Protein AF-0000000068500117 (afdb_homodimer)

Nearest PDB structures (foldseek):
  6wxx-assembly2_C  TM=4.406E-01  e=8.254E-01  Treponema succinifaciens DSM 2489
  6xl1-assembly1_B  TM=4.413E-01  e=1.680E+00  Treponema succinifaciens DSM 2489
  6xl1-assembly1_B  TM=4.535E-01  e=1.304E+00  Treponema succinifaciens DSM 2489
  6wxx-assembly2_C  TM=4.406E-01  e=1.169E+00  Treponema succinifaciens DSM 2489

Structure (mmCIF, N/CA/C/O backbone):
data_AF-0000000068500117-model_v1
#
loop_
_entity.id
_entity.type
_entity.pdbx_description
1 polymer 'PD-(D/E)XK nuclease family transposase'
#
loop_
_atom_site.group_PDB
_atom_site.id
_atom_site.type_symbol
_atom_site.label_atom_id
_atom_site.label_alt_id
_atom_site.label_comp_id
_atom_site.label_asym_id
_atom_site.label_entity_id
_atom_site.label_seq_id
_atom_site.pdbx_PDB_ins_code
_atom_site.Cartn_x
_atom_site.Cartn_y
_atom_site.Cartn_z
_atom_site.occupancy
_atom_site.B_iso_or_equiv
_atom_site.auth_seq_id
_atom_site.auth_comp_id
_atom_site.auth_asym_id
_atom_site.auth_atom_id
_atom_site.pdbx_PDB_model_num
ATOM 1 N N . MET A 1 1 ? -10.422 73.438 25.891 1 44.88 1 MET A N 1
ATOM 2 C CA . MET A 1 1 ? -9.453 72.5 25.344 1 44.88 1 MET A CA 1
ATOM 3 C C . MET A 1 1 ? -9.805 71.062 25.734 1 44.88 1 MET A C 1
ATOM 5 O O . MET A 1 1 ? -9.477 70.125 25.016 1 44.88 1 MET A O 1
ATOM 9 N N . ILE A 1 2 ? -10.406 70.875 26.891 1 58.62 2 ILE A N 1
ATOM 10 C CA . ILE A 1 2 ? -10.75 69.562 27.422 1 58.62 2 ILE A CA 1
ATOM 11 C C . ILE A 1 2 ? -11.977 69 26.703 1 58.62 2 ILE A C 1
ATOM 13 O O . ILE A 1 2 ? -12.039 67.812 26.375 1 58.62 2 ILE A O 1
ATOM 17 N N . GLU A 1 3 ? -12.93 69.812 26.391 1 54.84 3 GLU A N 1
ATOM 18 C CA . GLU A 1 3 ? -14.148 69.312 25.75 1 54.84 3 GLU A CA 1
ATOM 19 C C . GLU A 1 3 ? -13.859 68.812 24.344 1 54.84 3 GLU A C 1
ATOM 21 O O . GLU A 1 3 ? -14.477 67.875 23.875 1 54.84 3 GLU A O 1
ATOM 26 N N . LYS A 1 4 ? -12.992 69.5 23.672 1 59.22 4 LYS A N 1
ATOM 27 C CA . LYS A 1 4 ? -12.648 69.062 22.328 1 59.22 4 LYS A CA 1
ATOM 28 C C . LYS A 1 4 ? -11.883 67.75 22.359 1 59.22 4 LYS A C 1
ATOM 30 O O . LYS A 1 4 ? -11.992 66.938 21.422 1 59.22 4 LYS A O 1
ATOM 35 N N . VAL A 1 5 ? -11.133 67.5 23.453 1 56.62 5 VAL A N 1
ATOM 36 C CA . VAL A 1 5 ? -10.375 66.25 23.562 1 56.62 5 VAL A CA 1
ATOM 37 C C . VAL A 1 5 ? -11.328 65.062 23.875 1 56.62 5 VAL A C 1
ATOM 39 O O . VAL A 1 5 ? -11.18 63.969 23.312 1 56.62 5 VAL A O 1
ATOM 42 N N . GLU A 1 6 ? -12.375 65.375 24.656 1 54.78 6 GLU A N 1
ATOM 43 C CA . GLU A 1 6 ? -13.312 64.312 24.984 1 54.78 6 GLU A CA 1
ATOM 44 C C . GLU A 1 6 ? -14.156 63.969 23.766 1 54.78 6 GLU A C 1
ATOM 46 O O . GLU A 1 6 ? -14.508 62.781 23.578 1 54.78 6 GLU A O 1
ATOM 51 N N . GLU A 1 7 ? -14.43 64.938 22.969 1 52.66 7 GLU A N 1
ATOM 52 C CA . GLU A 1 7 ? -15.234 64.625 21.781 1 52.66 7 GLU A CA 1
ATOM 53 C C . GLU A 1 7 ? -14.43 63.875 20.734 1 52.66 7 GLU A C 1
ATOM 55 O O . GLU A 1 7 ? -14.953 62.969 20.094 1 52.66 7 GLU A O 1
ATOM 60 N N . LYS A 1 8 ? -13.164 64.25 20.578 1 54.62 8 LYS A N 1
ATOM 61 C CA . LYS A 1 8 ? -12.297 63.5 19.641 1 54.62 8 LYS A CA 1
ATOM 62 C C . LYS A 1 8 ? -12.055 62.062 20.109 1 54.62 8 LYS A C 1
ATOM 64 O O . LYS A 1 8 ? -11.984 61.156 19.297 1 54.62 8 LYS A O 1
ATOM 69 N N . SER A 1 9 ? -11.977 61.938 21.391 1 52.66 9 SER A N 1
ATOM 70 C CA . SER A 1 9 ? -11.805 60.594 21.906 1 52.66 9 SER A CA 1
ATOM 71 C C . SER A 1 9 ? -13.055 59.75 21.688 1 52.66 9 SER A C 1
ATOM 73 O O . SER A 1 9 ? -12.969 58.531 21.406 1 52.66 9 SER A O 1
ATOM 75 N N . LYS A 1 10 ? -14.172 60.344 21.781 1 52.66 10 LYS A N 1
ATOM 76 C CA . LYS A 1 10 ? -15.43 59.656 21.516 1 52.66 10 LYS A CA 1
ATOM 77 C C . LYS A 1 10 ? -15.602 59.375 20.031 1 52.66 10 LYS A C 1
ATOM 79 O O . LYS A 1 10 ? -16.094 58.312 19.656 1 52.66 10 LYS A O 1
ATOM 84 N N . ILE A 1 11 ? -15.117 60.219 19.25 1 53.28 11 ILE A N 1
ATOM 85 C CA . ILE A 1 11 ? -15.211 60.062 17.797 1 53.28 11 ILE A CA 1
ATOM 86 C C . ILE A 1 11 ? -14.219 58.969 17.344 1 53.28 11 ILE A C 1
ATOM 88 O O . ILE A 1 11 ? -14.555 58.125 16.5 1 53.28 11 ILE A O 1
ATOM 92 N N . ILE A 1 12 ? -13.055 58.969 17.953 1 52.34 12 ILE A N 1
ATOM 93 C CA . ILE A 1 12 ? -12.047 58 17.594 1 52.34 12 ILE A CA 1
ATOM 94 C C . ILE A 1 12 ? -12.477 56.594 18.078 1 52.34 12 ILE A C 1
ATOM 96 O O . ILE A 1 12 ? -12.32 55.625 17.359 1 52.34 12 ILE A O 1
ATOM 100 N N . LYS A 1 13 ? -12.859 56.594 19.312 1 55.91 13 LYS A N 1
ATOM 101 C CA . LYS A 1 13 ? -13.398 55.344 19.797 1 55.91 13 LYS A CA 1
ATOM 102 C C . LYS A 1 13 ? -14.57 54.875 18.953 1 55.91 13 LYS A C 1
ATOM 104 O O . LYS A 1 13 ? -14.688 53.688 18.625 1 55.91 13 LYS A O 1
ATOM 109 N N . THR A 1 14 ? -15.281 55.906 18.5 1 61.56 14 THR A N 1
ATOM 110 C CA . THR A 1 14 ? -16.453 55.625 17.672 1 61.56 14 THR A CA 1
ATOM 111 C C . THR A 1 14 ? -16.047 55.125 16.297 1 61.56 14 THR A C 1
ATOM 113 O O . THR A 1 14 ? -16.688 54.219 15.75 1 61.56 14 THR A O 1
ATOM 116 N N . SER A 1 15 ? -14.945 55.625 15.836 1 63.34 15 SER A N 1
ATOM 117 C CA . SER A 1 15 ? -14.492 55.219 14.516 1 63.34 15 SER A CA 1
ATOM 118 C C . SER A 1 15 ? -13.93 53.781 14.555 1 63.34 15 SER A C 1
ATOM 120 O O . SER A 1 15 ? -14.203 53 13.656 1 63.34 15 SER A O 1
ATOM 122 N N . LYS A 1 16 ? -13.148 53.594 15.625 1 68.25 16 LYS A N 1
ATOM 123 C CA . LYS A 1 16 ? -12.617 52.219 15.789 1 68.25 16 LYS A CA 1
ATOM 124 C C . LYS A 1 16 ? -13.742 51.219 15.992 1 68.25 16 LYS A C 1
ATOM 126 O O . LYS A 1 16 ? -13.695 50.125 15.445 1 68.25 16 LYS A O 1
ATOM 131 N N . GLU A 1 17 ? -14.641 51.656 16.781 1 70 17 GLU A N 1
ATOM 132 C CA . GLU A 1 17 ? -15.797 50.812 17.016 1 70 17 GLU A CA 1
ATOM 133 C C . GLU A 1 17 ? -16.594 50.594 15.727 1 70 17 GLU A C 1
ATOM 135 O O . GLU A 1 17 ? -17.062 49.5 15.453 1 70 17 GLU A O 1
ATOM 140 N N . TYR A 1 18 ? -16.656 51.625 15.062 1 70.31 18 TYR A N 1
ATOM 141 C CA . TYR A 1 18 ? -17.359 51.562 13.781 1 70.31 18 TYR A CA 1
ATOM 142 C C . TYR A 1 18 ? -16.625 50.625 12.812 1 70.31 18 TYR A C 1
ATOM 144 O O . TYR A 1 18 ? -17.25 49.812 12.133 1 70.31 18 TYR A O 1
ATOM 152 N N . LYS A 1 19 ? -15.391 50.812 12.734 1 75.75 19 LYS A N 1
ATOM 153 C CA . LYS A 1 19 ? -14.578 49.969 11.883 1 75.75 19 LYS A CA 1
ATOM 154 C C . LYS A 1 19 ? -14.695 48.5 12.305 1 75.75 19 LYS A C 1
ATOM 156 O O . LYS A 1 19 ? -14.773 47.594 11.461 1 75.75 19 LYS A O 1
ATOM 161 N N . ARG A 1 20 ? -14.688 48.281 13.523 1 80.94 20 ARG A N 1
ATOM 162 C CA . ARG A 1 20 ? -14.828 46.938 14.039 1 80.94 20 ARG A CA 1
ATOM 163 C C . ARG A 1 20 ? -16.172 46.344 13.625 1 80.94 20 ARG A C 1
ATOM 165 O O . ARG A 1 20 ? -16.234 45.156 13.273 1 80.94 20 ARG A O 1
ATOM 172 N N . THR A 1 21 ? -17.125 47.156 13.695 1 80.19 21 THR A N 1
ATOM 173 C CA . THR A 1 21 ? -18.453 46.688 13.328 1 80.19 21 THR A CA 1
ATOM 174 C C . THR A 1 21 ? -18.5 46.312 11.844 1 80.19 21 THR A C 1
ATOM 176 O O . THR A 1 21 ? -19.109 45.312 11.477 1 80.19 21 THR A O 1
ATOM 179 N N . ILE A 1 22 ? -17.812 47.094 11.055 1 83.94 22 ILE A N 1
ATOM 180 C CA . ILE A 1 22 ? -17.781 46.812 9.617 1 83.94 22 ILE A CA 1
ATOM 181 C C . ILE A 1 22 ? -17.047 45.531 9.344 1 83.94 22 ILE A C 1
ATOM 183 O O . ILE A 1 22 ? -17.484 44.719 8.523 1 83.94 22 ILE A O 1
ATOM 187 N N . ILE A 1 23 ? -15.961 45.375 10.016 1 86.69 23 ILE A N 1
ATOM 188 C CA . ILE A 1 23 ? -15.156 44.188 9.859 1 86.69 23 ILE A CA 1
ATOM 189 C C . ILE A 1 23 ? -15.977 42.938 10.258 1 86.69 23 ILE A C 1
ATOM 191 O O . ILE A 1 23 ? -15.953 41.938 9.57 1 86.69 23 ILE A O 1
ATOM 195 N N . GLU A 1 24 ? -16.688 43.094 11.281 1 88.94 24 GLU A N 1
ATOM 196 C CA . GLU A 1 24 ? -17.5 42 11.773 1 88.94 24 GLU A CA 1
ATOM 197 C C . GLU A 1 24 ? -18.625 41.656 10.797 1 88.94 24 GLU A C 1
ATOM 199 O O . GLU A 1 24 ? -18.922 40.469 10.57 1 88.94 24 GLU A O 1
ATOM 204 N N . GLU A 1 25 ? -19.188 42.656 10.32 1 89.06 25 GLU A N 1
ATOM 205 C CA . GLU A 1 25 ? -20.266 42.438 9.352 1 89.06 25 GLU A CA 1
ATOM 206 C C . GLU A 1 25 ? -19.734 41.75 8.094 1 89.06 25 GLU A C 1
ATOM 208 O O . GLU A 1 25 ? -20.359 40.844 7.57 1 89.06 25 GLU A O 1
ATOM 213 N N . LYS A 1 26 ? -18.656 42.219 7.602 1 91.31 26 LYS A N 1
ATOM 214 C CA . LYS A 1 26 ? -18.047 41.625 6.414 1 91.31 26 LYS A CA 1
ATOM 215 C C . LYS A 1 26 ? -17.609 40.188 6.684 1 91.31 26 LYS A C 1
ATOM 217 O O . LYS A 1 26 ? -17.75 39.312 5.816 1 91.31 26 LYS A O 1
ATOM 222 N N . ASP A 1 27 ? -17.016 40.031 7.836 1 92.94 27 ASP A N 1
ATOM 223 C CA . ASP A 1 27 ? -16.625 38.688 8.234 1 92.94 27 ASP A CA 1
ATOM 224 C C . ASP A 1 27 ? -17.812 37.75 8.227 1 92.94 27 ASP A C 1
ATOM 226 O O . ASP A 1 27 ? -17.688 36.594 7.785 1 92.94 27 ASP A O 1
ATOM 230 N N . LYS A 1 28 ? -18.938 38.219 8.75 1 91.5 28 LYS A N 1
ATOM 231 C CA . LYS A 1 28 ? -20.156 37.406 8.758 1 91.5 28 LYS A CA 1
ATOM 232 C C . LYS A 1 28 ? -20.609 37.062 7.34 1 91.5 28 LYS A C 1
ATOM 234 O O . LYS A 1 28 ? -21.047 35.969 7.062 1 91.5 28 LYS A O 1
ATOM 239 N N . GLU A 1 29 ? -20.547 38.062 6.555 1 91.69 29 GLU A N 1
ATOM 240 C CA . GLU A 1 29 ? -20.922 37.875 5.16 1 91.69 29 GLU A CA 1
ATOM 241 C C . GLU A 1 29 ? -20.078 36.812 4.48 1 91.69 29 GLU A C 1
ATOM 243 O O . GLU A 1 29 ? -20.594 35.938 3.795 1 91.69 29 GLU A O 1
ATOM 248 N N . TRP A 1 30 ? -18.859 36.906 4.656 1 92.56 30 TRP A N 1
ATOM 249 C CA . TRP A 1 30 ? -17.938 35.969 3.998 1 92.56 30 TRP A CA 1
ATOM 250 C C . TRP A 1 30 ? -18.016 34.594 4.629 1 92.56 30 TRP A C 1
ATOM 252 O O . TRP A 1 30 ? -17.875 33.562 3.943 1 92.56 30 TRP A O 1
ATOM 262 N N . THR A 1 31 ? -18.25 34.562 5.914 1 91.06 31 THR A N 1
ATOM 263 C CA . THR A 1 31 ? -18.484 33.312 6.574 1 91.06 31 THR A CA 1
ATOM 264 C C . THR A 1 31 ? -19.688 32.594 5.953 1 91.06 31 THR A C 1
ATOM 266 O O . THR A 1 31 ? -19.641 31.375 5.711 1 91.06 31 THR A O 1
ATOM 269 N N . LYS A 1 32 ? -20.656 33.312 5.727 1 90.12 32 LYS A N 1
ATOM 270 C CA . LYS A 1 32 ? -21.859 32.75 5.102 1 90.12 32 LYS A CA 1
ATOM 271 C C . LYS A 1 32 ? -21.547 32.25 3.701 1 90.12 32 LYS A C 1
ATOM 273 O O . LYS A 1 32 ? -22.016 31.172 3.316 1 90.12 32 LYS A O 1
ATOM 278 N N . LYS A 1 33 ? -20.828 33.031 2.973 1 89 33 LYS A N 1
ATOM 279 C CA . LYS A 1 33 ? -20.453 32.625 1.619 1 89 33 LYS A CA 1
ATOM 280 C C . LYS A 1 33 ? -19.672 31.328 1.629 1 89 33 LYS A C 1
ATOM 282 O O . LYS A 1 33 ? -19.922 30.438 0.811 1 89 33 LYS A O 1
ATOM 287 N N . LEU A 1 34 ? -18.734 31.266 2.516 1 88.19 34 LEU A N 1
ATOM 288 C CA . LEU A 1 34 ? -17.906 30.062 2.619 1 88.19 34 LEU A CA 1
ATOM 289 C C . LEU A 1 34 ? -18.734 28.875 3.086 1 88.19 34 LEU A C 1
ATOM 291 O O . LEU A 1 34 ? -18.594 27.766 2.553 1 88.19 34 LEU A O 1
ATOM 295 N N . ASN A 1 35 ? -19.578 29.109 3.984 1 86.38 35 ASN A N 1
ATOM 296 C CA . ASN A 1 35 ? -20.438 28.047 4.496 1 86.38 35 ASN A CA 1
ATOM 297 C C . ASN A 1 35 ? -21.328 27.469 3.402 1 86.38 35 ASN A C 1
ATOM 299 O O . ASN A 1 35 ? -21.625 26.266 3.4 1 86.38 35 ASN A O 1
ATOM 303 N N . ASP A 1 36 ? -21.719 28.281 2.574 1 85.75 36 ASP A N 1
ATOM 304 C CA . ASP A 1 36 ? -22.547 27.828 1.458 1 85.75 36 ASP A CA 1
ATOM 305 C C . ASP A 1 36 ? -21.797 26.828 0.583 1 85.75 36 ASP A C 1
ATOM 307 O O . ASP A 1 36 ? -22.375 25.875 0.07 1 85.75 36 ASP A O 1
ATOM 311 N N . ILE A 1 37 ? -20.594 27.078 0.446 1 82.62 37 ILE A N 1
ATOM 312 C CA . ILE A 1 37 ? -19.781 26.188 -0.361 1 82.62 37 ILE A CA 1
ATOM 313 C C . ILE A 1 37 ? -19.484 24.906 0.419 1 82.62 37 ILE A C 1
ATOM 315 O O . ILE A 1 37 ? -19.625 23.797 -0.115 1 82.62 37 ILE A O 1
ATOM 319 N N . LEU A 1 38 ? -19.156 25.078 1.678 1 80.81 38 LEU A N 1
ATOM 320 C CA . LEU A 1 38 ? -18.719 23.969 2.523 1 80.81 38 LEU A CA 1
ATOM 321 C C . LEU A 1 38 ? -19.875 23.031 2.826 1 80.81 38 LEU A C 1
ATOM 323 O O . LEU A 1 38 ? -19.656 21.859 3.17 1 80.81 38 LEU A O 1
ATOM 327 N N . SER A 1 39 ? -21.078 23.516 2.74 1 79.19 39 SER A N 1
ATOM 328 C CA . SER A 1 39 ? -22.266 22.734 3.053 1 79.19 39 SER A CA 1
ATOM 329 C C . SER A 1 39 ? -22.609 21.781 1.92 1 79.19 39 SER A C 1
ATOM 331 O O . SER A 1 39 ? -23.391 20.828 2.109 1 79.19 39 SER A O 1
ATOM 333 N N . ARG A 1 40 ? -21.984 22.031 0.858 1 75.12 40 ARG A N 1
ATOM 334 C CA . ARG A 1 40 ? -22.234 21.141 -0.279 1 75.12 40 ARG A CA 1
ATOM 335 C C . ARG A 1 40 ? -21.594 19.781 -0.067 1 75.12 40 ARG A C 1
ATOM 337 O O . ARG A 1 40 ? -20.594 19.656 0.645 1 75.12 40 ARG A O 1
ATOM 344 N N . SER A 1 41 ? -22.234 18.719 -0.449 1 61.91 41 SER A N 1
ATOM 345 C CA . SER A 1 41 ? -21.75 17.359 -0.281 1 61.91 41 SER A CA 1
ATOM 346 C C . SER A 1 41 ? -20.328 17.219 -0.832 1 61.91 41 SER A C 1
ATOM 348 O O . SER A 1 41 ? -19.531 16.438 -0.309 1 61.91 41 SER A O 1
ATOM 350 N N . SER A 1 42 ? -20.125 17.938 -1.961 1 63.75 42 SER A N 1
ATOM 351 C CA . SER A 1 42 ? -18.781 17.938 -2.529 1 63.75 42 SER A CA 1
ATOM 352 C C . SER A 1 42 ? -18.422 19.297 -3.105 1 63.75 42 SER A C 1
ATOM 354 O O . SER A 1 42 ? -19.281 20.016 -3.604 1 63.75 42 SER A O 1
ATOM 356 N N . PHE A 1 43 ? -17.219 19.812 -2.76 1 69.5 43 PHE A N 1
ATOM 357 C CA . PHE A 1 43 ? -16.703 21.031 -3.395 1 69.5 43 PHE A CA 1
ATOM 358 C C . PHE A 1 43 ? -15.266 20.812 -3.869 1 69.5 43 PHE A C 1
ATOM 360 O O . PHE A 1 43 ? -14.586 19.891 -3.436 1 69.5 43 PHE A O 1
ATOM 367 N N . SER A 1 44 ? -14.977 21.562 -4.965 1 68.81 44 SER A N 1
ATOM 368 C CA . SER A 1 44 ? -13.625 21.484 -5.504 1 68.81 44 SER A CA 1
ATOM 369 C C . SER A 1 44 ? -12.727 22.578 -4.926 1 68.81 44 SER A C 1
ATOM 371 O O . SER A 1 44 ? -13.211 23.656 -4.57 1 68.81 44 SER A O 1
ATOM 373 N N . ASN A 1 45 ? -11.453 22.312 -4.832 1 70.94 45 ASN A N 1
ATOM 374 C CA . ASN A 1 45 ? -10.461 23.312 -4.422 1 70.94 45 ASN A CA 1
ATOM 375 C C . ASN A 1 45 ? -10.461 24.516 -5.359 1 70.94 45 ASN A C 1
ATOM 377 O O . ASN A 1 45 ? -10.203 25.641 -4.926 1 70.94 45 ASN A O 1
ATOM 381 N N . ASP A 1 46 ? -10.875 24.172 -6.52 1 73.06 46 ASP A N 1
ATOM 382 C CA . ASP A 1 46 ? -10.875 25.25 -7.492 1 73.06 46 ASP A CA 1
ATOM 383 C C . ASP A 1 46 ? -11.898 26.328 -7.113 1 73.06 46 ASP A C 1
ATOM 385 O O . ASP A 1 46 ? -11.648 27.516 -7.293 1 73.06 46 ASP A O 1
ATOM 389 N N . GLU A 1 47 ? -12.953 25.859 -6.656 1 76.12 47 GLU A N 1
ATOM 390 C CA . GLU A 1 47 ? -14.008 26.781 -6.254 1 76.12 47 GLU A CA 1
ATOM 391 C C . GLU A 1 47 ? -13.547 27.656 -5.09 1 76.12 47 GLU A C 1
ATOM 393 O O . GLU A 1 47 ? -13.805 28.859 -5.078 1 76.12 47 GLU A O 1
ATOM 398 N N . LEU A 1 48 ? -12.867 27.094 -4.188 1 79.31 48 LEU A N 1
ATOM 399 C CA . LEU A 1 48 ? -12.398 27.828 -3.021 1 79.31 48 LEU A CA 1
ATOM 400 C C . LEU A 1 48 ? -11.227 28.734 -3.381 1 79.31 48 LEU A C 1
ATOM 402 O O . LEU A 1 48 ? -11.078 29.828 -2.82 1 79.31 48 LEU A O 1
ATOM 406 N N . ASP A 1 49 ? -10.484 28.312 -4.355 1 80.06 49 ASP A N 1
ATOM 407 C CA . ASP A 1 49 ? -9.359 29.125 -4.793 1 80.06 49 ASP A CA 1
ATOM 408 C C . ASP A 1 49 ? -9.836 30.391 -5.488 1 80.06 49 ASP A C 1
ATOM 410 O O . ASP A 1 49 ? -9.219 31.453 -5.352 1 80.06 49 ASP A O 1
ATOM 414 N N . LYS A 1 50 ? -10.828 30.203 -6.199 1 82.38 50 LYS A N 1
ATOM 415 C CA . LYS A 1 50 ? -11.383 31.359 -6.891 1 82.38 50 LYS A CA 1
ATOM 416 C C . LYS A 1 50 ? -11.898 32.406 -5.898 1 82.38 50 LYS A C 1
ATOM 418 O O . LYS A 1 50 ? -11.734 33.594 -6.109 1 82.38 50 LYS A O 1
ATOM 423 N N . ILE A 1 51 ? -12.469 31.953 -4.863 1 86.75 51 ILE A N 1
ATOM 424 C CA . ILE A 1 51 ? -13.039 32.875 -3.877 1 86.75 51 ILE A CA 1
ATOM 425 C C . ILE A 1 51 ? -11.93 33.406 -2.98 1 86.75 51 ILE A C 1
ATOM 427 O O . ILE A 1 51 ? -12.039 34.531 -2.455 1 86.75 51 ILE A O 1
ATOM 431 N N . LYS A 1 52 ? -10.875 32.688 -2.854 1 88.5 52 LYS A N 1
ATOM 432 C CA . LYS A 1 52 ? -9.758 33.062 -2 1 88.5 52 LYS A CA 1
ATOM 433 C C . LYS A 1 52 ? -9.203 34.438 -2.402 1 88.5 52 LYS A C 1
ATOM 435 O O . LYS A 1 52 ? -8.961 35.281 -1.548 1 88.5 52 LYS A O 1
ATOM 440 N N . ALA A 1 53 ? -9.102 34.594 -3.684 1 86.38 53 ALA A N 1
ATOM 441 C CA . ALA A 1 53 ? -8.508 35.844 -4.211 1 86.38 53 ALA A CA 1
ATOM 442 C C . ALA A 1 53 ? -9.406 37.031 -3.938 1 86.38 53 ALA A C 1
ATOM 444 O O . ALA A 1 53 ? -8.93 38.188 -3.91 1 86.38 53 ALA A O 1
ATOM 445 N N . LEU A 1 54 ? -10.625 36.75 -3.66 1 90.5 54 LEU A N 1
ATOM 446 C CA . LEU A 1 54 ? -11.602 37.812 -3.543 1 90.5 54 LEU A CA 1
ATOM 447 C C . LEU A 1 54 ? -11.812 38.188 -2.082 1 90.5 54 LEU A C 1
ATOM 449 O O . LEU A 1 54 ? -12.477 39.188 -1.789 1 90.5 54 LEU A O 1
ATOM 453 N N . ILE A 1 55 ? -11.219 37.562 -1.21 1 93.69 55 ILE A N 1
ATOM 454 C CA . ILE A 1 55 ? -11.414 37.844 0.207 1 93.69 55 ILE A CA 1
ATOM 455 C C . ILE A 1 55 ? -10.789 39.188 0.562 1 93.69 55 ILE A C 1
ATOM 457 O O . ILE A 1 55 ? -9.602 39.406 0.324 1 93.69 55 ILE A O 1
ATOM 461 N N . PRO A 1 56 ? -11.531 39.969 1.191 1 92.94 56 PRO A N 1
ATOM 462 C CA . PRO A 1 56 ? -11.031 41.312 1.473 1 92.94 56 PRO A CA 1
ATOM 463 C C . PRO A 1 56 ? -9.945 41.312 2.549 1 92.94 56 PRO A C 1
ATOM 465 O O . PRO A 1 56 ? -10.031 40.594 3.529 1 92.94 56 PRO A O 1
ATOM 468 N N . LYS A 1 57 ? -9.047 42.25 2.379 1 91.94 57 LYS A N 1
ATOM 469 C CA . LYS A 1 57 ? -7.914 42.344 3.293 1 91.94 57 LYS A CA 1
ATOM 470 C C . LYS A 1 57 ? -8.375 42.781 4.684 1 91.94 57 LYS A C 1
ATOM 472 O O . LYS A 1 57 ? -7.762 42.438 5.688 1 91.94 57 LYS A O 1
ATOM 477 N N . GLU A 1 58 ? -9.477 43.438 4.738 1 91.88 58 GLU A N 1
ATOM 478 C CA . GLU A 1 58 ? -9.953 44.062 5.98 1 91.88 58 GLU A CA 1
ATOM 479 C C . GLU A 1 58 ? -10.359 42.969 6.992 1 91.88 58 GLU A C 1
ATOM 481 O O . GLU A 1 58 ? -10.281 43.188 8.203 1 91.88 58 GLU A O 1
ATOM 486 N N . ILE A 1 59 ? -10.688 41.875 6.488 1 93.5 59 ILE A N 1
ATOM 487 C CA . ILE A 1 59 ? -11.203 40.875 7.422 1 93.5 59 ILE A CA 1
ATOM 488 C C . ILE A 1 59 ? -10.086 39.906 7.801 1 93.5 59 ILE A C 1
ATOM 490 O O . ILE A 1 59 ? -10.289 39 8.617 1 93.5 59 ILE A O 1
ATOM 494 N N . LEU A 1 60 ? -8.961 40.062 7.238 1 93.88 60 LEU A N 1
ATOM 495 C CA . LEU A 1 60 ? -7.82 39.188 7.523 1 93.88 60 LEU A CA 1
ATOM 496 C C . LEU A 1 60 ? -7.066 39.688 8.758 1 93.88 60 LEU A C 1
ATOM 498 O O . LEU A 1 60 ? -5.848 39.875 8.711 1 93.88 60 LEU A O 1
ATOM 502 N N . THR A 1 61 ? -7.773 39.781 9.836 1 90.75 61 THR A N 1
ATOM 503 C CA . THR A 1 61 ? -7.219 40.219 11.109 1 90.75 61 THR A CA 1
ATOM 504 C C . THR A 1 61 ? -6.625 39.031 11.875 1 90.75 61 THR A C 1
ATOM 506 O O . THR A 1 61 ? -6.855 37.875 11.508 1 90.75 61 THR A O 1
ATOM 509 N N . ASN A 1 62 ? -5.844 39.344 12.867 1 87.25 62 ASN A N 1
ATOM 510 C CA . ASN A 1 62 ? -5.273 38.281 13.703 1 87.25 62 ASN A CA 1
ATOM 511 C C . ASN A 1 62 ? -6.359 37.469 14.383 1 87.25 62 ASN A C 1
ATOM 513 O O . ASN A 1 62 ? -6.184 36.281 14.625 1 87.25 62 ASN A O 1
ATOM 517 N N . GLU A 1 63 ? -7.426 38.062 14.68 1 85.56 63 GLU A N 1
ATOM 518 C CA . GLU A 1 63 ? -8.539 37.375 15.312 1 85.56 63 GLU A CA 1
ATOM 519 C C . GLU A 1 63 ? -9.164 36.344 14.367 1 85.56 63 GLU A C 1
ATOM 521 O O . GLU A 1 63 ? -9.516 35.25 14.781 1 85.56 63 GLU A O 1
ATOM 526 N N . ASN A 1 64 ? -9.258 36.75 13.117 1 87.5 64 ASN A N 1
ATOM 527 C CA . ASN A 1 64 ? -9.922 35.875 12.148 1 87.5 64 ASN A CA 1
ATOM 528 C C . ASN A 1 64 ? -8.969 34.844 11.57 1 87.5 64 ASN A C 1
ATOM 530 O O . ASN A 1 64 ? -9.391 33.75 11.156 1 87.5 64 ASN A O 1
ATOM 534 N N . VAL A 1 65 ? -7.746 35.125 11.5 1 89.44 65 VAL A N 1
ATOM 535 C CA . VAL A 1 65 ? -6.805 34.281 10.773 1 89.44 65 VAL A CA 1
ATOM 536 C C . VAL A 1 65 ? -5.727 33.75 11.727 1 89.44 65 VAL A C 1
ATOM 538 O O . VAL A 1 65 ? -5.258 32.625 11.594 1 89.44 65 VAL A O 1
ATOM 541 N N . GLY A 1 66 ? -5.367 34.531 12.711 1 86.62 66 GLY A N 1
ATOM 542 C CA . GLY A 1 66 ? -4.207 34.25 13.539 1 86.62 66 GLY A CA 1
ATOM 543 C C . GLY A 1 66 ? -2.924 34.844 12.984 1 86.62 66 GLY A C 1
ATOM 544 O O . GLY A 1 66 ? -2.939 35.5 11.961 1 86.62 66 GLY A O 1
ATOM 545 N N . GLU A 1 67 ? -1.832 34.594 13.68 1 89.56 67 GLU A N 1
ATOM 546 C CA . GLU A 1 67 ? -0.534 35.094 13.258 1 89.56 67 GLU A CA 1
ATOM 547 C C . GLU A 1 67 ? 0.141 34.156 12.273 1 89.56 67 GLU A C 1
ATOM 549 O O . GLU A 1 67 ? 0.346 32.969 12.578 1 89.56 67 GLU A O 1
ATOM 554 N N . VAL A 1 68 ? 0.515 34.719 11.094 1 93.38 68 VAL A N 1
ATOM 555 C CA . VAL A 1 68 ? 1.148 33.875 10.078 1 93.38 68 VAL A CA 1
ATOM 556 C C . VAL A 1 68 ? 2.65 34.125 10.055 1 93.38 68 VAL A C 1
ATOM 558 O O . VAL A 1 68 ? 3.398 33.438 9.352 1 93.38 68 VAL A O 1
ATOM 561 N N . VAL A 1 69 ? 3.045 35.125 10.742 1 95.19 69 VAL A N 1
ATOM 562 C CA . VAL A 1 69 ? 4.445 35.531 10.867 1 95.19 69 VAL A CA 1
ATOM 563 C C . VAL A 1 69 ? 4.789 35.75 12.336 1 95.19 69 VAL A C 1
ATOM 565 O O . VAL A 1 69 ? 3.967 36.25 13.102 1 95.19 69 VAL A O 1
ATOM 568 N N . THR A 1 70 ? 5.953 35.312 12.711 1 95.06 70 THR A N 1
ATOM 569 C CA . THR A 1 70 ? 6.395 35.562 14.086 1 95.06 70 THR A CA 1
ATOM 570 C C . THR A 1 70 ? 6.754 37.031 14.281 1 95.06 70 THR A C 1
ATOM 572 O O . THR A 1 70 ? 6.855 37.781 13.312 1 95.06 70 THR A O 1
ATOM 575 N N . GLU A 1 71 ? 6.906 37.375 15.523 1 92.31 71 GLU A N 1
ATOM 576 C CA . GLU A 1 71 ? 7.246 38.75 15.859 1 92.31 71 GLU A CA 1
ATOM 577 C C . GLU A 1 71 ? 8.57 39.156 15.219 1 92.31 71 GLU A C 1
ATOM 579 O O . GLU A 1 71 ? 8.742 40.312 14.828 1 92.31 71 GLU A O 1
ATOM 584 N N . ASP A 1 72 ? 9.406 38.188 15.07 1 94.19 72 ASP A N 1
ATOM 585 C CA . ASP A 1 72 ? 10.719 38.5 14.508 1 94.19 72 ASP A CA 1
ATOM 586 C C . ASP A 1 72 ? 10.742 38.25 13 1 94.19 72 ASP A C 1
ATOM 588 O O . ASP A 1 72 ? 11.805 38.25 12.383 1 94.19 72 ASP A O 1
ATOM 592 N N . GLY A 1 73 ? 9.656 37.938 12.391 1 95.31 73 GLY A N 1
ATOM 593 C CA . GLY A 1 73 ? 9.5 38.062 10.953 1 95.31 73 GLY A CA 1
ATOM 594 C C . GLY A 1 73 ? 9.586 36.75 10.219 1 95.31 73 GLY A C 1
ATOM 595 O O . GLY A 1 73 ? 9.727 36.719 8.992 1 95.31 73 GLY A O 1
ATOM 596 N N . TYR A 1 74 ? 9.547 35.656 10.883 1 97.19 74 TYR A N 1
ATOM 597 C CA . TYR A 1 74 ? 9.547 34.344 10.219 1 97.19 74 TYR A CA 1
ATOM 598 C C . TYR A 1 74 ? 8.133 33.938 9.844 1 97.19 74 TYR A C 1
ATOM 600 O O . TYR A 1 74 ? 7.227 33.969 10.688 1 97.19 74 TYR A O 1
ATOM 608 N N . ALA A 1 75 ? 7.949 33.594 8.547 1 96.25 75 ALA A N 1
ATOM 609 C CA . ALA A 1 75 ? 6.691 32.906 8.211 1 96.25 75 ALA A CA 1
ATOM 610 C C . ALA A 1 75 ? 6.547 31.609 8.977 1 96.25 75 ALA A C 1
ATOM 612 O O . ALA A 1 75 ? 7.512 30.859 9.117 1 96.25 75 ALA A O 1
ATOM 613 N N . LYS A 1 76 ? 5.398 31.312 9.461 1 92.94 76 LYS A N 1
ATOM 614 C CA . LYS A 1 76 ? 5.191 30.141 10.312 1 92.94 76 LYS A CA 1
ATOM 615 C C . LYS A 1 76 ? 5.023 28.875 9.477 1 92.94 76 LYS A C 1
ATOM 617 O O . LYS A 1 76 ? 4.031 28.734 8.766 1 92.94 76 LYS A O 1
ATOM 622 N N . PRO A 1 77 ? 5.898 27.922 9.672 1 93.19 77 PRO A N 1
ATOM 623 C CA . PRO A 1 77 ? 5.879 26.719 8.828 1 93.19 77 PRO A CA 1
ATOM 624 C C . PRO A 1 77 ? 4.699 25.812 9.141 1 93.19 77 PRO A C 1
ATOM 626 O O . PRO A 1 77 ? 4.43 24.875 8.383 1 93.19 77 PRO A O 1
ATOM 629 N N . GLU A 1 78 ? 4.035 26.031 10.227 1 84.69 78 GLU A N 1
ATOM 630 C CA . GLU A 1 78 ? 2.885 25.203 10.578 1 84.69 78 GLU A CA 1
ATOM 631 C C . GLU A 1 78 ? 1.789 25.297 9.523 1 84.69 78 GLU A C 1
ATOM 633 O O . GLU A 1 78 ? 0.938 24.422 9.414 1 84.69 78 GLU A O 1
ATOM 638 N N . TYR A 1 79 ? 1.816 26.453 8.797 1 84.44 79 TYR A N 1
ATOM 639 C CA . TYR A 1 79 ? 0.906 26.562 7.66 1 84.44 79 TYR A CA 1
ATOM 640 C C . TYR A 1 79 ? 1.414 25.766 6.465 1 84.44 79 TYR A C 1
ATOM 642 O O . TYR A 1 79 ? 2.584 25.875 6.094 1 84.44 79 TYR A O 1
ATOM 650 N N . ASP A 1 80 ? 0.55 25.031 5.836 1 81.19 80 ASP A N 1
ATOM 651 C CA . ASP A 1 80 ? 0.881 24.109 4.762 1 81.19 80 ASP A CA 1
ATOM 652 C C . ASP A 1 80 ? 1.647 24.812 3.643 1 81.19 80 ASP A C 1
ATOM 654 O O . ASP A 1 80 ? 2.633 24.281 3.129 1 81.19 80 ASP A O 1
ATOM 658 N N . GLU A 1 81 ? 1.151 25.922 3.299 1 83.94 81 GLU A N 1
ATOM 659 C CA . GLU A 1 81 ? 1.769 26.672 2.209 1 83.94 81 GLU A CA 1
ATOM 660 C C . GLU A 1 81 ? 3.201 27.078 2.553 1 83.94 81 GLU A C 1
ATOM 662 O O . GLU A 1 81 ? 4.078 27.062 1.688 1 83.94 81 GLU A O 1
ATOM 667 N N . VAL A 1 82 ? 3.391 27.516 3.76 1 91.25 82 VAL A N 1
ATOM 668 C CA . VAL A 1 82 ? 4.723 27.938 4.188 1 91.25 82 VAL A CA 1
ATOM 669 C C . VAL A 1 82 ? 5.656 26.734 4.219 1 91.25 82 VAL A C 1
ATOM 671 O O . VAL A 1 82 ? 6.801 26.812 3.766 1 91.25 82 VAL A O 1
ATOM 674 N N . PHE A 1 83 ? 5.164 25.672 4.754 1 91.31 83 PHE A N 1
ATOM 675 C CA . PHE A 1 83 ? 5.93 24.422 4.812 1 91.31 83 PHE A CA 1
ATOM 676 C C . PHE A 1 83 ? 6.379 24 3.416 1 91.31 83 PHE A C 1
ATOM 678 O O . PHE A 1 83 ? 7.543 23.656 3.213 1 91.31 83 PHE A O 1
ATOM 685 N N . LYS A 1 84 ? 5.496 24 2.502 1 89.12 84 LYS A N 1
ATOM 686 C CA . LYS A 1 84 ? 5.805 23.656 1.117 1 89.12 84 LYS A CA 1
ATOM 687 C C . LYS A 1 84 ? 6.875 24.578 0.546 1 89.12 84 LYS A C 1
ATOM 689 O O . LYS A 1 84 ? 7.84 24.125 -0.065 1 89.12 84 LYS A O 1
ATOM 694 N N . SER A 1 85 ? 6.715 25.828 0.752 1 90.81 85 SER A N 1
ATOM 695 C CA . SER A 1 85 ? 7.637 26.828 0.216 1 90.81 85 SER A CA 1
ATOM 696 C C . SER A 1 85 ? 9.023 26.688 0.837 1 90.81 85 SER A C 1
ATOM 698 O O . SER A 1 85 ? 10.031 26.922 0.173 1 90.81 85 SER A O 1
ATOM 700 N N . LEU A 1 86 ? 9.023 26.359 2.053 1 94 86 LEU A N 1
ATOM 701 C CA . LEU A 1 86 ? 10.289 26.172 2.758 1 94 86 LEU A CA 1
ATOM 702 C C . LEU A 1 86 ? 11.18 25.172 2.021 1 94 86 LEU A C 1
ATOM 704 O O . LEU A 1 86 ? 12.383 25.391 1.896 1 94 86 LEU A O 1
ATOM 708 N N . PHE A 1 87 ? 10.562 24.172 1.472 1 93.56 87 PHE A N 1
ATOM 709 C CA . PHE A 1 87 ? 11.352 23.062 0.958 1 93.56 87 PHE A CA 1
ATOM 710 C C . PHE A 1 87 ? 11.43 23.109 -0.563 1 93.56 87 PHE A C 1
ATOM 712 O O . PHE A 1 87 ? 12.211 22.375 -1.174 1 93.56 87 PHE A O 1
ATOM 719 N N . THR A 1 88 ? 10.664 23.953 -1.193 1 90.12 88 THR A N 1
ATOM 720 C CA . THR A 1 88 ? 10.602 23.828 -2.646 1 90.12 88 THR A CA 1
ATOM 721 C C . THR A 1 88 ? 10.852 25.172 -3.318 1 90.12 88 THR A C 1
ATOM 723 O O . THR A 1 88 ? 10.859 25.266 -4.547 1 90.12 88 THR A O 1
ATOM 726 N N . LEU A 1 89 ? 11.07 26.172 -2.598 1 86 89 LEU A N 1
ATOM 727 C CA . LEU A 1 89 ? 11.281 27.5 -3.164 1 86 89 LEU A CA 1
ATOM 728 C C . LEU A 1 89 ? 12.43 27.5 -4.16 1 86 89 LEU A C 1
ATOM 730 O O . LEU A 1 89 ? 13.477 26.891 -3.904 1 86 89 LEU A O 1
ATOM 734 N N . ASN A 1 90 ? 12.273 28.219 -5.277 1 83.38 90 ASN A N 1
ATOM 735 C CA . ASN A 1 90 ? 13.273 28.438 -6.32 1 83.38 90 ASN A CA 1
ATOM 736 C C . ASN A 1 90 ? 13.758 27.109 -6.902 1 83.38 90 ASN A C 1
ATOM 738 O O . ASN A 1 90 ? 14.891 27.016 -7.383 1 83.38 90 ASN A O 1
ATOM 742 N N . ASN A 1 91 ? 13.055 26.031 -6.68 1 84.62 91 ASN A N 1
ATOM 743 C CA . ASN A 1 91 ? 13.375 24.688 -7.168 1 84.62 91 ASN A CA 1
ATOM 744 C C . ASN A 1 91 ? 14.688 24.172 -6.586 1 84.62 91 ASN A C 1
ATOM 746 O O . ASN A 1 91 ? 15.477 23.531 -7.281 1 84.62 91 ASN A O 1
ATOM 750 N N . GLU A 1 92 ? 14.992 24.688 -5.426 1 88.69 92 GLU A N 1
ATOM 751 C CA . GLU A 1 92 ? 16.125 24.203 -4.648 1 88.69 92 GLU A CA 1
ATOM 752 C C . GLU A 1 92 ? 15.672 23.172 -3.605 1 88.69 92 GLU A C 1
ATOM 754 O O . GLU A 1 92 ? 14.805 23.469 -2.777 1 88.69 92 GLU A O 1
ATOM 759 N N . TYR A 1 93 ? 16.344 22.016 -3.66 1 92.62 93 TYR A N 1
ATOM 760 C CA . TYR A 1 93 ? 15.797 20.953 -2.84 1 92.62 93 TYR A CA 1
ATOM 761 C C . TYR A 1 93 ? 16.812 20.484 -1.796 1 92.62 93 TYR A C 1
ATOM 763 O O . TYR A 1 93 ? 16.672 19.406 -1.216 1 92.62 93 TYR A O 1
ATOM 771 N N . ASP A 1 94 ? 17.812 21.266 -1.602 1 92.31 94 ASP A N 1
ATOM 772 C CA . ASP A 1 94 ? 18.828 20.891 -0.631 1 92.31 94 ASP A CA 1
ATOM 773 C C . ASP A 1 94 ? 18.25 20.781 0.775 1 92.31 94 ASP A C 1
ATOM 775 O O . ASP A 1 94 ? 18.578 19.859 1.521 1 92.31 94 ASP A O 1
ATOM 779 N N . LEU A 1 95 ? 17.359 21.75 1.188 1 94.5 95 LEU A N 1
ATOM 780 C CA . LEU A 1 95 ? 16.719 21.703 2.496 1 94.5 95 LEU A CA 1
ATOM 781 C C . LEU A 1 95 ? 15.852 20.453 2.625 1 94.5 95 LEU A C 1
ATOM 783 O O . LEU A 1 95 ? 15.859 19.797 3.666 1 94.5 95 LEU A O 1
ATOM 787 N N . LEU A 1 96 ? 15.195 20.156 1.54 1 94.44 96 LEU A N 1
ATOM 788 C CA . LEU A 1 96 ? 14.312 19 1.536 1 94.44 96 LEU A CA 1
ATOM 789 C C . LEU A 1 96 ? 15.102 17.719 1.718 1 94.44 96 LEU A C 1
ATOM 791 O O . LEU A 1 96 ? 14.734 16.859 2.533 1 94.44 96 LEU A O 1
ATOM 795 N N . VAL A 1 97 ? 16.172 17.562 1.001 1 94.56 97 VAL A N 1
ATOM 796 C CA . VAL A 1 97 ? 17.016 16.375 1.071 1 94.56 97 VAL A CA 1
ATOM 797 C C . VAL A 1 97 ? 17.547 16.203 2.494 1 94.56 97 VAL A C 1
ATOM 799 O O . VAL A 1 97 ? 17.5 15.102 3.045 1 94.56 97 VAL A O 1
ATOM 802 N N . ASN A 1 98 ? 18 17.281 3.051 1 94.25 98 ASN A N 1
ATOM 803 C CA . ASN A 1 98 ? 18.547 17.219 4.402 1 94.25 98 ASN A CA 1
ATOM 804 C C . ASN A 1 98 ? 17.469 16.875 5.426 1 94.25 98 ASN A C 1
ATOM 806 O O . ASN A 1 98 ? 17.703 16.062 6.332 1 94.25 98 ASN A O 1
ATOM 810 N N . PHE A 1 99 ? 16.328 17.438 5.262 1 95.75 99 PHE A N 1
ATOM 811 C CA . PHE A 1 99 ? 15.203 17.156 6.145 1 95.75 99 PHE A CA 1
ATOM 812 C C . PHE A 1 99 ? 14.844 15.68 6.113 1 95.75 99 PHE A C 1
ATOM 814 O O . PHE A 1 99 ? 14.742 15.039 7.16 1 95.75 99 PHE A O 1
ATOM 821 N N . ILE A 1 100 ? 14.688 15.094 4.949 1 94.94 100 ILE A N 1
ATOM 822 C CA . ILE A 1 100 ? 14.312 13.703 4.754 1 94.94 100 ILE A CA 1
ATOM 823 C C . ILE A 1 100 ? 15.375 12.789 5.352 1 94.94 100 ILE A C 1
ATOM 825 O O . ILE A 1 100 ? 15.062 11.883 6.125 1 94.94 100 ILE A O 1
ATOM 829 N N . ASN A 1 101 ? 16.625 13.062 5.051 1 94.25 101 ASN A N 1
ATOM 830 C CA . ASN A 1 101 ? 17.703 12.195 5.5 1 94.25 101 ASN A CA 1
ATOM 831 C C . ASN A 1 101 ? 17.891 12.266 7.012 1 94.25 101 ASN A C 1
ATOM 833 O O . ASN A 1 101 ? 18.234 11.266 7.645 1 94.25 101 ASN A O 1
ATOM 837 N N . ASP A 1 102 ? 17.672 13.414 7.57 1 94.44 102 ASP A N 1
ATOM 838 C CA . ASP A 1 102 ? 17.734 13.539 9.023 1 94.44 102 ASP A CA 1
ATOM 839 C C . ASP A 1 102 ? 16.672 12.688 9.703 1 94.44 102 ASP A C 1
ATOM 841 O O . ASP A 1 102 ? 16.938 12.039 10.719 1 94.44 102 ASP A O 1
ATOM 845 N N . ILE A 1 103 ? 15.531 12.688 9.133 1 93.69 103 ILE A N 1
ATOM 846 C CA . ILE A 1 103 ? 14.438 11.898 9.688 1 93.69 103 ILE A CA 1
ATOM 847 C C . ILE A 1 103 ? 14.773 10.414 9.578 1 93.69 103 ILE A C 1
ATOM 849 O O . ILE A 1 103 ? 14.688 9.672 10.562 1 93.69 103 ILE A O 1
ATOM 853 N N . LEU A 1 104 ? 15.18 9.984 8.375 1 92.38 104 LEU A N 1
ATOM 854 C CA . LEU A 1 104 ? 15.445 8.57 8.125 1 92.38 104 LEU A CA 1
ATOM 855 C C . LEU A 1 104 ? 16.594 8.078 8.992 1 92.38 104 LEU A C 1
ATOM 857 O O . LEU A 1 104 ? 16.547 6.973 9.539 1 92.38 104 LEU A O 1
ATOM 861 N N . LYS A 1 105 ? 17.562 8.898 9.133 1 90.81 105 LYS A N 1
ATOM 862 C CA . LYS A 1 105 ? 18.75 8.531 9.891 1 90.81 105 LYS A CA 1
ATOM 863 C C . LYS A 1 105 ? 18.453 8.469 11.391 1 90.81 105 LYS A C 1
ATOM 865 O O . LYS A 1 105 ? 18.891 7.543 12.078 1 90.81 105 LYS A O 1
ATOM 870 N N . AS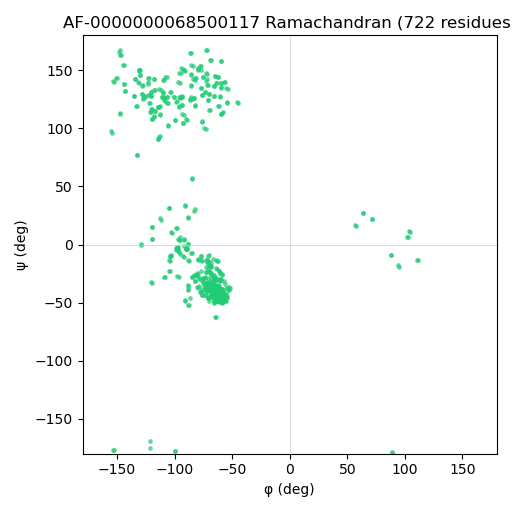P A 1 106 ? 17.656 9.398 11.906 1 90.5 106 ASP A N 1
ATOM 871 C CA . ASP A 1 106 ? 17.484 9.555 13.344 1 90.5 106 ASP A CA 1
ATOM 872 C C . ASP A 1 106 ? 16.25 8.812 13.836 1 90.5 106 ASP A C 1
ATOM 874 O O . ASP A 1 106 ? 16.062 8.641 15.047 1 90.5 106 ASP A O 1
ATOM 878 N N . ALA A 1 107 ? 15.422 8.281 12.906 1 90.88 107 ALA A N 1
ATOM 879 C CA . ALA A 1 107 ? 14.172 7.629 13.281 1 90.88 107 ALA A CA 1
ATOM 880 C C . ALA A 1 107 ? 14.43 6.469 14.242 1 90.88 107 ALA A C 1
ATOM 882 O O . ALA A 1 107 ? 13.766 6.344 15.273 1 90.88 107 ALA A O 1
ATOM 883 N N . PRO A 1 108 ? 15.508 5.703 14.016 1 86.25 108 PRO A N 1
ATOM 884 C CA . PRO A 1 108 ? 15.75 4.59 14.93 1 86.25 108 PRO A CA 1
ATOM 885 C C . PRO A 1 108 ? 16.156 5.055 16.328 1 86.25 108 PRO A C 1
ATOM 887 O O . PRO A 1 108 ? 16 4.309 17.297 1 86.25 108 PRO A O 1
ATOM 890 N N . TYR A 1 109 ? 16.609 6.281 16.484 1 83.25 109 TYR A N 1
ATOM 891 C CA . TYR A 1 109 ? 16.969 6.84 17.781 1 83.25 109 TYR A CA 1
ATOM 892 C C . TYR A 1 109 ? 15.734 7.355 18.516 1 83.25 109 TYR A C 1
ATOM 894 O O . TYR A 1 109 ? 15.664 7.312 19.75 1 83.25 109 TYR A O 1
ATOM 902 N N . ALA A 1 110 ? 14.844 7.785 17.75 1 83.56 110 ALA A N 1
ATOM 903 C CA . ALA A 1 110 ? 13.594 8.281 18.312 1 83.56 110 ALA A CA 1
ATOM 904 C C . ALA A 1 110 ? 12.695 7.133 18.766 1 83.56 110 ALA A C 1
ATOM 906 O O . ALA A 1 110 ? 11.93 7.27 19.719 1 83.56 110 ALA A O 1
ATOM 907 N N . ASN A 1 111 ? 12.781 6.047 18.094 1 85.56 111 ASN A N 1
ATOM 908 C CA . ASN A 1 111 ? 12.062 4.805 18.359 1 85.56 111 ASN A CA 1
ATOM 909 C C . ASN A 1 111 ? 12.891 3.584 17.969 1 85.56 111 ASN A C 1
ATOM 911 O O . ASN A 1 111 ? 13.055 3.291 16.781 1 85.56 111 ASN A O 1
ATOM 915 N N . ARG A 1 112 ? 13.32 2.801 18.891 1 86.25 112 ARG A N 1
ATOM 916 C CA . ARG A 1 112 ? 14.281 1.718 18.703 1 86.25 112 ARG A CA 1
ATOM 917 C C . ARG A 1 112 ? 13.672 0.585 17.875 1 86.25 112 ARG A C 1
ATOM 919 O O . ARG A 1 112 ? 14.391 -0.266 17.359 1 86.25 112 ARG A O 1
ATOM 926 N N . ASN A 1 113 ? 12.398 0.583 17.75 1 86.25 113 ASN A N 1
ATOM 927 C CA . ASN A 1 113 ? 11.727 -0.464 17 1 86.25 113 ASN A CA 1
ATOM 928 C C . ASN A 1 113 ? 11.812 -0.208 15.492 1 86.25 113 ASN A C 1
ATOM 930 O O . ASN A 1 113 ? 11.539 -1.1 14.688 1 86.25 113 ASN A O 1
ATOM 934 N N . ILE A 1 114 ? 12.234 1.043 15.109 1 88.19 114 ILE A N 1
ATOM 935 C CA . ILE A 1 114 ? 12.273 1.409 13.695 1 88.19 114 ILE A CA 1
ATOM 936 C C . ILE A 1 114 ? 13.57 0.9 13.07 1 88.19 114 ILE A C 1
ATOM 938 O O . ILE A 1 114 ? 14.656 1.149 13.586 1 88.19 114 ILE A O 1
ATOM 942 N N . LYS A 1 115 ? 13.383 0.168 12.008 1 80.56 115 LYS A N 1
ATOM 943 C CA . LYS A 1 115 ? 14.539 -0.328 11.266 1 80.56 115 LYS A CA 1
ATOM 944 C C . LYS A 1 115 ? 15.047 0.714 10.273 1 80.56 115 LYS A C 1
ATOM 946 O O . LYS A 1 115 ? 14.266 1.527 9.773 1 80.56 115 LYS A O 1
ATOM 951 N N . PRO A 1 116 ? 16.312 0.611 9.984 1 76.38 116 PRO A N 1
ATOM 952 C CA . PRO A 1 116 ? 16.875 1.573 9.039 1 76.38 116 PRO A CA 1
ATOM 953 C C . PRO A 1 116 ? 16.281 1.43 7.637 1 76.38 116 PRO A C 1
ATOM 955 O O . PRO A 1 116 ? 15.891 0.329 7.234 1 76.38 116 PRO A O 1
ATOM 958 N N . PHE A 1 117 ? 16.156 2.551 7.023 1 78.12 117 PHE A N 1
ATOM 959 C CA . PHE A 1 117 ? 15.688 2.594 5.648 1 78.12 117 PHE A CA 1
ATOM 960 C C . PHE A 1 117 ? 16.703 3.262 4.738 1 78.12 117 PHE A C 1
ATOM 962 O O . PHE A 1 117 ? 17.812 3.588 5.18 1 78.12 117 PHE A O 1
ATOM 969 N N . THR A 1 118 ? 16.453 3.482 3.525 1 72.56 118 THR A N 1
ATOM 970 C CA . THR A 1 118 ? 17.391 3.98 2.529 1 72.56 118 THR A CA 1
ATOM 971 C C . THR A 1 118 ? 17.609 5.48 2.695 1 72.56 118 THR A C 1
ATOM 973 O O . THR A 1 118 ? 16.781 6.172 3.289 1 72.56 118 THR A O 1
ATOM 976 N N . GLN A 1 119 ? 18.781 5.887 2.332 1 79.88 119 GLN A N 1
ATOM 977 C CA . GLN A 1 119 ? 19.078 7.312 2.297 1 79.88 119 GLN A CA 1
ATOM 978 C C . GLN A 1 119 ? 18.859 7.887 0.901 1 79.88 119 GLN A C 1
ATOM 980 O O . GLN A 1 119 ? 18.938 7.164 -0.094 1 79.88 119 GLN A O 1
ATOM 985 N N . ILE A 1 120 ? 18.453 9.109 0.881 1 84.56 120 ILE A N 1
ATOM 986 C CA . ILE A 1 120 ? 18.203 9.82 -0.368 1 84.56 120 ILE A CA 1
ATOM 987 C C . ILE A 1 120 ? 19.406 10.688 -0.721 1 84.56 120 ILE A C 1
ATOM 989 O O . ILE A 1 120 ? 19.844 11.508 0.088 1 84.56 120 ILE A O 1
ATOM 993 N N . LYS A 1 121 ? 19.969 10.523 -1.838 1 81.12 121 LYS A N 1
ATOM 994 C CA . LYS A 1 121 ? 21.156 11.281 -2.229 1 81.12 121 LYS A CA 1
ATOM 995 C C . LYS A 1 121 ? 20.766 12.594 -2.91 1 81.12 121 LYS A C 1
ATOM 997 O O . LYS A 1 121 ? 21.234 13.664 -2.529 1 81.12 121 LYS A O 1
ATOM 1002 N N . ARG A 1 122 ? 19.891 12.477 -3.934 1 85.56 122 ARG A N 1
ATOM 1003 C CA . ARG A 1 122 ? 19.484 13.648 -4.691 1 85.56 122 ARG A CA 1
ATOM 1004 C C . ARG A 1 122 ? 18.016 13.555 -5.105 1 85.56 122 ARG A C 1
ATOM 1006 O O . ARG A 1 122 ? 17.547 12.492 -5.516 1 85.56 122 ARG A O 1
ATOM 1013 N N . ILE A 1 123 ? 17.375 14.719 -4.953 1 88.69 123 ILE A N 1
ATOM 1014 C CA . ILE A 1 123 ? 16 14.828 -5.441 1 88.69 123 ILE A CA 1
ATOM 1015 C C . ILE A 1 123 ? 16 15.414 -6.852 1 88.69 123 ILE A C 1
ATOM 1017 O O . ILE A 1 123 ? 16.609 16.453 -7.102 1 88.69 123 ILE A O 1
ATOM 1021 N N . ILE A 1 124 ? 15.375 14.766 -7.734 1 85.62 124 ILE A N 1
ATOM 1022 C CA . ILE A 1 124 ? 15.453 15.203 -9.125 1 85.62 124 ILE A CA 1
ATOM 1023 C C . ILE A 1 124 ? 14.148 15.891 -9.523 1 85.62 124 ILE A C 1
ATOM 1025 O O . ILE A 1 124 ? 14.117 16.672 -10.477 1 85.62 124 ILE A O 1
ATOM 1029 N N . ARG A 1 125 ? 13.141 15.594 -8.852 1 85.75 125 ARG A N 1
ATOM 1030 C CA . ARG A 1 125 ? 11.844 16.188 -9.164 1 85.75 125 ARG A CA 1
ATOM 1031 C C . ARG A 1 125 ? 10.977 16.312 -7.914 1 85.75 125 ARG A C 1
ATOM 1033 O O . ARG A 1 125 ? 11.023 15.445 -7.031 1 85.75 125 ARG A O 1
ATOM 1040 N N . VAL A 1 126 ? 10.242 17.422 -7.91 1 87.38 126 VAL A N 1
ATOM 1041 C CA . VAL A 1 126 ? 9.289 17.625 -6.824 1 87.38 126 VAL A CA 1
ATOM 1042 C C . VAL A 1 126 ? 7.961 18.109 -7.391 1 87.38 126 VAL A C 1
ATOM 1044 O O . VAL A 1 126 ? 7.93 18.984 -8.258 1 87.38 126 VAL A O 1
ATOM 1047 N N . GLU A 1 127 ? 6.926 17.391 -6.988 1 81.62 127 GLU A N 1
ATOM 1048 C CA . GLU A 1 127 ? 5.562 17.812 -7.293 1 81.62 127 GLU A CA 1
ATOM 1049 C C . GLU A 1 127 ? 4.836 18.281 -6.031 1 81.62 127 GLU A C 1
ATOM 1051 O O . GLU A 1 127 ? 4.961 17.656 -4.973 1 81.62 127 GLU A O 1
ATOM 1056 N N . THR A 1 128 ? 4.219 19.484 -6.133 1 77 128 THR A N 1
ATOM 1057 C CA . THR A 1 128 ? 3.434 19.984 -5.012 1 77 128 THR A CA 1
ATOM 1058 C C . THR A 1 128 ? 1.998 20.281 -5.445 1 77 128 THR A C 1
ATOM 1060 O O . THR A 1 128 ? 1.741 20.562 -6.613 1 77 128 THR A O 1
ATOM 1063 N N . ASP A 1 129 ? 1.116 19.938 -4.605 1 67.12 129 ASP A N 1
ATOM 1064 C CA . ASP A 1 129 ? -0.234 20.453 -4.832 1 67.12 129 ASP A CA 1
ATOM 1065 C C . ASP A 1 129 ? -0.309 21.953 -4.566 1 67.12 129 ASP A C 1
ATOM 1067 O O . ASP A 1 129 ? -0.013 22.406 -3.459 1 67.12 129 ASP A O 1
ATOM 1071 N N . PRO A 1 130 ? -0.576 22.641 -5.578 1 60.19 130 PRO A N 1
ATOM 1072 C CA . PRO A 1 130 ? -0.57 24.094 -5.41 1 60.19 130 PRO A CA 1
ATOM 1073 C C . PRO A 1 130 ? -1.749 24.594 -4.578 1 60.19 130 PRO A C 1
ATOM 1075 O O . PRO A 1 130 ? -1.76 25.75 -4.148 1 60.19 130 PRO A O 1
ATOM 1078 N N . THR A 1 131 ? -2.596 23.656 -4.371 1 60.34 131 THR A N 1
ATOM 1079 C CA . THR A 1 131 ? -3.807 24.141 -3.715 1 60.34 131 THR A CA 1
ATOM 1080 C C . THR A 1 131 ? -3.715 23.953 -2.203 1 60.34 131 THR A C 1
ATOM 1082 O O . THR A 1 131 ? -2.992 23.078 -1.724 1 60.34 131 THR A O 1
ATOM 1085 N N . ILE A 1 132 ? -4.207 25.016 -1.497 1 59.03 132 ILE A N 1
ATOM 1086 C CA . ILE A 1 132 ? -4.352 24.906 -0.049 1 59.03 132 ILE A CA 1
ATOM 1087 C C . ILE A 1 132 ? -5.305 23.766 0.293 1 59.03 132 ILE A C 1
ATOM 1089 O O . ILE A 1 132 ? -6.328 23.578 -0.369 1 59.03 132 ILE A O 1
ATOM 1093 N N . ASN A 1 133 ? -4.824 22.938 1.129 1 61.44 133 ASN A N 1
ATOM 1094 C CA . ASN A 1 133 ? -5.68 21.844 1.58 1 61.44 133 ASN A CA 1
ATOM 1095 C C . ASN A 1 133 ? -6.746 22.328 2.557 1 61.44 133 ASN A C 1
ATOM 1097 O O . ASN A 1 133 ? -6.441 22.641 3.709 1 61.44 133 ASN A O 1
ATOM 1101 N N . TYR A 1 134 ? -7.93 22.5 2.021 1 64.25 134 TYR A N 1
ATOM 1102 C CA . TYR A 1 134 ? -9.016 22.969 2.877 1 64.25 134 TYR A CA 1
ATOM 1103 C C . TYR A 1 134 ? -9.656 21.812 3.623 1 64.25 134 TYR A C 1
ATOM 1105 O O . TYR A 1 134 ? -9.695 20.688 3.117 1 64.25 134 TYR A O 1
ATOM 1113 N N . ILE A 1 135 ? -9.992 22.125 4.836 1 61.38 135 ILE A N 1
ATOM 1114 C CA . ILE A 1 135 ? -10.641 21.109 5.668 1 61.38 135 ILE A CA 1
ATOM 1115 C C . ILE A 1 135 ? -11.938 20.656 5.008 1 61.38 135 ILE A C 1
ATOM 1117 O O . ILE A 1 135 ? -12.742 21.469 4.562 1 61.38 135 ILE A O 1
ATOM 1121 N N . GLY A 1 136 ? -12.078 19.422 5.031 1 59.91 136 GLY A N 1
ATOM 1122 C CA . GLY A 1 136 ? -13.297 18.859 4.469 1 59.91 136 GLY A CA 1
ATOM 1123 C C . GLY A 1 136 ? -13.148 18.453 3.018 1 59.91 136 GLY A C 1
ATOM 1124 O O . GLY A 1 136 ? -14.031 17.781 2.463 1 59.91 136 GLY A O 1
ATOM 1125 N N . GLU A 1 137 ? -12.07 19.031 2.471 1 57.78 137 GLU A N 1
ATOM 1126 C CA . GLU A 1 137 ? -11.852 18.625 1.086 1 57.78 137 GLU A CA 1
ATOM 1127 C C . GLU A 1 137 ? -11.602 17.125 0.985 1 57.78 137 GLU A C 1
ATOM 1129 O O . GLU A 1 137 ? -10.867 16.547 1.793 1 57.78 137 GLU A O 1
ATOM 1134 N N . LYS A 1 138 ? -12.453 16.484 0.278 1 57.44 138 LYS A N 1
ATOM 1135 C CA . LYS A 1 138 ? -12.383 15.039 0.105 1 57.44 138 LYS A CA 1
ATOM 1136 C C . LYS A 1 138 ? -11.547 14.672 -1.119 1 57.44 138 LYS A C 1
ATOM 1138 O O . LYS A 1 138 ? -12.016 13.945 -1.998 1 57.44 138 LYS A O 1
ATOM 1143 N N . ARG A 1 139 ? -10.5 15.477 -1.419 1 56.81 139 ARG A N 1
ATOM 1144 C CA . ARG A 1 139 ? -9.648 15.055 -2.527 1 56.81 139 ARG A CA 1
ATOM 1145 C C . ARG A 1 139 ? -8.25 14.695 -2.035 1 56.81 139 ARG A C 1
ATOM 1147 O O . ARG A 1 139 ? -7.699 15.367 -1.167 1 56.81 139 ARG A O 1
ATOM 1154 N N . PRO A 1 140 ? -7.887 13.562 -2.574 1 57.09 140 PRO A N 1
ATOM 1155 C CA . PRO A 1 140 ? -6.5 13.219 -2.24 1 57.09 140 PRO A CA 1
ATOM 1156 C C . PRO A 1 140 ? -5.504 14.281 -2.705 1 57.09 140 PRO A C 1
ATOM 1158 O O . PRO A 1 140 ? -5.602 14.773 -3.832 1 57.09 140 PRO A O 1
ATOM 1161 N N . ARG A 1 141 ? -4.832 15 -1.839 1 62.28 141 ARG A N 1
ATOM 1162 C CA . ARG A 1 141 ? -3.789 15.961 -2.199 1 62.28 141 ARG A CA 1
ATOM 1163 C C . ARG A 1 141 ? -2.49 15.656 -1.458 1 62.28 141 ARG A C 1
ATOM 1165 O O . ARG A 1 141 ? -2.504 15.383 -0.256 1 62.28 141 ARG A O 1
ATOM 1172 N N . LEU A 1 142 ? -1.454 15.57 -2.375 1 63.41 142 LEU A N 1
ATOM 1173 C CA . LEU A 1 142 ? -0.134 15.367 -1.79 1 63.41 142 LEU A CA 1
ATOM 1174 C C . LEU A 1 142 ? 0.58 16.703 -1.579 1 63.41 142 LEU A C 1
ATOM 1176 O O . LEU A 1 142 ? 0.687 17.5 -2.506 1 63.41 142 LEU A O 1
ATOM 1180 N N . ASP A 1 143 ? 1.066 17 -0.411 1 80.31 143 ASP A N 1
ATOM 1181 C CA . ASP A 1 143 ? 1.801 18.219 -0.121 1 80.31 143 ASP A CA 1
ATOM 1182 C C . ASP A 1 143 ? 3.109 18.281 -0.907 1 80.31 143 ASP A C 1
ATOM 1184 O O . ASP A 1 143 ? 3.283 19.141 -1.771 1 80.31 143 ASP A O 1
ATOM 1188 N N . ILE A 1 144 ? 3.924 17.422 -0.676 1 88.38 144 ILE A N 1
ATOM 1189 C CA . ILE A 1 144 ? 5.195 17.328 -1.386 1 88.38 144 ILE A CA 1
ATOM 1190 C C . ILE A 1 144 ? 5.441 15.891 -1.83 1 88.38 144 ILE A C 1
ATOM 1192 O O . ILE A 1 144 ? 5.438 14.969 -1.008 1 88.38 144 ILE A O 1
ATOM 1196 N N . LEU A 1 145 ? 5.551 15.695 -3.082 1 90.38 145 LEU A N 1
ATOM 1197 C CA . LEU A 1 145 ? 6.004 14.422 -3.633 1 90.38 145 LEU A CA 1
ATOM 1198 C C . LEU A 1 145 ? 7.363 14.578 -4.305 1 90.38 145 LEU A C 1
ATOM 1200 O O . LEU A 1 145 ? 7.477 15.234 -5.344 1 90.38 145 LEU A O 1
ATOM 1204 N N . ALA A 1 146 ? 8.312 14.016 -3.729 1 92.56 146 ALA A N 1
ATOM 1205 C CA . ALA A 1 146 ? 9.68 14.117 -4.223 1 92.56 146 ALA A CA 1
ATOM 1206 C C . ALA A 1 146 ? 10.141 12.812 -4.859 1 92.56 146 ALA A C 1
ATOM 1208 O O . ALA A 1 146 ? 9.75 11.727 -4.418 1 92.56 146 ALA A O 1
ATOM 1209 N N . GLU A 1 147 ? 10.891 12.906 -5.859 1 90.81 147 GLU A N 1
ATOM 1210 C CA . GLU A 1 147 ? 11.523 11.773 -6.523 1 90.81 147 GLU A CA 1
ATOM 1211 C C . GLU A 1 147 ? 13.047 11.906 -6.5 1 90.81 147 GLU A C 1
ATOM 1213 O O . GLU A 1 147 ? 13.586 12.969 -6.797 1 90.81 147 GLU A O 1
ATOM 1218 N N . ASP A 1 148 ? 13.633 10.844 -6.105 1 90.06 148 ASP A N 1
ATOM 1219 C CA . ASP A 1 148 ? 15.094 10.898 -6.07 1 90.06 148 ASP A CA 1
ATOM 1220 C C . ASP A 1 148 ? 15.695 10.234 -7.305 1 90.06 148 ASP A C 1
ATOM 1222 O O . ASP A 1 148 ? 14.969 9.82 -8.211 1 90.06 148 ASP A O 1
ATOM 1226 N N . GLU A 1 149 ? 17.031 10.156 -7.414 1 86.12 149 GLU A N 1
ATOM 1227 C CA . GLU A 1 149 ? 17.75 9.688 -8.594 1 86.12 149 GLU A CA 1
ATOM 1228 C C . GLU A 1 149 ? 17.625 8.18 -8.758 1 86.12 149 GLU A C 1
ATOM 1230 O O . GLU A 1 149 ? 17.906 7.637 -9.828 1 86.12 149 GLU A O 1
ATOM 1235 N N . GLU A 1 150 ? 17.172 7.461 -7.77 1 86.12 150 GLU A N 1
ATOM 1236 C CA . GLU A 1 150 ? 16.984 6.012 -7.828 1 86.12 150 GLU A CA 1
ATOM 1237 C C . GLU A 1 150 ? 15.516 5.648 -8 1 86.12 150 GLU A C 1
ATOM 1239 O O . GLU A 1 150 ? 15.125 4.504 -7.77 1 86.12 150 GLU A O 1
ATOM 1244 N N . ASN A 1 151 ? 14.672 6.578 -8.281 1 85.38 151 ASN A N 1
ATOM 1245 C CA . ASN A 1 151 ? 13.242 6.422 -8.5 1 85.38 151 ASN A CA 1
ATOM 1246 C C . ASN A 1 151 ? 12.5 6.105 -7.207 1 85.38 151 ASN A C 1
ATOM 1248 O O . ASN A 1 151 ? 11.5 5.379 -7.219 1 85.38 151 ASN A O 1
ATOM 1252 N N . ASN A 1 152 ? 13.133 6.469 -6.113 1 90.62 152 ASN A N 1
ATOM 1253 C CA . ASN A 1 152 ? 12.383 6.473 -4.863 1 90.62 152 ASN A CA 1
ATOM 1254 C C . ASN A 1 152 ? 11.438 7.672 -4.777 1 90.62 152 ASN A C 1
ATOM 1256 O O . ASN A 1 152 ? 11.75 8.75 -5.285 1 90.62 152 ASN A O 1
ATOM 1260 N N . HIS A 1 153 ? 10.328 7.441 -4.195 1 92.31 153 HIS A N 1
ATOM 1261 C CA . HIS A 1 153 ? 9.367 8.523 -4.004 1 92.31 153 HIS A CA 1
ATOM 1262 C C . HIS A 1 153 ? 9.117 8.781 -2.523 1 92.31 153 HIS A C 1
ATOM 1264 O O . HIS A 1 153 ? 8.969 7.844 -1.739 1 92.31 153 HIS A O 1
ATOM 1270 N N . ILE A 1 154 ? 9.156 10.047 -2.133 1 93.81 154 ILE A N 1
ATOM 1271 C CA . ILE A 1 154 ? 8.898 10.469 -0.759 1 93.81 154 ILE A CA 1
ATOM 1272 C C . ILE A 1 154 ? 7.723 11.438 -0.727 1 93.81 154 ILE A C 1
ATOM 1274 O O . ILE A 1 154 ? 7.777 12.508 -1.334 1 93.81 154 ILE A O 1
ATOM 1278 N N . ASN A 1 155 ? 6.684 11.008 -0.117 1 92.38 155 ASN A N 1
ATOM 1279 C CA . ASN A 1 155 ? 5.52 11.859 0.094 1 92.38 155 ASN A CA 1
ATOM 1280 C C . ASN A 1 155 ? 5.539 12.5 1.478 1 92.38 155 ASN A C 1
ATOM 1282 O O . ASN A 1 155 ? 5.484 11.805 2.492 1 92.38 155 ASN A O 1
ATOM 1286 N N . ILE A 1 156 ? 5.57 13.797 1.538 1 93.56 156 ILE A N 1
ATOM 1287 C CA . ILE A 1 156 ? 5.602 14.523 2.805 1 93.56 156 ILE A CA 1
ATOM 1288 C C . ILE A 1 156 ? 4.281 15.258 3.01 1 93.56 156 ILE A C 1
ATOM 1290 O O . ILE A 1 156 ? 3.832 16 2.129 1 93.56 156 ILE A O 1
ATOM 1294 N N . GLU A 1 157 ? 3.674 15.031 4.145 1 89.62 157 GLU A N 1
ATOM 1295 C CA . GLU A 1 157 ? 2.389 15.641 4.473 1 89.62 157 GLU A CA 1
ATOM 1296 C C . GLU A 1 157 ? 2.438 16.328 5.828 1 89.62 157 GLU A C 1
ATOM 1298 O O . GLU A 1 157 ? 3.059 15.836 6.766 1 89.62 157 GLU A O 1
ATOM 1303 N N . MET A 1 158 ? 1.871 17.516 5.871 1 87.56 158 MET A N 1
ATOM 1304 C CA . MET A 1 158 ? 1.633 18.203 7.133 1 87.56 158 MET A CA 1
ATOM 1305 C C . MET A 1 158 ? 0.154 18.172 7.504 1 87.56 158 MET A C 1
ATOM 1307 O O . MET A 1 158 ? -0.703 18.531 6.695 1 87.56 158 MET A O 1
ATOM 1311 N N . GLN A 1 159 ? -0.068 17.609 8.648 1 81.62 159 GLN A N 1
ATOM 1312 C CA . GLN A 1 159 ? -1.452 17.469 9.086 1 81.62 159 GLN A CA 1
ATOM 1313 C C . GLN A 1 159 ? -1.713 18.266 10.367 1 81.62 159 GLN A C 1
ATOM 1315 O O . GLN A 1 159 ? -1.233 17.891 11.438 1 81.62 159 GLN A O 1
ATOM 1320 N N . ARG A 1 160 ? -2.541 19.25 10.258 1 77.75 160 ARG A N 1
ATOM 1321 C CA . ARG A 1 160 ? -2.82 20.109 11.398 1 77.75 160 ARG A CA 1
ATOM 1322 C C . ARG A 1 160 ? -4.012 19.594 12.203 1 77.75 160 ARG A C 1
ATOM 1324 O O . ARG A 1 160 ? -3.928 19.453 13.422 1 77.75 160 ARG A O 1
ATOM 1331 N N . ALA A 1 161 ? -5.059 19.297 11.445 1 72.62 161 ALA A N 1
ATOM 1332 C CA . ALA A 1 161 ? -6.301 18.906 12.109 1 72.62 161 ALA A CA 1
ATOM 1333 C C . ALA A 1 161 ? -6.27 17.438 12.523 1 72.62 161 ALA A C 1
ATOM 1335 O O . ALA A 1 161 ? -5.719 16.594 11.812 1 72.62 161 ALA A O 1
ATOM 1336 N N . PHE A 1 162 ? -6.875 17.266 13.664 1 79.25 162 PHE A N 1
ATOM 1337 C CA . PHE A 1 162 ? -7.062 15.883 14.102 1 79.25 162 PHE A CA 1
ATOM 1338 C C . PHE A 1 162 ? -8.109 15.18 13.25 1 79.25 162 PHE A C 1
ATOM 1340 O O . PHE A 1 162 ? -9.195 15.711 13.023 1 79.25 162 PHE A O 1
ATOM 1347 N N . GLU A 1 163 ? -7.734 14.125 12.703 1 77 163 GLU A N 1
ATOM 1348 C CA . GLU A 1 163 ? -8.633 13.273 11.93 1 77 163 GLU A CA 1
ATOM 1349 C C . GLU A 1 163 ? -8.578 11.828 12.414 1 77 163 GLU A C 1
ATOM 1351 O O . GLU A 1 163 ? -7.504 11.227 12.477 1 77 163 GLU A O 1
ATOM 1356 N N . ASN A 1 164 ? -9.703 11.273 12.742 1 76.94 164 ASN A N 1
ATOM 1357 C CA . ASN A 1 164 ? -9.781 9.922 13.281 1 76.94 164 ASN A CA 1
ATOM 1358 C C . ASN A 1 164 ? -9.328 8.883 12.258 1 76.94 164 ASN A C 1
ATOM 1360 O O . ASN A 1 164 ? -8.766 7.848 12.625 1 76.94 164 ASN A O 1
ATOM 1364 N N . ASP A 1 165 ? -9.523 9.18 11.008 1 85.19 165 ASP A N 1
ATOM 1365 C CA . ASP A 1 165 ? -9.211 8.211 9.961 1 85.19 165 ASP A CA 1
ATOM 1366 C C . ASP A 1 165 ? -7.934 8.586 9.227 1 85.19 165 ASP A C 1
ATOM 1368 O O . ASP A 1 165 ? -7.789 8.305 8.031 1 85.19 165 ASP A O 1
ATOM 1372 N N . TYR A 1 166 ? -7.055 9.211 9.969 1 89 166 TYR A N 1
ATOM 1373 C CA . TYR A 1 166 ? -5.883 9.727 9.273 1 89 166 TYR A CA 1
ATOM 1374 C C . TYR A 1 166 ? -4.973 8.594 8.82 1 89 166 TYR A C 1
ATOM 1376 O O . TYR A 1 166 ? -4.305 8.703 7.789 1 89 166 TYR A O 1
ATOM 1384 N N . LEU A 1 167 ? -4.875 7.488 9.672 1 93.12 167 LEU A N 1
ATOM 1385 C CA . LEU A 1 167 ? -4.051 6.367 9.227 1 93.12 167 LEU A CA 1
ATOM 1386 C C . LEU A 1 167 ? -4.539 5.824 7.891 1 93.12 167 LEU A C 1
ATOM 1388 O O . LEU A 1 167 ? -3.736 5.535 7.004 1 93.12 167 LEU A O 1
ATOM 1392 N N . GLU A 1 168 ? -5.852 5.711 7.75 1 90.75 168 GLU A N 1
ATOM 1393 C CA . GLU A 1 168 ? -6.438 5.234 6.5 1 90.75 168 GLU A CA 1
ATOM 1394 C C . GLU A 1 168 ? -6.082 6.164 5.34 1 90.75 168 GLU A C 1
ATOM 1396 O O . GLU A 1 168 ? -5.762 5.699 4.242 1 90.75 168 GLU A O 1
ATOM 1401 N N . ARG A 1 169 ? -6.094 7.445 5.582 1 87.44 169 ARG A N 1
ATOM 1402 C CA . ARG A 1 169 ? -5.734 8.43 4.562 1 87.44 169 ARG A CA 1
ATOM 1403 C C . ARG A 1 169 ? -4.262 8.297 4.176 1 87.44 169 ARG A C 1
ATOM 1405 O O . ARG A 1 169 ? -3.93 8.273 2.99 1 87.44 169 ARG A O 1
ATOM 1412 N N . ALA A 1 170 ? -3.418 8.234 5.18 1 92.81 170 ALA A N 1
ATOM 1413 C CA . ALA A 1 170 ? -1.98 8.117 4.945 1 92.81 170 ALA A CA 1
ATOM 1414 C C . ALA A 1 170 ? -1.653 6.855 4.156 1 92.81 170 ALA A C 1
ATOM 1416 O O . ALA A 1 170 ? -0.833 6.883 3.234 1 92.81 170 ALA A O 1
ATOM 1417 N N . GLU A 1 171 ? -2.287 5.793 4.535 1 94.44 171 GLU A N 1
ATOM 1418 C CA . GLU A 1 171 ? -2.105 4.523 3.838 1 94.44 171 GLU A CA 1
ATOM 1419 C C . GLU A 1 171 ? -2.543 4.629 2.379 1 94.44 171 GLU A C 1
ATOM 1421 O O . GLU A 1 171 ? -1.875 4.102 1.486 1 94.44 171 GLU A O 1
ATOM 1426 N N . TYR A 1 172 ? -3.631 5.25 2.176 1 91.19 172 TYR A N 1
ATOM 1427 C CA . TYR A 1 172 ? -4.133 5.445 0.82 1 91.19 172 TYR A CA 1
ATOM 1428 C C . TYR A 1 172 ? -3.119 6.203 -0.032 1 91.19 172 TYR A C 1
ATOM 1430 O O . TYR A 1 172 ? -2.84 5.809 -1.167 1 91.19 172 TYR A O 1
ATOM 1438 N N . TYR A 1 173 ? -2.561 7.266 0.53 1 90.06 173 TYR A N 1
ATOM 1439 C CA . TYR A 1 173 ? -1.574 8.055 -0.194 1 90.06 173 TYR A CA 1
ATOM 1440 C C . TYR A 1 173 ? -0.33 7.234 -0.5 1 90.06 173 TYR A C 1
ATOM 1442 O O . TYR A 1 173 ? 0.218 7.309 -1.603 1 90.06 173 TYR A O 1
ATOM 1450 N N . LEU A 1 174 ? 0.118 6.488 0.464 1 93.5 174 LEU A N 1
ATOM 1451 C CA . LEU A 1 174 ? 1.276 5.617 0.287 1 93.5 174 LEU A CA 1
ATOM 1452 C C . LEU A 1 174 ? 1.048 4.637 -0.857 1 93.5 174 LEU A C 1
ATOM 1454 O O . LEU A 1 174 ? 1.902 4.488 -1.733 1 93.5 174 LEU A O 1
ATOM 1458 N N . SER A 1 175 ? -0.103 4.023 -0.857 1 92.06 175 SER A N 1
ATOM 1459 C CA . SER A 1 175 ? -0.463 3.041 -1.873 1 92.06 175 SER A CA 1
ATOM 1460 C C . SER A 1 175 ? -0.582 3.688 -3.25 1 92.06 175 SER A C 1
ATOM 1462 O O . SER A 1 175 ? -0.152 3.109 -4.25 1 92.06 175 SER A O 1
ATOM 1464 N N . ARG A 1 176 ? -1.205 4.848 -3.297 1 87.5 176 ARG A N 1
ATOM 1465 C CA . ARG A 1 176 ? -1.386 5.57 -4.551 1 87.5 176 ARG A CA 1
ATOM 1466 C C . ARG A 1 176 ? -0.043 5.863 -5.211 1 87.5 176 ARG A C 1
ATOM 1468 O O . ARG A 1 176 ? 0.113 5.676 -6.422 1 87.5 176 ARG A O 1
ATOM 1475 N N . VAL A 1 177 ? 0.896 6.281 -4.41 1 89.38 177 VAL A N 1
ATOM 1476 C CA . VAL A 1 177 ? 2.215 6.621 -4.938 1 89.38 177 VAL A CA 1
ATOM 1477 C C . VAL A 1 177 ? 2.947 5.348 -5.355 1 89.38 177 VAL A C 1
ATOM 1479 O O . VAL A 1 177 ? 3.504 5.273 -6.453 1 89.38 177 VAL A O 1
ATOM 1482 N N . HIS A 1 178 ? 2.934 4.332 -4.523 1 90.88 178 HIS A N 1
ATOM 1483 C CA . HIS A 1 178 ? 3.676 3.104 -4.785 1 90.88 178 HIS A CA 1
ATOM 1484 C C . HIS A 1 178 ? 3.094 2.352 -5.977 1 90.88 178 HIS A C 1
ATOM 1486 O O . HIS A 1 178 ? 3.836 1.772 -6.773 1 90.88 178 HIS A O 1
ATOM 1492 N N . GLY A 1 179 ? 1.826 2.377 -6.125 1 85.12 179 GLY A N 1
ATOM 1493 C CA . GLY A 1 179 ? 1.141 1.607 -7.152 1 85.12 179 GLY A CA 1
ATOM 1494 C C . GLY A 1 179 ? 1.262 2.217 -8.539 1 85.12 179 GLY A C 1
ATOM 1495 O O . GLY A 1 179 ? 0.881 1.593 -9.531 1 85.12 179 GLY A O 1
ATOM 1496 N N . ARG A 1 180 ? 1.748 3.369 -8.703 1 76.94 180 ARG A N 1
ATOM 1497 C CA . ARG A 1 180 ? 1.873 4.043 -9.992 1 76.94 180 ARG A CA 1
ATOM 1498 C C . ARG A 1 180 ? 3.279 3.883 -10.562 1 76.94 180 ARG A C 1
ATOM 1500 O O . ARG A 1 180 ? 3.561 4.332 -11.672 1 76.94 180 ARG A O 1
ATOM 1507 N N . LYS A 1 181 ? 4.176 3.293 -9.977 1 63.72 181 LYS A N 1
ATOM 1508 C CA . LYS A 1 181 ? 5.598 3.301 -10.305 1 63.72 181 LYS A CA 1
ATOM 1509 C C . LYS A 1 181 ? 5.902 2.35 -11.453 1 63.72 181 LYS A C 1
ATOM 1511 O O . LYS A 1 181 ? 6.871 2.547 -12.188 1 63.72 181 LYS A O 1
ATOM 1516 N N . LEU A 1 182 ? 5.348 1.292 -11.57 1 59.94 182 LEU A N 1
ATOM 1517 C CA . LEU A 1 182 ? 5.914 0.282 -12.453 1 59.94 182 LEU A CA 1
ATOM 1518 C C . LEU A 1 182 ? 5.645 0.625 -13.914 1 59.94 182 LEU A C 1
ATOM 1520 O O . LEU A 1 182 ? 4.5 0.871 -14.297 1 59.94 182 LEU A O 1
ATOM 1524 N N . GLU A 1 183 ? 6.863 1.063 -14.375 1 56.56 183 GLU A N 1
ATOM 1525 C CA . GLU A 1 183 ? 6.922 1.028 -15.836 1 56.56 183 GLU A CA 1
ATOM 1526 C C . GLU A 1 183 ? 6.988 -0.406 -16.344 1 56.56 183 GLU A C 1
ATOM 1528 O O . GLU A 1 183 ? 7.57 -1.278 -15.703 1 56.56 183 GLU A O 1
ATOM 1533 N N . GLU A 1 184 ? 6.328 -0.684 -17.281 1 56.12 184 GLU A N 1
ATOM 1534 C CA . GLU A 1 184 ? 6.301 -1.978 -17.953 1 56.12 184 GLU A CA 1
ATOM 1535 C C . GLU A 1 184 ? 7.711 -2.521 -18.156 1 56.12 184 GLU A C 1
ATOM 1537 O O . GLU A 1 184 ? 8.625 -1.777 -18.516 1 56.12 184 GLU A O 1
ATOM 1542 N N . GLY A 1 185 ? 7.992 -3.771 -17.594 1 55.97 185 GLY A N 1
ATOM 1543 C CA . GLY A 1 185 ? 9.18 -4.516 -18 1 55.97 185 GLY A CA 1
ATOM 1544 C C . GLY A 1 185 ? 10.211 -4.617 -16.891 1 55.97 185 GLY A C 1
ATOM 1545 O O . GLY A 1 185 ? 11.18 -5.371 -17.016 1 55.97 185 GLY A O 1
ATOM 1546 N N . LYS A 1 186 ? 10.125 -3.875 -15.812 1 62.75 186 LYS A N 1
ATOM 1547 C CA . LYS A 1 186 ? 11.18 -3.93 -14.805 1 62.75 186 LYS A CA 1
ATOM 1548 C C . LYS A 1 186 ? 10.859 -4.977 -13.734 1 62.75 186 LYS A C 1
ATOM 1550 O O . LYS A 1 186 ? 9.703 -5.355 -13.562 1 62.75 186 LYS A O 1
ATOM 1555 N N . GLU A 1 187 ? 12.109 -5.52 -13.203 1 69.69 187 GLU A N 1
ATOM 1556 C CA . GLU A 1 187 ? 11.961 -6.406 -12.055 1 69.69 187 GLU A CA 1
ATOM 1557 C C . GLU A 1 187 ? 11.352 -5.672 -10.867 1 69.69 187 GLU A C 1
ATOM 1559 O O . GLU A 1 187 ? 11.609 -4.484 -10.664 1 69.69 187 GLU A O 1
ATOM 1564 N N . TYR A 1 188 ? 10.578 -6.352 -10.156 1 72.88 188 TYR A N 1
ATOM 1565 C CA . TYR A 1 188 ? 9.883 -5.734 -9.031 1 72.88 188 TYR A CA 1
ATOM 1566 C C . TYR A 1 188 ? 10.875 -5.285 -7.957 1 72.88 188 TYR A C 1
ATOM 1568 O O . TYR A 1 188 ? 10.609 -4.328 -7.227 1 72.88 188 TYR A O 1
ATOM 1576 N N . LYS A 1 189 ? 11.977 -6.023 -7.84 1 73.69 189 LYS A N 1
ATOM 1577 C CA . LYS A 1 189 ? 13.008 -5.609 -6.891 1 73.69 189 LYS A CA 1
ATOM 1578 C C . LYS A 1 189 ? 13.586 -4.25 -7.277 1 73.69 189 LYS A C 1
ATOM 1580 O O . LYS A 1 189 ? 14.172 -3.562 -6.441 1 73.69 189 LYS A O 1
ATOM 1585 N N . GLU A 1 190 ? 13.398 -3.934 -8.531 1 76.62 190 GLU A N 1
ATOM 1586 C CA . GLU A 1 190 ? 13.953 -2.682 -9.031 1 76.62 190 GLU A CA 1
ATOM 1587 C C . GLU A 1 190 ? 12.969 -1.531 -8.867 1 76.62 190 GLU A C 1
ATOM 1589 O O . GLU A 1 190 ? 13.312 -0.37 -9.094 1 76.62 190 GLU A O 1
ATOM 1594 N N . ILE A 1 191 ? 11.844 -1.95 -8.391 1 81.62 191 ILE A N 1
ATOM 1595 C CA . ILE A 1 191 ? 10.867 -0.894 -8.133 1 81.62 191 ILE A CA 1
ATOM 1596 C C . ILE A 1 191 ? 11.375 0.009 -7.012 1 81.62 191 ILE A C 1
ATOM 1598 O O . ILE A 1 191 ? 11.852 -0.476 -5.98 1 81.62 191 ILE A O 1
ATOM 1602 N N . GLY A 1 192 ? 11.398 1.25 -7.246 1 87.5 192 GLY A N 1
ATOM 1603 C CA . GLY A 1 192 ? 11.852 2.201 -6.246 1 87.5 192 GLY A CA 1
ATOM 1604 C C . GLY A 1 192 ? 11.031 2.16 -4.969 1 87.5 192 GLY A C 1
ATOM 1605 O O . GLY A 1 192 ? 9.883 1.725 -4.977 1 87.5 192 GLY A O 1
ATOM 1606 N N . LYS A 1 193 ? 11.609 2.617 -3.955 1 91.94 193 LYS A N 1
ATOM 1607 C CA . LYS A 1 193 ? 10.953 2.646 -2.65 1 91.94 193 LYS A CA 1
ATOM 1608 C C . LYS A 1 193 ? 9.992 3.822 -2.543 1 91.94 193 LYS A C 1
ATOM 1610 O O . LYS A 1 193 ? 10.125 4.812 -3.262 1 91.94 193 LYS A O 1
ATOM 1615 N N . THR A 1 194 ? 9 3.65 -1.774 1 93.75 194 THR A N 1
ATOM 1616 C CA . THR A 1 194 ? 8.031 4.707 -1.486 1 93.75 194 THR A CA 1
ATOM 1617 C C . THR A 1 194 ? 7.961 4.98 0.013 1 93.75 194 THR A C 1
ATOM 1619 O O . THR A 1 194 ? 7.656 4.082 0.8 1 93.75 194 THR A O 1
ATOM 1622 N N . ILE A 1 195 ? 8.234 6.23 0.392 1 95.06 195 ILE A N 1
ATOM 1623 C CA . ILE A 1 195 ? 8.25 6.621 1.798 1 95.06 195 ILE A CA 1
ATOM 1624 C C . ILE A 1 195 ? 7.223 7.723 2.041 1 95.06 195 ILE A C 1
ATOM 1626 O O . ILE A 1 195 ? 7.137 8.68 1.271 1 95.06 195 ILE A O 1
ATOM 1630 N N . GLY A 1 196 ? 6.379 7.516 3.002 1 95.38 196 GLY A N 1
ATOM 1631 C CA . GLY A 1 196 ? 5.543 8.586 3.514 1 95.38 196 GLY A CA 1
ATOM 1632 C C . GLY A 1 196 ? 6.062 9.188 4.809 1 95.38 196 GLY A C 1
ATOM 1633 O O . GLY A 1 196 ? 6.395 8.453 5.742 1 95.38 196 GLY A O 1
ATOM 1634 N N . ILE A 1 197 ? 6.219 10.453 4.855 1 96.06 197 ILE A N 1
ATOM 1635 C CA . ILE A 1 197 ? 6.562 11.188 6.07 1 96.06 197 ILE A CA 1
ATOM 1636 C C . ILE A 1 197 ? 5.445 12.172 6.414 1 96.06 197 ILE A C 1
ATOM 1638 O O . ILE A 1 197 ? 5.254 13.172 5.719 1 96.06 197 ILE A O 1
ATOM 1642 N N . HIS A 1 198 ? 4.75 11.891 7.457 1 95.19 198 HIS A N 1
ATOM 1643 C CA . HIS A 1 198 ? 3.613 12.719 7.859 1 95.19 198 HIS A CA 1
ATOM 1644 C C . HIS A 1 198 ? 3.877 13.406 9.195 1 95.19 198 HIS A C 1
ATOM 1646 O O . HIS A 1 198 ? 4.074 12.742 10.211 1 95.19 198 HIS A O 1
ATOM 1652 N N . ILE A 1 199 ? 3.885 14.719 9.133 1 94.5 199 ILE A N 1
ATOM 1653 C CA . ILE A 1 199 ? 4.082 15.539 10.32 1 94.5 199 ILE A CA 1
ATOM 1654 C C . ILE A 1 199 ? 2.727 15.922 10.922 1 94.5 199 ILE A C 1
ATOM 1656 O O . ILE A 1 199 ? 1.915 16.578 10.258 1 94.5 199 ILE A O 1
ATOM 1660 N N . LEU A 1 200 ? 2.518 15.523 12.148 1 92.44 200 LEU A N 1
ATOM 1661 C CA . LEU A 1 200 ? 1.238 15.75 12.812 1 92.44 200 LEU A CA 1
ATOM 1662 C C . LEU A 1 200 ? 1.359 16.859 13.859 1 92.44 200 LEU A C 1
ATOM 1664 O O . LEU A 1 200 ? 2.219 16.781 14.742 1 92.44 200 LEU A O 1
ATOM 1668 N N . ASN A 1 201 ? 0.494 17.875 13.789 1 89.12 201 ASN A N 1
ATOM 1669 C CA . ASN A 1 201 ? 0.467 18.938 14.781 1 89.12 201 ASN A CA 1
ATOM 1670 C C . ASN A 1 201 ? -0.445 18.594 15.953 1 89.12 201 ASN A C 1
ATOM 1672 O O . ASN A 1 201 ? -1.031 19.469 16.578 1 89.12 201 ASN A O 1
ATOM 1676 N N . HIS A 1 202 ? -0.677 17.328 16.172 1 90.19 202 HIS A N 1
ATOM 1677 C CA . HIS A 1 202 ? -1.458 16.766 17.266 1 90.19 202 HIS A CA 1
ATOM 1678 C C . HIS A 1 202 ? -0.922 15.398 17.688 1 90.19 202 HIS A C 1
ATOM 1680 O O . HIS A 1 202 ? -0.077 14.82 17 1 90.19 202 HIS A O 1
ATOM 1686 N N . VAL A 1 203 ? -1.406 15 18.844 1 93 203 VAL A N 1
ATOM 1687 C CA . VAL A 1 203 ? -1.037 13.672 19.328 1 93 203 VAL A CA 1
ATOM 1688 C C . VAL A 1 203 ? -2.08 12.648 18.875 1 93 203 VAL A C 1
ATOM 1690 O O . VAL A 1 203 ? -3.232 12.695 19.312 1 93 203 VAL A O 1
ATOM 1693 N N . LYS A 1 204 ? -1.711 11.789 18.016 1 92.44 204 LYS A N 1
ATOM 1694 C CA . LYS A 1 204 ? -2.607 10.75 17.531 1 92.44 204 LYS A CA 1
ATOM 1695 C C . LYS A 1 204 ? -2.551 9.508 18.406 1 92.44 204 LYS A C 1
ATOM 1697 O O . LYS A 1 204 ? -3.576 8.875 18.672 1 92.44 204 LYS A O 1
ATOM 1702 N N . TYR A 1 205 ? -1.329 9.195 18.859 1 92.94 205 TYR A N 1
ATOM 1703 C CA . TYR A 1 205 ? -1.135 8.008 19.688 1 92.94 205 TYR A CA 1
ATOM 1704 C C . TYR A 1 205 ? -0.698 8.383 21.094 1 92.94 205 TYR A C 1
ATOM 1706 O O . TYR A 1 205 ? 0.491 8.328 21.422 1 92.94 205 TYR A O 1
ATOM 1714 N N . ASN A 1 206 ? -1.594 8.562 21.938 1 91.12 206 ASN A N 1
ATOM 1715 C CA . ASN A 1 206 ? -1.355 9.102 23.266 1 91.12 206 ASN A CA 1
ATOM 1716 C C . ASN A 1 206 ? -0.653 8.086 24.172 1 91.12 206 ASN A C 1
ATOM 1718 O O . ASN A 1 206 ? 0.061 8.461 25.094 1 91.12 206 ASN A O 1
ATOM 1722 N N . HIS A 1 207 ? -0.776 6.793 23.891 1 91.88 207 HIS A N 1
ATOM 1723 C CA . HIS A 1 207 ? -0.221 5.754 24.75 1 91.88 207 HIS A CA 1
ATOM 1724 C C . HIS A 1 207 ? 1.202 5.398 24.344 1 91.88 207 HIS A C 1
ATOM 1726 O O . HIS A 1 207 ? 1.846 4.555 24.969 1 91.88 207 HIS A O 1
ATOM 1732 N N . ILE A 1 208 ? 1.654 5.977 23.328 1 92.94 208 ILE A N 1
ATOM 1733 C CA . ILE A 1 208 ? 3.012 5.766 22.844 1 92.94 208 ILE A CA 1
ATOM 1734 C C . ILE A 1 208 ? 3.85 7.016 23.094 1 92.94 208 ILE A C 1
ATOM 1736 O O . ILE A 1 208 ? 3.494 8.109 22.641 1 92.94 208 ILE A O 1
ATOM 1740 N N . GLU A 1 209 ? 4.984 6.906 23.734 1 91.44 209 GLU A N 1
ATOM 1741 C CA . GLU A 1 209 ? 5.789 8.062 24.141 1 91.44 209 GLU A CA 1
ATOM 1742 C C . GLU A 1 209 ? 6.672 8.539 22.984 1 91.44 209 GLU A C 1
ATOM 1744 O O . GLU A 1 209 ? 6.98 9.727 22.891 1 91.44 209 GLU A O 1
ATOM 1749 N N . ASP A 1 210 ? 6.996 7.633 22.109 1 94 210 ASP A N 1
ATOM 1750 C CA . ASP A 1 210 ? 7.895 7.977 21.016 1 94 210 ASP A CA 1
ATOM 1751 C C . ASP A 1 210 ? 7.273 9.039 20.109 1 94 210 ASP A C 1
ATOM 1753 O O . ASP A 1 210 ? 6.078 8.992 19.812 1 94 210 ASP A O 1
ATOM 1757 N N . TYR A 1 211 ? 8.07 9.992 19.672 1 94.88 211 TYR A N 1
ATOM 1758 C CA . TYR A 1 211 ? 7.562 11.078 18.844 1 94.88 211 TYR A CA 1
ATOM 1759 C C . TYR A 1 211 ? 7.699 10.742 17.359 1 94.88 211 TYR A C 1
ATOM 1761 O O . TYR A 1 211 ? 7.207 11.477 16.5 1 94.88 211 TYR A O 1
ATOM 1769 N N . VAL A 1 212 ? 8.391 9.695 16.984 1 96.25 212 VAL A N 1
ATOM 1770 C CA . VAL A 1 212 ? 8.453 9.141 15.625 1 96.25 212 VAL A CA 1
ATOM 1771 C C . VAL A 1 212 ? 8.016 7.676 15.648 1 96.25 212 VAL A C 1
ATOM 1773 O O . VAL A 1 212 ? 8.453 6.902 16.5 1 96.25 212 VAL A O 1
ATOM 1776 N N . ASN A 1 213 ? 7.152 7.352 14.852 1 96.38 213 ASN A N 1
ATOM 1777 C CA . ASN A 1 213 ? 6.719 5.973 14.648 1 96.38 213 ASN A CA 1
ATOM 1778 C C . ASN A 1 213 ? 6.703 5.598 13.172 1 96.38 213 ASN A C 1
ATOM 1780 O O . ASN A 1 213 ? 6.551 6.465 12.305 1 96.38 213 ASN A O 1
ATOM 1784 N N . CYS A 1 214 ? 6.93 4.371 12.914 1 96.62 214 CYS A N 1
ATOM 1785 C CA . CYS A 1 214 ? 7.016 3.902 11.539 1 96.62 214 CYS A CA 1
ATOM 1786 C C . CYS A 1 214 ? 6.105 2.701 11.312 1 96.62 214 CYS A C 1
ATOM 1788 O O . CYS A 1 214 ? 6.066 1.783 12.133 1 96.62 214 CYS A O 1
ATOM 1790 N N . LEU A 1 215 ? 5.312 2.758 10.289 1 96.88 215 LEU A N 1
ATOM 1791 C CA . LEU A 1 215 ? 4.484 1.632 9.875 1 96.88 215 LEU A CA 1
ATOM 1792 C C . LEU A 1 215 ? 4.996 1.039 8.562 1 96.88 215 LEU A C 1
ATOM 1794 O O . LEU A 1 215 ? 5.406 1.774 7.664 1 96.88 215 LEU A O 1
ATOM 1798 N N . ARG A 1 216 ? 4.949 -0.287 8.445 1 95.25 216 ARG A N 1
ATOM 1799 C CA . ARG A 1 216 ? 5.352 -1.032 7.258 1 95.25 216 ARG A CA 1
ATOM 1800 C C . ARG A 1 216 ? 4.469 -2.258 7.055 1 95.25 216 ARG A C 1
ATOM 1802 O O . ARG A 1 216 ? 3.816 -2.723 7.992 1 95.25 216 ARG A O 1
ATOM 1809 N N . LEU A 1 217 ? 4.41 -2.643 5.777 1 97.25 217 LEU A N 1
ATOM 1810 C CA . LEU A 1 217 ? 3.795 -3.945 5.555 1 97.25 217 LEU A CA 1
ATOM 1811 C C . LEU A 1 217 ? 4.562 -5.043 6.281 1 97.25 217 LEU A C 1
ATOM 1813 O O . LEU A 1 217 ? 5.719 -5.32 5.953 1 97.25 217 LEU A O 1
ATOM 1817 N N . THR A 1 218 ? 3.986 -5.676 7.305 1 95.75 218 THR A N 1
ATOM 1818 C CA . THR A 1 218 ? 4.652 -6.625 8.195 1 95.75 218 THR A CA 1
ATOM 1819 C C . THR A 1 218 ? 3.787 -7.863 8.406 1 95.75 218 THR A C 1
ATOM 1821 O O . THR A 1 218 ? 2.562 -7.766 8.516 1 95.75 218 THR A O 1
ATOM 1824 N N . MET A 1 219 ? 4.469 -9 8.469 1 95.38 219 MET A N 1
ATOM 1825 C CA . MET A 1 219 ? 3.75 -10.25 8.695 1 95.38 219 MET A CA 1
ATOM 1826 C C . MET A 1 219 ? 3.328 -10.383 10.156 1 95.38 219 MET A C 1
ATOM 1828 O O . MET A 1 219 ? 4.156 -10.25 11.062 1 95.38 219 MET A O 1
ATOM 1832 N N . ASP A 1 220 ? 2.012 -10.664 10.344 1 94.25 220 ASP A N 1
ATOM 1833 C CA . ASP A 1 220 ? 1.485 -10.867 11.688 1 94.25 220 ASP A CA 1
ATOM 1834 C C . ASP A 1 220 ? 2.271 -11.953 12.43 1 94.25 220 ASP A C 1
ATOM 1836 O O . ASP A 1 220 ? 2.42 -13.07 11.93 1 94.25 220 ASP A O 1
ATOM 1840 N N . GLY A 1 221 ? 2.838 -11.586 13.586 1 93.19 221 GLY A N 1
ATOM 1841 C CA . GLY A 1 221 ? 3.541 -12.555 14.414 1 93.19 221 GLY A CA 1
ATOM 1842 C C . GLY A 1 221 ? 5.004 -12.695 14.047 1 93.19 221 GLY A C 1
ATOM 1843 O O . GLY A 1 221 ? 5.77 -13.344 14.773 1 93.19 221 GLY A O 1
ATOM 1844 N N . HIS A 1 222 ? 5.406 -12.133 13 1 93.62 222 HIS A N 1
ATOM 1845 C CA . HIS A 1 222 ? 6.789 -12.188 12.539 1 93.62 222 HIS A CA 1
ATOM 1846 C C . HIS A 1 222 ? 7.301 -10.805 12.148 1 93.62 222 HIS A C 1
ATOM 1848 O O . HIS A 1 222 ? 7.484 -10.523 10.961 1 93.62 222 HIS A O 1
ATOM 1854 N N . PRO A 1 223 ? 7.645 -9.977 13.125 1 91.44 223 PRO A N 1
ATOM 1855 C CA . PRO A 1 223 ? 8.016 -8.586 12.883 1 91.44 223 PRO A CA 1
ATOM 1856 C C . PRO A 1 223 ? 9.273 -8.453 12.031 1 91.44 223 PRO A C 1
ATOM 1858 O O . PRO A 1 223 ? 9.539 -7.379 11.477 1 91.44 223 PRO A O 1
ATOM 1861 N N . ASP A 1 224 ? 10.055 -9.562 11.859 1 91.56 224 ASP A N 1
ATOM 1862 C CA . ASP A 1 224 ? 11.289 -9.508 11.078 1 91.56 224 ASP A CA 1
ATOM 1863 C C . ASP A 1 224 ? 11.008 -9.703 9.586 1 91.56 224 ASP A C 1
ATOM 1865 O O . ASP A 1 224 ? 11.906 -9.547 8.758 1 91.56 224 ASP A O 1
ATOM 1869 N N . ILE A 1 225 ? 9.812 -10.031 9.211 1 93.38 225 ILE A N 1
ATOM 1870 C CA . ILE A 1 225 ? 9.391 -10.156 7.82 1 93.38 225 ILE A CA 1
ATOM 1871 C C . ILE A 1 225 ? 8.523 -8.961 7.438 1 93.38 225 ILE A C 1
ATOM 1873 O O . ILE A 1 225 ? 7.348 -8.891 7.812 1 93.38 225 ILE A O 1
ATOM 1877 N N . TYR A 1 226 ? 9.109 -8.016 6.73 1 93.62 226 TYR A N 1
ATOM 1878 C CA . TYR A 1 226 ? 8.438 -6.766 6.383 1 93.62 226 TYR A CA 1
ATOM 1879 C C . TYR A 1 226 ? 8.898 -6.258 5.023 1 93.62 226 TYR A C 1
ATOM 1881 O O . TYR A 1 226 ? 9.898 -6.734 4.48 1 93.62 226 TYR A O 1
ATOM 1889 N N . SER A 1 227 ? 8.125 -5.371 4.48 1 92.5 227 SER A N 1
ATOM 1890 C CA . SER A 1 227 ? 8.453 -4.77 3.193 1 92.5 227 SER A CA 1
ATOM 1891 C C . SER A 1 227 ? 9.719 -3.92 3.287 1 92.5 227 SER A C 1
ATOM 1893 O O . SER A 1 227 ? 9.891 -3.156 4.238 1 92.5 227 SER A O 1
ATOM 1895 N N . SER A 1 228 ? 10.555 -4.051 2.346 1 89.69 228 SER A N 1
ATOM 1896 C CA . SER A 1 228 ? 11.703 -3.164 2.201 1 89.69 228 SER A CA 1
ATOM 1897 C C . SER A 1 228 ? 11.414 -2.037 1.215 1 89.69 228 SER A C 1
ATOM 1899 O O . SER A 1 228 ? 12.281 -1.215 0.93 1 89.69 228 SER A O 1
ATOM 1901 N N . LYS A 1 229 ? 10.172 -1.966 0.702 1 91.75 229 LYS A N 1
ATOM 1902 C CA . LYS A 1 229 ? 9.875 -1.059 -0.404 1 91.75 229 LYS A CA 1
ATOM 1903 C C . LYS A 1 229 ? 9.031 0.121 0.065 1 91.75 229 LYS A C 1
ATOM 1905 O O . LYS A 1 229 ? 9.109 1.213 -0.5 1 91.75 229 LYS A O 1
ATOM 1910 N N . THR A 1 230 ? 8.234 -0.069 1.119 1 94.62 230 THR A N 1
ATOM 1911 C CA . THR A 1 230 ? 7.367 1.014 1.57 1 94.62 230 THR A CA 1
ATOM 1912 C C . THR A 1 230 ? 7.52 1.241 3.07 1 94.62 230 THR A C 1
ATOM 1914 O O . THR A 1 230 ? 7.746 0.294 3.828 1 94.62 230 THR A O 1
ATOM 1917 N N . ALA A 1 231 ? 7.414 2.445 3.5 1 95.31 231 ALA A N 1
ATOM 1918 C CA . ALA A 1 231 ? 7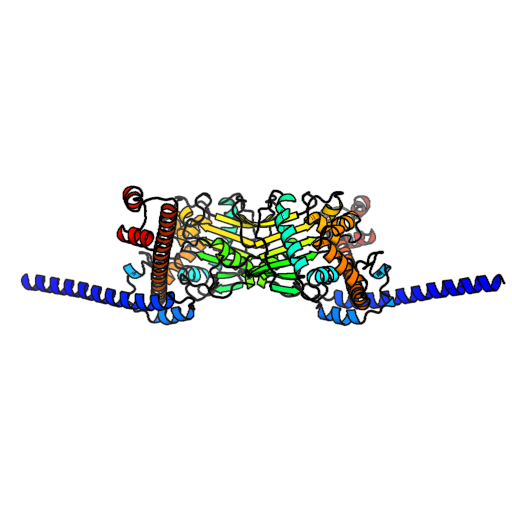.422 2.836 4.906 1 95.31 231 ALA A CA 1
ATOM 1919 C C . ALA A 1 231 ? 6.641 4.129 5.121 1 95.31 231 ALA A C 1
ATOM 1921 O O . ALA A 1 231 ? 6.68 5.031 4.281 1 95.31 231 ALA A O 1
ATOM 1922 N N . LEU A 1 232 ? 5.918 4.164 6.172 1 96.88 232 LEU A N 1
ATOM 1923 C CA . LEU A 1 232 ? 5.137 5.336 6.559 1 96.88 232 LEU A CA 1
ATOM 1924 C C . LEU A 1 232 ? 5.578 5.859 7.922 1 96.88 232 LEU A C 1
ATOM 1926 O O . LEU A 1 232 ? 5.461 5.152 8.93 1 96.88 232 LEU A O 1
ATOM 1930 N N . TYR A 1 233 ? 6.094 7.051 8 1 96.69 233 TYR A N 1
ATOM 1931 C CA . TYR A 1 233 ? 6.555 7.672 9.234 1 96.69 233 TYR A CA 1
ATOM 1932 C C . TYR A 1 233 ? 5.555 8.703 9.734 1 96.69 233 TYR A C 1
ATOM 1934 O O . TYR A 1 233 ? 5.094 9.555 8.969 1 96.69 233 TYR A O 1
ATOM 1942 N N . PHE A 1 234 ? 5.215 8.625 10.992 1 96.69 234 PHE A N 1
ATOM 1943 C CA . PHE A 1 234 ? 4.461 9.656 11.688 1 96.69 234 PHE A CA 1
ATOM 1944 C C . PHE A 1 234 ? 5.348 10.406 12.68 1 96.69 234 PHE A C 1
ATOM 1946 O O . PHE A 1 234 ? 6 9.781 13.523 1 96.69 234 PHE A O 1
ATOM 1953 N N . ILE A 1 235 ? 5.402 11.664 12.523 1 96.25 235 ILE A N 1
ATOM 1954 C CA . ILE A 1 235 ? 6.105 12.523 13.477 1 96.25 235 ILE A CA 1
ATOM 1955 C C . ILE A 1 235 ? 5.098 13.398 14.211 1 96.25 235 ILE A C 1
ATOM 1957 O O . ILE A 1 235 ? 4.398 14.211 13.594 1 96.25 235 ILE A O 1
ATOM 1961 N N . GLU A 1 236 ? 5.012 13.281 15.5 1 95.19 236 GLU A N 1
ATOM 1962 C CA . GLU A 1 236 ? 4.066 14.047 16.312 1 95.19 236 GLU A CA 1
ATOM 1963 C C . GLU A 1 236 ? 4.754 15.234 16.969 1 95.19 236 GLU A C 1
ATOM 1965 O O . GLU A 1 236 ? 5.379 15.094 18.031 1 95.19 236 GLU A O 1
ATOM 1970 N N . LEU A 1 237 ? 4.504 16.406 16.516 1 93.88 237 LEU A N 1
ATOM 1971 C CA . LEU A 1 237 ? 5.219 17.625 16.875 1 93.88 237 LEU A CA 1
ATOM 1972 C C . LEU A 1 237 ? 5 17.969 18.344 1 93.88 237 LEU A C 1
ATOM 1974 O O . LEU A 1 237 ? 5.93 18.375 19.047 1 93.88 237 LEU A O 1
ATOM 1978 N N . PRO A 1 238 ? 3.811 17.75 18.875 1 93.44 238 PRO A N 1
ATOM 1979 C CA . PRO A 1 238 ? 3.598 18.125 20.281 1 93.44 238 PRO A CA 1
ATOM 1980 C C . PRO A 1 238 ? 4.512 17.375 21.234 1 93.44 238 PRO A C 1
ATOM 1982 O O . PRO A 1 238 ? 4.871 17.906 22.297 1 93.44 238 PRO A O 1
ATOM 1985 N N . LYS A 1 239 ? 4.875 16.234 20.922 1 92.69 239 LYS A N 1
ATOM 1986 C CA . LYS A 1 239 ? 5.758 15.438 21.766 1 92.69 239 LYS A CA 1
ATOM 1987 C C . LYS A 1 239 ? 7.191 15.961 21.719 1 92.69 239 LYS A C 1
ATOM 1989 O O . LYS A 1 239 ? 7.953 15.797 22.672 1 92.69 239 LYS A O 1
ATOM 1994 N N . ILE A 1 240 ? 7.523 16.547 20.625 1 92.12 240 ILE A N 1
ATOM 1995 C CA . ILE A 1 240 ? 8.844 17.141 20.453 1 92.12 240 ILE A CA 1
ATOM 1996 C C . ILE A 1 240 ? 8.93 18.422 21.281 1 92.12 240 ILE A C 1
ATOM 1998 O O . ILE A 1 240 ? 9.961 18.703 21.906 1 92.12 240 ILE A O 1
ATOM 2002 N N . HIS A 1 241 ? 7.898 19.141 21.391 1 87.38 241 HIS A N 1
ATOM 2003 C CA . HIS A 1 241 ? 7.84 20.406 22.109 1 87.38 241 HIS A CA 1
ATOM 2004 C C . HIS A 1 241 ? 8.047 20.203 23.594 1 87.38 241 HIS A C 1
ATOM 2006 O O . HIS A 1 241 ? 8.539 21.094 24.297 1 87.38 241 HIS A O 1
ATOM 2012 N N . LYS A 1 242 ? 7.652 19.078 24 1 83.56 242 LYS A N 1
ATOM 2013 C CA . LYS A 1 242 ? 7.707 18.797 25.422 1 83.56 242 LYS A CA 1
ATOM 2014 C C . LYS A 1 242 ? 9.148 18.625 25.906 1 83.56 242 LYS A C 1
ATOM 2016 O O . LYS A 1 242 ? 9.445 18.781 27.078 1 83.56 242 LYS A O 1
ATOM 2021 N N . SER A 1 243 ? 9.969 18.344 24.984 1 82.19 243 SER A N 1
ATOM 2022 C CA . SER A 1 243 ? 11.367 18.141 25.359 1 82.19 243 SER A CA 1
ATOM 2023 C C . SER A 1 243 ? 12.125 19.469 25.406 1 82.19 243 SER A C 1
ATOM 2025 O O . SER A 1 243 ? 11.945 20.328 24.531 1 82.19 243 SER A O 1
ATOM 2027 N N . ASP A 1 244 ? 12.906 19.609 26.391 1 79.88 244 ASP A N 1
ATOM 2028 C CA . ASP A 1 244 ? 13.664 20.859 26.547 1 79.88 244 ASP A CA 1
ATOM 2029 C C . ASP A 1 244 ? 14.992 20.781 25.797 1 79.88 244 ASP A C 1
ATOM 2031 O O . ASP A 1 244 ? 15.641 21.812 25.562 1 79.88 244 ASP A O 1
ATOM 2035 N N . TYR A 1 245 ? 15.328 19.609 25.422 1 83.69 245 TYR A N 1
ATOM 2036 C CA . TYR A 1 245 ? 16.641 19.453 24.797 1 83.69 245 TYR A CA 1
ATOM 2037 C C . TYR A 1 245 ? 16.5 18.953 23.359 1 83.69 245 TYR A C 1
ATOM 2039 O O . TYR A 1 245 ? 15.539 18.25 23.031 1 83.69 245 TYR A O 1
ATOM 2047 N N . ILE A 1 246 ? 17.391 19.516 22.562 1 89.5 246 ILE A N 1
ATOM 2048 C CA . ILE A 1 246 ? 17.516 19.016 21.188 1 89.5 246 ILE A CA 1
ATOM 2049 C C . ILE A 1 246 ? 18.594 17.938 21.125 1 89.5 246 ILE A C 1
ATOM 2051 O O . ILE A 1 246 ? 19.797 18.25 21.109 1 89.5 246 ILE A O 1
ATOM 2055 N N . VAL A 1 247 ? 18.188 16.703 21.031 1 85.25 247 VAL A N 1
ATOM 2056 C CA . VAL A 1 247 ? 19.141 15.609 21.172 1 85.25 247 VAL A CA 1
ATOM 2057 C C . VAL A 1 247 ? 19.453 15.023 19.797 1 85.25 247 VAL A C 1
ATOM 2059 O O . VAL A 1 247 ? 20.391 14.227 19.641 1 85.25 247 VAL A O 1
ATOM 2062 N N . ASN A 1 248 ? 18.703 15.328 18.828 1 90.12 248 ASN A N 1
ATOM 2063 C CA . ASN A 1 248 ? 18.938 14.867 17.469 1 90.12 248 ASN A CA 1
ATOM 2064 C C . ASN A 1 248 ? 18.359 15.836 16.438 1 90.12 248 ASN A C 1
ATOM 2066 O O . ASN A 1 248 ? 17.75 16.844 16.812 1 90.12 248 ASN A O 1
ATOM 2070 N N . ARG A 1 249 ? 18.453 15.484 15.227 1 94 249 ARG A N 1
ATOM 2071 C CA . ARG A 1 249 ? 18.109 16.422 14.164 1 94 249 ARG A CA 1
ATOM 2072 C C . ARG A 1 249 ? 16.594 16.453 13.945 1 94 249 ARG A C 1
ATOM 2074 O O . ARG A 1 249 ? 16.062 17.469 13.477 1 94 249 ARG A O 1
ATOM 2081 N N . ILE A 1 250 ? 15.914 15.383 14.258 1 94.94 250 ILE A N 1
ATOM 2082 C CA . ILE A 1 250 ? 14.461 15.375 14.125 1 94.94 250 ILE A CA 1
ATOM 2083 C C . ILE A 1 250 ? 13.852 16.406 15.086 1 94.94 250 ILE A C 1
ATOM 2085 O O . ILE A 1 250 ? 12.977 17.172 14.695 1 94.94 250 ILE A O 1
ATOM 2089 N N . MET A 1 251 ? 14.352 16.469 16.266 1 94.31 251 MET A N 1
ATOM 2090 C CA . MET A 1 251 ? 13.875 17.438 17.25 1 94.31 251 MET A CA 1
ATOM 2091 C C . MET A 1 251 ? 14.18 18.859 16.828 1 94.31 251 MET A C 1
ATOM 2093 O O . MET A 1 251 ? 13.375 19.766 17.031 1 94.31 251 MET A O 1
ATOM 2097 N N . LEU A 1 252 ? 15.375 18.984 16.25 1 95.12 252 LEU A N 1
ATOM 2098 C CA . LEU A 1 252 ? 15.758 20.297 15.75 1 95.12 252 LEU A CA 1
ATOM 2099 C C . LEU A 1 252 ? 14.766 20.797 14.703 1 95.12 252 LEU A C 1
ATOM 2101 O O . LEU A 1 252 ? 14.258 21.906 14.805 1 95.12 252 LEU A O 1
ATOM 2105 N N . TRP A 1 253 ? 14.453 19.984 13.727 1 95.75 253 TRP A N 1
ATOM 2106 C CA . TRP A 1 253 ? 13.484 20.312 12.688 1 95.75 253 TRP A CA 1
ATOM 2107 C C . TRP A 1 253 ? 12.102 20.562 13.297 1 95.75 253 TRP A C 1
ATOM 2109 O O . TRP A 1 253 ? 11.406 21.5 12.906 1 95.75 253 TRP A O 1
ATOM 2119 N N . GLY A 1 254 ? 11.734 19.688 14.234 1 95.25 254 GLY A N 1
ATOM 2120 C CA . GLY A 1 254 ? 10.438 19.828 14.883 1 95.25 254 GLY A CA 1
ATOM 2121 C C . GLY A 1 254 ? 10.281 21.156 15.602 1 95.25 254 GLY A C 1
ATOM 2122 O O . GLY A 1 254 ? 9.242 21.812 15.484 1 95.25 254 GLY A O 1
ATOM 2123 N N . LYS A 1 255 ? 11.281 21.516 16.297 1 94.75 255 LYS A N 1
ATOM 2124 C CA . LYS A 1 255 ? 11.242 22.797 17.016 1 94.75 255 LYS A CA 1
ATOM 2125 C C . LYS A 1 255 ? 11.234 23.969 16.047 1 94.75 255 LYS A C 1
ATOM 2127 O O . LYS A 1 255 ? 10.555 24.969 16.266 1 94.75 255 LYS A O 1
ATOM 2132 N N . LEU A 1 256 ? 11.984 23.859 14.992 1 95.94 256 LEU A N 1
ATOM 2133 C CA . LEU A 1 256 ? 12 24.906 13.977 1 95.94 256 LEU A CA 1
ATOM 2134 C C . LEU A 1 256 ? 10.625 25.062 13.336 1 95.94 256 LEU A C 1
ATOM 2136 O O . LEU A 1 256 ? 10.133 26.188 13.188 1 95.94 256 LEU A O 1
ATOM 2140 N N . ILE A 1 257 ? 9.992 23.953 12.977 1 94.19 257 ILE A N 1
ATOM 2141 C CA . ILE A 1 257 ? 8.688 23.969 12.312 1 94.19 257 ILE A CA 1
ATOM 2142 C C . ILE A 1 257 ? 7.637 24.531 13.266 1 94.19 257 ILE A C 1
ATOM 2144 O O . ILE A 1 257 ? 6.773 25.312 12.852 1 94.19 257 ILE A O 1
ATOM 2148 N N . SER A 1 258 ? 7.773 24.25 14.492 1 91.56 258 SER A N 1
ATOM 2149 C CA . SER A 1 258 ? 6.793 24.688 15.477 1 91.56 258 SER A CA 1
ATOM 2150 C C . SER A 1 258 ? 6.973 26.156 15.812 1 91.56 258 SER A C 1
ATOM 2152 O O . SER A 1 258 ? 5.992 26.891 15.984 1 91.56 258 SER A O 1
ATOM 2154 N N . ASN A 1 259 ? 8.234 26.484 15.914 1 92.06 259 ASN A N 1
ATOM 2155 C CA . ASN A 1 259 ? 8.547 27.859 16.266 1 92.06 259 ASN A CA 1
ATOM 2156 C C . ASN A 1 259 ? 9.938 28.266 15.766 1 92.06 259 ASN A C 1
ATOM 2158 O O . ASN A 1 259 ? 10.922 28.141 16.5 1 92.06 259 ASN A O 1
ATOM 2162 N N . PRO A 1 260 ? 9.906 28.922 14.617 1 95.12 260 PRO A N 1
ATOM 2163 C CA . PRO A 1 260 ? 11.211 29.297 14.062 1 95.12 260 PRO A CA 1
ATOM 2164 C C . PR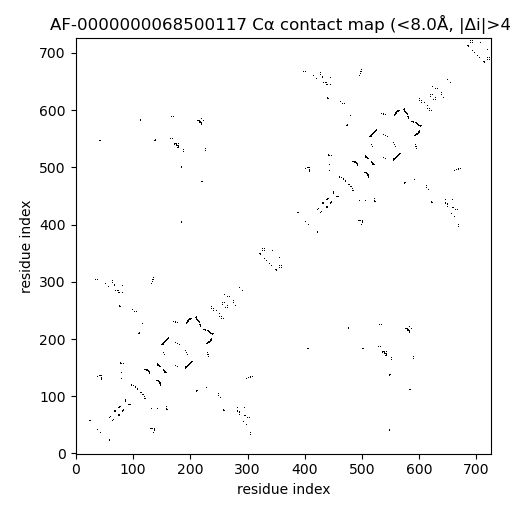O A 1 260 ? 11.938 30.328 14.93 1 95.12 260 PRO A C 1
ATOM 2166 O O . PRO A 1 260 ? 13.148 30.531 14.773 1 95.12 260 PRO A O 1
ATOM 2169 N N . SER A 1 261 ? 11.258 30.922 15.867 1 94 261 SER A N 1
ATOM 2170 C CA . SER A 1 261 ? 11.867 31.922 16.75 1 94 261 SER A CA 1
ATOM 2171 C C . SER A 1 261 ? 12.492 31.266 17.969 1 94 261 SER A C 1
ATOM 2173 O O . SER A 1 261 ? 13.039 31.953 18.844 1 94 261 SER A O 1
ATOM 2175 N N . ASN A 1 262 ? 12.414 30.016 18.062 1 92.44 262 ASN A N 1
ATOM 2176 C CA . ASN A 1 262 ? 12.992 29.297 19.203 1 92.44 262 ASN A CA 1
ATOM 2177 C C . ASN A 1 262 ? 14.477 29.625 19.375 1 92.44 262 ASN A C 1
ATOM 2179 O O . ASN A 1 262 ? 15.242 29.547 18.406 1 92.44 262 ASN A O 1
ATOM 2183 N N . LEU A 1 263 ? 14.859 29.875 20.578 1 92.06 263 LEU A N 1
ATOM 2184 C CA . LEU A 1 263 ? 16.203 30.344 20.859 1 92.06 263 LEU A CA 1
ATOM 2185 C C . LEU A 1 263 ? 17.234 29.25 20.578 1 92.06 263 LEU A C 1
ATOM 2187 O O . LEU A 1 263 ? 18.312 29.531 20.031 1 92.06 263 LEU A O 1
ATOM 2191 N N . ASP A 1 264 ? 16.953 28.062 21.031 1 92.56 264 ASP A N 1
ATOM 2192 C CA . ASP A 1 264 ? 17.875 26.953 20.812 1 92.56 264 ASP A CA 1
ATOM 2193 C C . ASP A 1 264 ? 18.125 26.703 19.328 1 92.56 264 ASP A C 1
ATOM 2195 O O . ASP A 1 264 ? 19.25 26.438 18.922 1 92.56 264 ASP A O 1
ATOM 2199 N N . VAL A 1 265 ? 17.078 26.844 18.516 1 94.44 265 VAL A N 1
ATOM 2200 C CA . VAL A 1 265 ? 17.172 26.672 17.078 1 94.44 265 VAL A CA 1
ATOM 2201 C C . VAL A 1 265 ? 18.078 27.75 16.484 1 94.44 265 VAL A C 1
ATOM 2203 O O . VAL A 1 265 ? 18.953 27.469 15.656 1 94.44 265 VAL A O 1
ATOM 2206 N N . ARG A 1 266 ? 17.938 28.891 16.953 1 93.88 266 ARG A N 1
ATOM 2207 C CA . ARG A 1 266 ? 18.688 30.031 16.453 1 93.88 266 ARG A CA 1
ATOM 2208 C C . ARG A 1 266 ? 20.172 29.906 16.797 1 93.88 266 ARG A C 1
ATOM 2210 O O . ARG A 1 266 ? 21.031 30.266 16 1 93.88 266 ARG A O 1
ATOM 2217 N N . VAL A 1 267 ? 20.422 29.438 17.938 1 94.19 267 VAL A N 1
ATOM 2218 C CA . VAL A 1 267 ? 21.812 29.234 18.375 1 94.19 267 VAL A CA 1
ATOM 2219 C C . VAL A 1 267 ? 22.484 28.172 17.516 1 94.19 267 VAL A C 1
ATOM 2221 O O . VAL A 1 267 ? 23.609 28.359 17.062 1 94.19 267 VAL A O 1
ATOM 2224 N N . ILE A 1 268 ? 21.781 27.156 17.312 1 94.38 268 ILE A N 1
ATOM 2225 C CA . ILE A 1 268 ? 22.328 26.062 16.516 1 94.38 268 ILE A CA 1
ATOM 2226 C C . ILE A 1 268 ? 22.531 26.531 15.07 1 94.38 268 ILE A C 1
ATOM 2228 O O . ILE A 1 268 ? 23.5 26.141 14.422 1 94.38 268 ILE A O 1
ATOM 2232 N N . ALA A 1 269 ? 21.672 27.391 14.562 1 94.81 269 ALA A N 1
ATOM 2233 C CA . ALA A 1 269 ? 21.734 27.891 13.195 1 94.81 269 ALA A CA 1
ATOM 2234 C C . ALA A 1 269 ? 23.031 28.656 12.938 1 94.81 269 ALA A C 1
ATOM 2236 O O . ALA A 1 269 ? 23.484 28.75 11.797 1 94.81 269 ALA A O 1
ATOM 2237 N N . LYS A 1 270 ? 23.641 29.141 13.938 1 94.62 270 LYS A N 1
ATOM 2238 C CA . LYS A 1 270 ? 24.875 29.891 13.789 1 94.62 270 LYS A CA 1
ATOM 2239 C C . LYS A 1 270 ? 25.984 29 13.234 1 94.62 270 LYS A C 1
ATOM 2241 O O . LYS A 1 270 ? 26.875 29.469 12.531 1 94.62 270 LYS A O 1
ATOM 2246 N N . ASN A 1 271 ? 25.891 27.75 13.555 1 95 271 ASN A N 1
ATOM 2247 C CA . ASN A 1 271 ? 26.953 26.844 13.133 1 95 271 ASN A CA 1
ATOM 2248 C C . ASN A 1 271 ? 26.422 25.734 12.234 1 95 271 ASN A C 1
ATOM 2250 O O . ASN A 1 271 ? 27.125 24.781 11.93 1 95 271 ASN A O 1
ATOM 2254 N N . ASP A 1 272 ? 25.234 25.797 11.914 1 95.81 272 ASP A N 1
ATOM 2255 C CA . ASP A 1 272 ? 24.594 24.828 11.031 1 95.81 272 ASP A CA 1
ATOM 2256 C C . ASP A 1 272 ? 24.047 25.5 9.773 1 95.81 272 ASP A C 1
ATOM 2258 O O . ASP A 1 272 ? 23 26.156 9.82 1 95.81 272 ASP A O 1
ATOM 2262 N N . SER A 1 273 ? 24.688 25.266 8.703 1 95.94 273 SER A N 1
ATOM 2263 C CA . SER A 1 273 ? 24.391 26 7.477 1 95.94 273 SER A CA 1
ATOM 2264 C C . SER A 1 273 ? 23 25.625 6.949 1 95.94 273 SER A C 1
ATOM 2266 O O . SER A 1 273 ? 22.328 26.453 6.336 1 95.94 273 SER A O 1
ATOM 2268 N N . ILE A 1 274 ? 22.625 24.453 7.188 1 95.88 274 ILE A N 1
ATOM 2269 C CA . ILE A 1 274 ? 21.344 23.984 6.688 1 95.88 274 ILE A CA 1
ATOM 2270 C C . ILE A 1 274 ? 20.203 24.656 7.461 1 95.88 274 ILE A C 1
ATOM 2272 O O . ILE A 1 274 ? 19.266 25.188 6.867 1 95.88 274 ILE A O 1
ATOM 2276 N N . ILE A 1 275 ? 20.297 24.719 8.766 1 96.62 275 ILE A N 1
ATOM 2277 C CA . ILE A 1 275 ? 19.281 25.344 9.609 1 96.62 275 ILE A CA 1
ATOM 2278 C C . ILE A 1 275 ? 19.266 26.844 9.391 1 96.62 275 ILE A C 1
ATOM 2280 O O . ILE A 1 275 ? 18.203 27.469 9.375 1 96.62 275 ILE A O 1
ATOM 2284 N N . LYS A 1 276 ? 20.453 27.344 9.203 1 97.38 276 LYS A N 1
ATOM 2285 C CA . LYS A 1 276 ? 20.531 28.766 8.875 1 97.38 276 LYS A CA 1
ATOM 2286 C C . LYS A 1 276 ? 19.797 29.078 7.582 1 97.38 276 LYS A C 1
ATOM 2288 O O . LYS A 1 276 ? 19.047 30.062 7.512 1 97.38 276 LYS A O 1
ATOM 2293 N N . LYS A 1 277 ? 20.047 28.312 6.641 1 96.94 277 LYS A N 1
ATOM 2294 C CA . LYS A 1 277 ? 19.375 28.484 5.359 1 96.94 277 LYS A CA 1
ATOM 2295 C C . LYS A 1 277 ? 17.859 28.391 5.512 1 96.94 277 LYS A C 1
ATOM 2297 O O . LYS A 1 277 ? 17.125 29.156 4.887 1 96.94 277 LYS A O 1
ATOM 2302 N N . ALA A 1 278 ? 17.375 27.469 6.262 1 97.44 278 ALA A N 1
ATOM 2303 C CA . ALA A 1 278 ? 15.945 27.312 6.516 1 97.44 278 ALA A CA 1
ATOM 2304 C C . ALA A 1 278 ? 15.367 28.562 7.16 1 97.44 278 ALA A C 1
ATOM 2306 O O . ALA A 1 278 ? 14.336 29.078 6.715 1 97.44 278 ALA A O 1
ATOM 2307 N N . LEU A 1 279 ? 16.031 29.078 8.156 1 97.44 279 LEU A N 1
ATOM 2308 C CA . LEU A 1 279 ? 15.57 30.281 8.844 1 97.44 279 LEU A CA 1
ATOM 2309 C C . LEU A 1 279 ? 15.578 31.484 7.902 1 97.44 279 LEU A C 1
ATOM 2311 O O . LEU A 1 279 ? 14.656 32.312 7.922 1 97.44 279 LEU A O 1
ATOM 2315 N N . ASP A 1 280 ? 16.609 31.562 7.109 1 96.81 280 ASP A N 1
ATOM 2316 C CA . ASP A 1 280 ? 16.688 32.656 6.141 1 96.81 280 ASP A CA 1
ATOM 2317 C C . ASP A 1 280 ? 15.531 32.625 5.156 1 96.81 280 ASP A C 1
ATOM 2319 O O . ASP A 1 280 ? 14.961 33.656 4.809 1 96.81 280 ASP A O 1
ATOM 2323 N N . ARG A 1 281 ? 15.227 31.484 4.711 1 96.56 281 ARG A N 1
ATOM 2324 C CA . ARG A 1 281 ? 14.109 31.312 3.783 1 96.56 281 ARG A CA 1
ATOM 2325 C C . ARG A 1 281 ? 12.797 31.734 4.434 1 96.56 281 ARG A C 1
ATOM 2327 O O . ARG A 1 281 ? 11.961 32.375 3.795 1 96.56 281 ARG A O 1
ATOM 2334 N N . LEU A 1 282 ? 12.594 31.312 5.641 1 97.31 282 LEU A N 1
ATOM 2335 C CA . LEU A 1 282 ? 11.375 31.688 6.348 1 97.31 282 LEU A CA 1
ATOM 2336 C C . LEU A 1 282 ? 11.289 33.188 6.535 1 97.31 282 LEU A C 1
ATOM 2338 O O . LEU A 1 282 ? 10.203 33.781 6.48 1 97.31 282 LEU A O 1
ATOM 2342 N N . LYS A 1 283 ? 12.414 33.781 6.762 1 96.94 283 LYS A N 1
ATOM 2343 C CA . LYS A 1 283 ? 12.469 35.25 6.875 1 96.94 283 LYS A CA 1
ATOM 2344 C C . LYS A 1 283 ? 12.125 35.906 5.547 1 96.94 283 LYS A C 1
ATOM 2346 O O . LYS A 1 283 ? 11.461 36.938 5.523 1 96.94 283 LYS A O 1
ATOM 2351 N N . GLU A 1 284 ? 12.633 35.375 4.535 1 96.31 284 GLU A N 1
ATOM 2352 C CA . GLU A 1 284 ? 12.328 35.875 3.197 1 96.31 284 GLU A CA 1
ATOM 2353 C C . GLU A 1 284 ? 10.828 35.781 2.91 1 96.31 284 GLU A C 1
ATOM 2355 O O . GLU A 1 284 ? 10.234 36.75 2.436 1 96.31 284 GLU A O 1
ATOM 2360 N N . LEU A 1 285 ? 10.266 34.688 3.172 1 95.75 285 LEU A N 1
ATOM 2361 C CA . LEU A 1 285 ? 8.836 34.531 2.984 1 95.75 285 LEU A CA 1
ATOM 2362 C C . LEU A 1 285 ? 8.047 35.469 3.875 1 95.75 285 LEU A C 1
ATOM 2364 O O . LEU A 1 285 ? 7.031 36.031 3.449 1 95.75 285 LEU A O 1
ATOM 2368 N N . GLY A 1 286 ? 8.547 35.656 5.043 1 96.31 286 GLY A N 1
ATOM 2369 C CA . GLY A 1 286 ? 7.883 36.5 6.02 1 96.31 286 GLY A CA 1
ATOM 2370 C C . GLY A 1 286 ? 7.949 37.969 5.664 1 96.31 286 GLY A C 1
ATOM 2371 O O . GLY A 1 286 ? 7.184 38.781 6.195 1 96.31 286 GLY A O 1
ATOM 2372 N N . SER A 1 287 ? 8.812 38.344 4.789 1 96.06 287 SER A N 1
ATOM 2373 C CA . SER A 1 287 ? 8.969 39.75 4.391 1 96.06 287 SER A CA 1
ATOM 2374 C C . SER A 1 287 ? 8.242 40.031 3.082 1 96.06 287 SER A C 1
ATOM 2376 O O . SER A 1 287 ? 8.172 41.188 2.643 1 96.06 287 SER A O 1
ATOM 2378 N N . ASN A 1 288 ? 7.703 39.031 2.488 1 95.12 288 ASN A N 1
ATOM 2379 C CA . ASN A 1 288 ? 6.984 39.188 1.228 1 95.12 288 ASN A CA 1
ATOM 2380 C C . ASN A 1 288 ? 5.5 39.469 1.458 1 95.12 288 ASN A C 1
ATOM 2382 O O . ASN A 1 288 ? 4.719 38.531 1.683 1 95.12 288 ASN A O 1
ATOM 2386 N N . GLU A 1 289 ? 5.09 40.656 1.217 1 93.31 289 GLU A N 1
ATOM 2387 C CA . GLU A 1 289 ? 3.74 41.094 1.559 1 93.31 289 GLU A CA 1
ATOM 2388 C C . GLU A 1 289 ? 2.689 40.375 0.732 1 93.31 289 GLU A C 1
ATOM 2390 O O . GLU A 1 289 ? 1.639 40 1.252 1 93.31 289 GLU A O 1
ATOM 2395 N N . GLU A 1 290 ? 2.975 40.219 -0.496 1 92.88 290 GLU A N 1
ATOM 2396 C CA . GLU A 1 290 ? 2.033 39.531 -1.367 1 92.88 290 GLU A CA 1
ATOM 2397 C C . GLU A 1 290 ? 1.863 38.062 -0.944 1 92.88 290 GLU A C 1
ATOM 2399 O O . GLU A 1 290 ? 0.747 37.562 -0.928 1 92.88 290 GLU A O 1
ATOM 2404 N N . TYR A 1 291 ? 2.951 37.469 -0.667 1 92.06 291 TYR A N 1
ATOM 2405 C CA . TYR A 1 291 ? 2.926 36.094 -0.189 1 92.06 291 TYR A CA 1
ATOM 2406 C C . TYR A 1 291 ? 2.105 35.969 1.09 1 92.06 291 TYR A C 1
ATOM 2408 O O . TYR A 1 291 ? 1.266 35.062 1.214 1 92.06 291 TYR A O 1
ATOM 2416 N N . LEU A 1 292 ? 2.27 36.875 1.968 1 93.44 292 LEU A N 1
ATOM 2417 C CA . LEU A 1 292 ? 1.603 36.844 3.266 1 93.44 292 LEU A CA 1
ATOM 2418 C C . LEU A 1 292 ? 0.103 37.062 3.111 1 93.44 292 LEU A C 1
ATOM 2420 O O . LEU A 1 292 ? -0.699 36.469 3.842 1 93.44 292 LEU A O 1
ATOM 2424 N N . LEU A 1 293 ? -0.17 37.969 2.229 1 93.19 293 LEU A N 1
ATOM 2425 C CA . LEU A 1 293 ? -1.585 38.219 1.978 1 93.19 293 LEU A CA 1
ATOM 2426 C C . LEU A 1 293 ? -2.285 36.938 1.494 1 93.19 293 LEU A C 1
ATOM 2428 O O . LEU A 1 293 ? -3.371 36.594 1.975 1 93.19 293 LEU A O 1
ATOM 2432 N N . ASN A 1 294 ? -1.685 36.312 0.58 1 90.06 294 ASN A N 1
ATOM 2433 C CA . ASN A 1 294 ? -2.234 35.062 0.068 1 90.06 294 ASN A CA 1
ATOM 2434 C C . ASN A 1 294 ? -2.326 34 1.161 1 90.06 294 ASN A C 1
ATOM 2436 O O . ASN A 1 294 ? -3.291 33.25 1.212 1 90.06 294 ASN A O 1
ATOM 2440 N N . LEU A 1 295 ? -1.356 33.969 1.929 1 90.12 295 LEU A N 1
ATOM 2441 C CA . LEU A 1 295 ? -1.326 33.031 3.049 1 90.12 295 LEU A CA 1
ATOM 2442 C C . LEU A 1 295 ? -2.48 33.281 4.008 1 90.12 295 LEU A C 1
ATOM 2444 O O . LEU A 1 295 ? -3.15 32.344 4.453 1 90.12 295 LEU A O 1
ATOM 2448 N N . LYS A 1 296 ? -2.686 34.469 4.352 1 92.31 296 LYS A N 1
ATOM 2449 C CA . LYS A 1 296 ? -3.76 34.844 5.262 1 92.31 296 LYS A CA 1
ATOM 2450 C C . LYS A 1 296 ? -5.125 34.5 4.688 1 92.31 296 LYS A C 1
ATOM 2452 O O . LYS A 1 296 ? -6.008 34.031 5.414 1 92.31 296 LYS A O 1
ATOM 2457 N N . ARG A 1 297 ? -5.238 34.719 3.484 1 91.25 297 ARG A N 1
ATOM 2458 C CA . ARG A 1 297 ? -6.496 34.344 2.838 1 91.25 297 ARG A CA 1
ATOM 2459 C C . ARG A 1 297 ? -6.758 32.844 2.93 1 91.25 297 ARG A C 1
ATOM 2461 O O . ARG A 1 297 ? -7.879 32.438 3.217 1 91.25 297 ARG A O 1
ATOM 2468 N N . GLY A 1 298 ? -5.754 32.156 2.629 1 86.94 298 GLY A N 1
ATOM 2469 C CA . GLY A 1 298 ? -5.879 30.719 2.775 1 86.94 298 GLY A CA 1
ATOM 2470 C C . GLY A 1 298 ? -6.191 30.281 4.195 1 86.94 298 GLY A C 1
ATOM 2471 O O . GLY A 1 298 ? -7.039 29.422 4.418 1 86.94 298 GLY A O 1
ATOM 2472 N N . ALA A 1 299 ? -5.523 30.859 5.102 1 87.12 299 ALA A N 1
ATOM 2473 C CA . ALA A 1 299 ? -5.734 30.562 6.516 1 87.12 299 ALA A CA 1
ATOM 2474 C C . ALA A 1 299 ? -7.156 30.906 6.949 1 87.12 299 ALA A C 1
ATOM 2476 O O . ALA A 1 299 ? -7.746 30.203 7.777 1 87.12 299 ALA A O 1
ATOM 2477 N N . TYR A 1 300 ? -7.609 31.969 6.441 1 90.38 300 TYR A N 1
ATOM 2478 C CA . TYR A 1 300 ? -8.977 32.375 6.73 1 90.38 300 TYR A CA 1
ATOM 2479 C C . TYR A 1 300 ? -9.969 31.281 6.32 1 90.38 300 TYR A C 1
ATOM 2481 O O . TYR A 1 300 ? -10.836 30.891 7.109 1 90.38 300 TYR A O 1
ATOM 2489 N N . ILE A 1 301 ? -9.789 30.859 5.18 1 86.69 301 ILE A N 1
ATOM 2490 C CA . ILE A 1 301 ? -10.672 29.812 4.664 1 86.69 301 ILE A CA 1
ATOM 2491 C C . ILE A 1 301 ? -10.531 28.547 5.516 1 86.69 301 ILE A C 1
ATOM 2493 O O . ILE A 1 301 ? -11.523 27.906 5.859 1 86.69 301 ILE A O 1
ATOM 2497 N N . MET A 1 302 ? -9.375 28.25 5.82 1 83.31 302 MET A N 1
ATOM 2498 C CA . MET A 1 302 ? -9.117 27.062 6.629 1 83.31 302 MET A CA 1
ATOM 2499 C C . MET A 1 302 ? -9.805 27.172 7.988 1 83.31 302 MET A C 1
ATOM 2501 O O . MET A 1 302 ? -10.43 26.219 8.445 1 83.31 302 MET A O 1
ATOM 2505 N N . ASN A 1 303 ? -9.633 28.25 8.586 1 83.44 303 ASN A N 1
ATOM 2506 C CA . ASN A 1 303 ? -10.242 28.484 9.891 1 83.44 303 ASN A CA 1
ATOM 2507 C C . ASN A 1 303 ? -11.766 28.375 9.82 1 83.44 303 ASN A C 1
ATOM 2509 O O . ASN A 1 303 ? -12.391 27.75 10.672 1 83.44 303 ASN A O 1
ATOM 2513 N N . LYS A 1 304 ? -12.266 29 8.844 1 84.94 304 LYS A N 1
ATOM 2514 C CA . LYS A 1 304 ? -13.719 28.969 8.688 1 84.94 304 LYS A CA 1
ATOM 2515 C C . LYS A 1 304 ? -14.203 27.547 8.383 1 84.94 304 LYS A C 1
ATOM 2517 O O . LYS A 1 304 ? -15.258 27.141 8.859 1 84.94 304 LYS A O 1
ATOM 2522 N N . SER A 1 305 ? -13.438 26.938 7.582 1 79.81 305 SER A N 1
ATOM 2523 C CA . SER A 1 305 ? -13.773 25.547 7.262 1 79.81 305 SER A CA 1
ATOM 2524 C C . SER A 1 305 ? -13.75 24.672 8.508 1 79.81 305 SER A C 1
ATOM 2526 O O . SER A 1 305 ? -14.609 23.812 8.688 1 79.81 305 SER A O 1
ATOM 2528 N N . ARG A 1 306 ? -12.797 24.844 9.258 1 78.44 306 ARG A N 1
ATOM 2529 C CA . ARG A 1 306 ? -12.68 24.094 10.508 1 78.44 306 ARG A CA 1
ATOM 2530 C C . ARG A 1 306 ? -13.859 24.375 11.43 1 78.44 306 ARG A C 1
ATOM 2532 O O . ARG A 1 306 ? -14.422 23.453 12.023 1 78.44 306 ARG A O 1
ATOM 2539 N N . ASN A 1 307 ? -14.125 25.578 11.578 1 80.12 307 ASN A N 1
ATOM 2540 C CA . ASN A 1 307 ? -15.258 25.984 12.406 1 80.12 307 ASN A CA 1
ATOM 2541 C C . ASN A 1 307 ? -16.562 25.375 11.898 1 80.12 307 ASN A C 1
ATOM 2543 O O . ASN A 1 307 ? -17.391 24.906 12.695 1 80.12 307 ASN A O 1
ATOM 2547 N N . PHE A 1 308 ? -16.688 25.453 10.68 1 80.38 308 PHE A N 1
ATOM 2548 C CA . PHE A 1 308 ? -17.875 24.875 10.062 1 80.38 308 PHE A CA 1
ATOM 2549 C C . PHE A 1 308 ? -17.984 23.391 10.367 1 80.38 308 PHE A C 1
ATOM 2551 O O . PHE A 1 308 ? -19.047 22.906 10.742 1 80.38 308 PHE A O 1
ATOM 2558 N N . LYS A 1 309 ? -16.938 22.703 10.211 1 75.94 309 LYS A N 1
ATOM 2559 C CA . LYS A 1 309 ? -16.906 21.266 10.469 1 75.94 309 LYS A CA 1
ATOM 2560 C C . LYS A 1 309 ? -17.203 20.953 11.93 1 75.94 309 LYS A C 1
ATOM 2562 O O . LYS A 1 309 ? -17.922 20.016 12.242 1 75.94 309 LYS A O 1
ATOM 2567 N N . GLU A 1 310 ? -16.609 21.688 12.758 1 77.12 310 GLU A N 1
ATOM 2568 C CA . GLU A 1 310 ? -16.859 21.516 14.188 1 77.12 310 GLU A CA 1
ATOM 2569 C C . GLU A 1 310 ? -18.328 21.734 14.531 1 77.12 310 GLU A C 1
ATOM 2571 O O . GLU A 1 310 ? -18.875 21.016 15.359 1 77.12 310 GLU A O 1
ATOM 2576 N N . GLU A 1 311 ? -18.828 22.688 13.945 1 77.75 311 GLU A N 1
ATOM 2577 C CA . GLU A 1 311 ? -20.25 22.969 14.172 1 77.75 311 GLU A CA 1
ATOM 2578 C C . GLU A 1 311 ? -21.109 21.797 13.695 1 77.75 311 GLU A C 1
ATOM 2580 O O . GLU A 1 311 ? -22.047 21.391 14.391 1 77.75 311 GLU A O 1
ATOM 2585 N N . ILE A 1 312 ? -20.797 21.344 12.594 1 76 312 ILE A N 1
ATOM 2586 C CA . ILE A 1 312 ? -21.531 20.203 12.055 1 76 312 ILE A CA 1
ATOM 2587 C C . ILE A 1 312 ? -21.375 19 12.977 1 76 312 ILE A C 1
ATOM 2589 O O . ILE A 1 312 ? -22.344 18.281 13.258 1 76 312 ILE A O 1
ATOM 2593 N N . GLU A 1 313 ? -20.172 18.719 13.367 1 73.56 313 GLU A N 1
ATOM 2594 C CA . GLU A 1 313 ? -19.891 17.609 14.266 1 73.56 313 GLU A CA 1
ATOM 2595 C C . GLU A 1 313 ? -20.641 17.766 15.586 1 73.56 313 GLU A C 1
ATOM 2597 O O . GLU A 1 313 ? -21.156 16.781 16.125 1 73.56 313 GLU A O 1
ATOM 2602 N N . ARG A 1 314 ? -20.625 18.875 16.047 1 73.38 314 ARG A N 1
ATOM 2603 C CA . ARG A 1 314 ? -21.344 19.172 17.266 1 73.38 314 ARG A CA 1
ATOM 2604 C C . ARG A 1 314 ? -22.844 18.938 17.094 1 73.38 314 ARG A C 1
ATOM 2606 O O . ARG A 1 314 ? -23.484 18.297 17.922 1 73.38 314 ARG A O 1
ATOM 2613 N N . GLU A 1 315 ? -23.312 19.469 16.094 1 75.12 315 GLU A N 1
ATOM 2614 C CA . GLU A 1 315 ? -24.734 19.297 15.805 1 75.12 315 GLU A CA 1
ATOM 2615 C C . GLU A 1 315 ? -25.078 17.812 15.625 1 75.12 315 GLU A C 1
ATOM 2617 O O . GLU A 1 315 ? -26.109 17.344 16.109 1 75.12 315 GLU A O 1
ATOM 2622 N N . THR A 1 316 ? -24.281 17.156 14.906 1 70.31 316 THR A N 1
ATOM 2623 C CA . THR A 1 316 ? -24.484 15.727 14.711 1 70.31 316 THR A CA 1
ATOM 2624 C C . THR A 1 316 ? -24.422 14.984 16.047 1 70.31 316 THR A C 1
ATOM 2626 O O . THR A 1 316 ? -25.219 14.086 16.297 1 70.31 316 THR A O 1
ATOM 2629 N N . ALA A 1 317 ? -23.438 15.328 16.828 1 68.88 317 ALA A N 1
ATOM 2630 C CA . ALA A 1 317 ? -23.297 14.719 18.141 1 68.88 317 ALA A CA 1
ATOM 2631 C C . ALA A 1 317 ? -24.547 14.961 18.984 1 68.88 317 ALA A C 1
ATOM 2633 O O . ALA A 1 317 ? -25.016 14.055 19.672 1 68.88 317 ALA A O 1
ATOM 2634 N N . ILE A 1 318 ? -25 16.109 18.938 1 73.06 318 ILE A N 1
ATOM 2635 C CA . ILE A 1 318 ? -26.219 16.453 19.656 1 73.06 318 ILE A CA 1
ATOM 2636 C C . ILE A 1 318 ? -27.391 15.633 19.109 1 73.06 318 ILE A C 1
ATOM 2638 O O . ILE A 1 318 ? -28.172 15.07 19.875 1 73.06 318 ILE A O 1
ATOM 2642 N N . ARG A 1 319 ? -27.469 15.547 17.906 1 72.38 319 ARG A N 1
ATOM 2643 C CA . ARG A 1 319 ? -28.547 14.773 17.266 1 72.38 319 ARG A CA 1
ATOM 2644 C C . ARG A 1 319 ? -28.453 13.305 17.641 1 72.38 319 ARG A C 1
ATOM 2646 O O . ARG A 1 319 ? -29.469 12.68 17.969 1 72.38 319 ARG A O 1
ATOM 2653 N N . VAL A 1 320 ? -27.344 12.766 17.547 1 69.62 320 VAL A N 1
ATOM 2654 C CA . VAL A 1 320 ? -27.141 11.359 17.891 1 69.62 320 VAL A CA 1
ATOM 2655 C C . VAL A 1 320 ? -27.469 11.133 19.359 1 69.62 320 VAL A C 1
ATOM 2657 O O . VAL A 1 320 ? -28.094 10.125 19.719 1 69.62 320 VAL A O 1
ATOM 2660 N N . ALA A 1 321 ? -26.969 12.07 20.172 1 71.62 321 ALA A N 1
ATOM 2661 C CA . ALA A 1 321 ? -27.281 11.984 21.594 1 71.62 321 ALA A CA 1
ATOM 2662 C C . ALA A 1 321 ? -28.781 12.031 21.828 1 71.62 321 ALA A C 1
ATOM 2664 O O . ALA A 1 321 ? -29.312 11.266 22.641 1 71.62 321 ALA A O 1
ATOM 2665 N N . LYS A 1 322 ? -29.391 12.852 21.188 1 76.12 322 LYS A N 1
ATOM 2666 C CA . LYS A 1 322 ? -30.844 12.953 21.297 1 76.12 322 LYS A CA 1
ATOM 2667 C C . LYS A 1 322 ? -31.531 11.688 20.797 1 76.12 322 LYS A C 1
ATOM 2669 O O . LYS A 1 322 ? -32.469 11.188 21.422 1 76.12 322 LYS A O 1
ATOM 2674 N N . GLU A 1 323 ? -31.062 11.273 19.719 1 76.81 323 GLU A N 1
ATOM 2675 C CA . GLU A 1 323 ? -31.625 10.055 19.156 1 76.81 323 GLU A CA 1
ATOM 2676 C C . GLU A 1 323 ? -31.422 8.867 20.109 1 76.81 323 GLU A C 1
ATOM 2678 O O . GLU A 1 323 ? -32.312 8.023 20.25 1 76.81 323 GLU A O 1
ATOM 2683 N N . LYS A 1 324 ? -30.281 8.781 20.656 1 74.81 324 LYS A N 1
ATOM 2684 C CA . LYS A 1 324 ? -30.047 7.746 21.656 1 74.81 324 LYS A CA 1
ATOM 2685 C C . LYS A 1 324 ? -31 7.883 22.844 1 74.81 324 LYS A C 1
ATOM 2687 O O . LYS A 1 324 ? -31.531 6.887 23.328 1 74.81 324 LYS A O 1
ATOM 2692 N N . ASP A 1 325 ? -31.109 9.094 23.281 1 78.62 325 ASP A N 1
ATOM 2693 C CA . ASP A 1 325 ? -32.062 9.352 24.359 1 78.62 325 ASP A CA 1
ATOM 2694 C C . ASP A 1 325 ? -33.469 8.969 23.969 1 78.62 325 ASP A C 1
ATOM 2696 O O . ASP A 1 325 ? -34.219 8.391 24.766 1 78.62 325 ASP A O 1
ATOM 2700 N N . TYR A 1 326 ? -33.75 9.242 22.766 1 82.69 326 TYR A N 1
ATOM 2701 C CA . TYR A 1 326 ? -35.062 8.844 22.25 1 82.69 326 TYR A CA 1
ATOM 2702 C C . TYR A 1 326 ? -35.25 7.336 22.328 1 82.69 326 TYR A C 1
ATOM 2704 O O . TYR A 1 326 ? -36.281 6.855 22.812 1 82.69 326 TYR A O 1
ATOM 2712 N N . LYS A 1 327 ? -34.281 6.652 21.938 1 82.25 327 LYS A N 1
ATOM 2713 C CA . LYS A 1 327 ? -34.375 5.195 21.938 1 82.25 327 LYS A CA 1
ATOM 2714 C C . LYS A 1 327 ? -34.469 4.652 23.359 1 82.25 327 LYS A C 1
ATOM 2716 O O . LYS A 1 327 ? -35.219 3.709 23.625 1 82.25 327 LYS A O 1
ATOM 2721 N N . ILE A 1 328 ? -33.781 5.266 24.219 1 81.06 328 ILE A N 1
ATOM 2722 C CA . ILE A 1 328 ? -33.812 4.852 25.609 1 81.06 328 ILE A CA 1
ATOM 2723 C C . ILE A 1 328 ? -35.188 5.117 26.203 1 81.06 328 ILE A C 1
ATOM 2725 O O . ILE A 1 328 ? -35.75 4.266 26.906 1 81.06 328 ILE A O 1
ATOM 2729 N N . ILE A 1 329 ? -35.781 6.242 25.922 1 84.62 329 ILE A N 1
ATOM 2730 C CA . ILE A 1 329 ? -37.125 6.602 26.438 1 84.62 329 ILE A CA 1
ATOM 2731 C C . ILE A 1 329 ? -38.156 5.633 25.906 1 84.62 329 ILE A C 1
ATOM 2733 O O . ILE A 1 329 ? -39.031 5.16 26.656 1 84.62 329 ILE A O 1
ATOM 2737 N N . ILE A 1 330 ? -37.969 5.309 24.703 1 85.25 330 ILE A N 1
ATOM 2738 C CA . ILE A 1 330 ? -38.906 4.375 24.078 1 85.25 330 ILE A CA 1
ATOM 2739 C C . ILE A 1 330 ? -38.75 2.992 24.703 1 85.25 330 ILE A C 1
ATOM 2741 O O . ILE A 1 330 ? -39.75 2.324 25 1 85.25 330 ILE A O 1
ATOM 2745 N N . MET A 1 331 ? -37.531 2.641 24.891 1 84.06 331 MET A N 1
ATOM 2746 C CA . MET A 1 331 ? -37.25 1.361 25.531 1 84.06 331 MET A CA 1
ATOM 2747 C C . MET A 1 331 ? -37.812 1.34 26.953 1 84.06 331 MET A C 1
ATOM 2749 O O . MET A 1 331 ? -38.406 0.347 27.375 1 84.06 331 MET A O 1
ATOM 2753 N N . LEU A 1 332 ? -37.656 2.385 27.688 1 83.38 332 LEU A N 1
ATOM 2754 C CA . LEU A 1 332 ? -38.188 2.484 29.047 1 83.38 332 LEU A CA 1
ATOM 2755 C C . LEU A 1 332 ? -39.719 2.418 29.062 1 83.38 332 LEU A C 1
ATOM 2757 O O . LEU A 1 332 ? -40.312 1.744 29.906 1 83.38 332 LEU A O 1
ATOM 2761 N N . LYS A 1 333 ? -40.312 3.047 28.156 1 86.81 333 LYS A N 1
ATOM 2762 C CA . LYS A 1 333 ? -41.75 2.992 28 1 86.81 333 LYS A CA 1
ATOM 2763 C C . LYS A 1 333 ? -42.219 1.572 27.703 1 86.81 333 LYS A C 1
ATOM 2765 O O . LYS A 1 333 ? -43.188 1.081 28.328 1 86.81 333 LYS A O 1
ATOM 2770 N N . LYS A 1 334 ? -41.531 0.988 26.875 1 87.25 334 LYS A N 1
ATOM 2771 C CA . LYS A 1 334 ? -41.875 -0.372 26.484 1 87.25 334 LYS A CA 1
ATOM 2772 C C . LYS A 1 334 ? -41.719 -1.343 27.641 1 87.25 334 LYS A C 1
ATOM 2774 O O . LYS A 1 334 ? -42.406 -2.348 27.734 1 87.25 334 LYS A O 1
ATOM 2779 N N . ASN A 1 335 ? -40.812 -0.956 28.5 1 87.38 335 ASN A N 1
ATOM 2780 C CA . ASN A 1 335 ? -40.562 -1.802 29.656 1 87.38 335 ASN A CA 1
ATOM 2781 C C . ASN A 1 335 ? -41.438 -1.38 30.844 1 87.38 335 ASN A C 1
ATOM 2783 O O . ASN A 1 335 ? -41.188 -1.806 31.984 1 87.38 335 ASN A O 1
ATOM 2787 N N . GLY A 1 336 ? -42.281 -0.414 30.594 1 85.5 336 GLY A N 1
ATOM 2788 C CA . GLY A 1 336 ? -43.344 -0.166 31.547 1 85.5 336 GLY A CA 1
ATOM 2789 C C . GLY A 1 336 ? -43.094 1.04 32.438 1 85.5 336 GLY A C 1
ATOM 2790 O O . GLY A 1 336 ? -43.812 1.292 33.375 1 85.5 336 GLY A O 1
ATOM 2791 N N . PHE A 1 337 ? -42.062 1.771 32.188 1 86.88 337 PHE A N 1
ATOM 2792 C CA . PHE A 1 337 ? -41.812 2.953 33 1 86.88 337 PHE A CA 1
ATOM 2793 C C . PHE A 1 337 ? -42.781 4.074 32.656 1 86.88 337 PHE A C 1
ATOM 2795 O O . PHE A 1 337 ? -43.062 4.336 31.484 1 86.88 337 PHE A O 1
ATOM 2802 N N . LYS A 1 338 ? -43.344 4.605 33.688 1 89 338 LYS A N 1
ATOM 2803 C CA . LYS A 1 338 ? -44.219 5.738 33.5 1 89 338 LYS A CA 1
ATOM 2804 C C . LYS A 1 338 ? -43.438 7.027 33.25 1 89 338 LYS A C 1
ATOM 2806 O O . LYS A 1 338 ? -42.281 7.145 33.656 1 89 338 LYS A O 1
ATOM 2811 N N . LEU A 1 339 ? -44.031 8.031 32.531 1 90.69 339 LEU A N 1
ATOM 2812 C CA . LEU A 1 339 ? -43.406 9.297 32.156 1 90.69 339 LEU A CA 1
ATOM 2813 C C . LEU A 1 339 ? -42.875 10.008 33.406 1 90.69 339 LEU A C 1
ATOM 2815 O O . LEU A 1 339 ? -41.75 10.516 33.375 1 90.69 339 LEU A O 1
ATOM 2819 N N . ASP A 1 340 ? -43.719 9.961 34.438 1 88 340 ASP A N 1
ATOM 2820 C CA . ASP A 1 340 ? -43.312 10.648 35.656 1 88 340 ASP A CA 1
ATOM 2821 C C . ASP A 1 340 ? -42.031 10.016 36.25 1 88 340 ASP A C 1
ATOM 2823 O O . ASP A 1 340 ? -41.156 10.727 36.75 1 88 340 ASP A O 1
ATOM 2827 N N . ASP A 1 341 ? -41.938 8.742 36.125 1 85.5 341 ASP A N 1
ATOM 2828 C CA . ASP A 1 341 ? -40.75 8.031 36.594 1 85.5 341 ASP A CA 1
ATOM 2829 C C . ASP A 1 341 ? -39.531 8.406 35.781 1 85.5 341 ASP A C 1
ATOM 2831 O O . ASP A 1 341 ? -38.438 8.578 36.344 1 85.5 341 ASP A O 1
ATOM 2835 N N . ILE A 1 342 ? -39.719 8.469 34.469 1 85.94 342 ILE A N 1
ATOM 2836 C CA . ILE A 1 342 ? -38.625 8.797 33.594 1 85.94 342 ILE A CA 1
ATOM 2837 C C . ILE A 1 342 ? -38.125 10.211 33.875 1 85.94 342 ILE A C 1
ATOM 2839 O O . ILE A 1 342 ? -36.938 10.453 33.969 1 85.94 342 ILE A O 1
ATOM 2843 N N . LEU A 1 343 ? -39.062 11.117 34.094 1 86.06 343 LEU A N 1
ATOM 2844 C CA . LEU A 1 343 ? -38.75 12.516 34.312 1 86.06 343 LEU A CA 1
ATOM 2845 C C . LEU A 1 343 ? -38.062 12.695 35.688 1 86.06 343 LEU A C 1
ATOM 2847 O O . LEU A 1 343 ? -37.188 13.539 35.844 1 86.06 343 LEU A O 1
ATOM 2851 N N . ASN A 1 344 ? -38.469 11.883 36.562 1 79.62 344 ASN A N 1
ATOM 2852 C CA . ASN A 1 344 ? -37.969 12.039 37.938 1 79.62 344 ASN A CA 1
ATOM 2853 C C . ASN A 1 344 ? -36.656 11.25 38.125 1 79.62 344 ASN A C 1
ATOM 2855 O O . ASN A 1 344 ? -35.781 11.703 38.844 1 79.62 344 ASN A O 1
ATOM 2859 N N . LYS A 1 345 ? -36.594 10.117 37.438 1 70.44 345 LYS A N 1
ATOM 2860 C CA . LYS A 1 345 ? -35.5 9.203 37.781 1 70.44 345 LYS A CA 1
ATOM 2861 C C . LYS A 1 345 ? -34.344 9.383 36.812 1 70.44 345 LYS A C 1
ATOM 2863 O O . LYS A 1 345 ? -33.188 9.086 37.156 1 70.44 345 LYS A O 1
ATOM 2868 N N . PHE A 1 346 ? -34.688 9.805 35.688 1 68.25 346 PHE A N 1
ATOM 2869 C CA . PHE A 1 346 ? -33.625 9.859 34.688 1 68.25 346 PHE A CA 1
ATOM 2870 C C . PHE A 1 346 ? -33.312 11.305 34.312 1 68.25 346 PHE A C 1
ATOM 2872 O O . PHE A 1 346 ? -34.094 11.961 33.625 1 68.25 346 PHE A O 1
ATOM 2879 N N . ASN A 1 347 ? -32.406 11.898 34.938 1 66.75 347 ASN A N 1
ATOM 2880 C CA . ASN A 1 347 ? -32.062 13.305 34.75 1 66.75 347 ASN A CA 1
ATOM 2881 C C . ASN A 1 347 ? -30.844 13.453 33.812 1 66.75 347 ASN A C 1
ATOM 2883 O O . ASN A 1 347 ? -30.359 14.57 33.625 1 66.75 347 ASN A O 1
ATOM 2887 N N . ASP A 1 348 ? -30.578 12.398 33.188 1 69.62 348 ASP A N 1
ATOM 2888 C CA . ASP A 1 348 ? -29.312 12.5 32.469 1 69.62 348 ASP A CA 1
ATOM 2889 C C . ASP A 1 348 ? -29.531 12.5 30.969 1 69.62 348 ASP A C 1
ATOM 2891 O O . ASP A 1 348 ? -28.625 12.164 30.203 1 69.62 348 ASP A O 1
ATOM 2895 N N . PHE A 1 349 ? -30.766 12.844 30.594 1 74.88 349 PHE A N 1
ATOM 2896 C CA . PHE A 1 349 ? -31.016 12.867 29.172 1 74.88 349 PHE A CA 1
ATOM 2897 C C . PHE A 1 349 ? -30.609 14.211 28.562 1 74.88 349 PHE A C 1
ATOM 2899 O O . PHE A 1 349 ? -30.703 15.242 29.234 1 74.88 349 PHE A O 1
ATOM 2906 N N . ASP A 1 350 ? -30.172 14.188 27.438 1 75.56 350 ASP A N 1
ATOM 2907 C CA . ASP A 1 350 ? -29.891 15.398 26.672 1 75.56 350 ASP A CA 1
ATOM 2908 C C . ASP A 1 350 ? -31.156 15.945 26.016 1 75.56 350 ASP A C 1
ATOM 2910 O O . ASP A 1 350 ? -31.094 16.5 24.906 1 75.56 350 ASP A O 1
ATOM 2914 N N . LEU A 1 351 ? -32.281 15.734 26.656 1 81.75 351 LEU A N 1
ATOM 2915 C CA . LEU A 1 351 ? -33.594 16.188 26.172 1 81.75 351 LEU A CA 1
ATOM 2916 C C . LEU A 1 351 ? -34.281 17.062 27.203 1 81.75 351 LEU A C 1
ATOM 2918 O O . LEU A 1 351 ? -34.094 16.875 28.406 1 81.75 351 LEU A O 1
ATOM 2922 N N . SER A 1 352 ? -34.938 18.016 26.688 1 81.44 352 SER A N 1
ATOM 2923 C CA . SER A 1 352 ? -35.781 18.797 27.594 1 81.44 352 SER A CA 1
ATOM 2924 C C . SER A 1 352 ? -36.969 17.969 28.078 1 81.44 352 SER A C 1
ATOM 2926 O O . SER A 1 352 ? -37.281 16.938 27.5 1 81.44 352 SER A O 1
ATOM 2928 N N . GLU A 1 353 ? -37.469 18.469 29.203 1 82.56 353 GLU A N 1
ATOM 2929 C CA . GLU A 1 353 ? -38.656 17.797 29.719 1 82.56 353 GLU A CA 1
ATOM 2930 C C . GLU A 1 353 ? -39.75 17.703 28.656 1 82.56 353 GLU A C 1
ATOM 2932 O O . GLU A 1 353 ? -40.406 16.672 28.531 1 82.56 353 GLU A O 1
ATOM 2937 N N . ASP A 1 354 ? -39.812 18.781 27.938 1 85.56 354 ASP A N 1
ATOM 2938 C CA . ASP A 1 354 ? -40.812 18.812 26.891 1 85.56 354 ASP A CA 1
ATOM 2939 C C . ASP A 1 354 ? -40.531 17.797 25.797 1 85.56 354 ASP A C 1
ATOM 2941 O O . ASP A 1 354 ? -41.438 17.141 25.281 1 85.56 354 ASP A O 1
ATOM 2945 N N . GLU A 1 355 ? -39.312 17.625 25.547 1 86.44 355 GLU A N 1
ATOM 2946 C CA . GLU A 1 355 ? -38.906 16.672 24.516 1 86.44 355 GLU A CA 1
ATOM 2947 C C . GLU A 1 355 ? -39.156 15.234 24.953 1 86.44 355 GLU A C 1
ATOM 2949 O O . GLU A 1 355 ? -39.562 14.383 24.172 1 86.44 355 GLU A O 1
ATOM 2954 N N . ILE A 1 356 ? -38.906 15.039 26.188 1 86.81 356 ILE A N 1
ATOM 2955 C CA . ILE A 1 356 ? -39.125 13.711 26.75 1 86.81 356 ILE A CA 1
ATOM 2956 C C . ILE A 1 356 ? -40.594 13.344 26.688 1 86.81 356 ILE A C 1
ATOM 2958 O O . ILE A 1 356 ? -40.938 12.234 26.266 1 86.81 356 ILE A O 1
ATOM 2962 N N . LYS A 1 357 ? -41.406 14.297 27.047 1 87 357 LYS A N 1
ATOM 2963 C CA . LYS A 1 357 ? -42.844 14.086 27 1 87 357 LYS A CA 1
ATOM 2964 C C . LYS A 1 357 ? -43.312 13.773 25.594 1 87 357 LYS A C 1
ATOM 2966 O O . LYS A 1 357 ? -44.125 12.859 25.391 1 87 357 LYS A O 1
ATOM 2971 N N . GLU A 1 358 ? -42.719 14.516 24.734 1 87.81 358 GLU A N 1
ATOM 2972 C CA . GLU A 1 358 ? -43.125 14.352 23.344 1 87.81 358 GLU A CA 1
ATOM 2973 C C . GLU A 1 358 ? -42.75 12.961 22.828 1 87.81 358 GLU A C 1
ATOM 2975 O O . GLU A 1 358 ? -43.531 12.297 22.172 1 87.81 358 GLU A O 1
ATOM 2980 N N . VAL A 1 359 ? -41.562 12.508 23.094 1 87.88 359 VAL A N 1
ATOM 2981 C CA . VAL A 1 359 ? -41.062 11.211 22.641 1 87.88 359 VAL A CA 1
ATOM 2982 C C . VAL A 1 359 ? -41.875 10.094 23.297 1 87.88 359 VAL A C 1
ATOM 2984 O O . VAL A 1 359 ? -42.25 9.109 22.641 1 87.88 359 VAL A O 1
ATOM 2987 N N . TYR A 1 360 ? -42.094 10.273 24.562 1 88.19 360 TYR A N 1
ATOM 2988 C CA . TYR A 1 360 ? -42.844 9.281 25.328 1 88.19 360 TYR A CA 1
ATOM 2989 C C . TYR A 1 360 ? -44.281 9.156 24.812 1 88.19 360 TYR A C 1
ATOM 2991 O O . TYR A 1 360 ? -44.781 8.047 24.625 1 88.19 360 TYR A O 1
ATOM 2999 N N . GLU A 1 361 ? -44.969 10.266 24.484 1 87.38 361 GLU A N 1
ATOM 3000 C CA . GLU A 1 361 ? -46.375 10.281 24.094 1 87.38 361 GLU A CA 1
ATOM 3001 C C . GLU A 1 361 ? -46.531 9.844 22.641 1 87.38 361 GLU A C 1
ATOM 3003 O O . GLU A 1 361 ? -47.562 9.273 22.281 1 87.38 361 GLU A O 1
ATOM 3008 N N . ASN A 1 362 ? -45.531 10.109 21.844 1 84.94 362 ASN A N 1
ATOM 3009 C CA . ASN A 1 362 ? -45.656 9.859 20.406 1 84.94 362 ASN A CA 1
ATOM 3010 C C . ASN A 1 362 ? -45.219 8.445 20.047 1 84.94 362 ASN A C 1
ATOM 3012 O O . ASN A 1 362 ? -45.25 8.062 18.875 1 84.94 362 ASN A O 1
ATOM 3016 N N . ASN A 1 363 ? -44.75 7.707 20.953 1 80.62 363 ASN A N 1
ATOM 3017 C CA . ASN A 1 363 ? -44.281 6.352 20.672 1 80.62 363 ASN A CA 1
ATOM 3018 C C . ASN A 1 363 ? -44.875 5.348 21.656 1 80.62 363 ASN A C 1
ATOM 3020 O O . ASN A 1 363 ? -45.188 5.699 22.797 1 80.62 363 ASN A O 1
ATOM 3024 N N . MET B 1 1 ? 7.145 -66.562 -42.406 1 42.97 1 MET B N 1
ATOM 3025 C CA . MET B 1 1 ? 6.219 -65.812 -41.562 1 42.97 1 MET B CA 1
ATOM 3026 C C . MET B 1 1 ? 6.977 -65 -40.531 1 42.97 1 MET B C 1
ATOM 3028 O O . MET B 1 1 ? 6.477 -63.969 -40.062 1 42.97 1 MET B O 1
ATOM 3032 N N . ILE B 1 2 ? 8.156 -65.438 -40.125 1 60.28 2 ILE B N 1
ATOM 3033 C CA . ILE B 1 2 ? 8.977 -64.812 -39.094 1 60.28 2 ILE B CA 1
ATOM 3034 C C . ILE B 1 2 ? 9.695 -63.594 -39.688 1 60.28 2 ILE B C 1
ATOM 3036 O O . ILE B 1 2 ? 9.82 -62.562 -39.031 1 60.28 2 ILE B O 1
ATOM 3040 N N . GLU B 1 3 ? 10.188 -63.688 -40.906 1 55.47 3 GLU B N 1
ATOM 3041 C CA . GLU B 1 3 ? 10.93 -62.562 -41.5 1 55.47 3 GLU B CA 1
ATOM 3042 C C . GLU B 1 3 ? 10.031 -61.344 -41.719 1 55.47 3 GLU B C 1
ATOM 3044 O O . GLU B 1 3 ? 10.492 -60.219 -41.656 1 55.47 3 GLU B O 1
ATOM 3049 N N . LYS B 1 4 ? 8.82 -61.625 -42.094 1 58.53 4 LYS B N 1
ATOM 3050 C CA . LYS B 1 4 ? 7.895 -60.531 -42.312 1 58.53 4 LYS B CA 1
ATOM 3051 C C . LYS B 1 4 ? 7.539 -59.844 -40.969 1 58.53 4 LYS B C 1
ATOM 3053 O O . LYS B 1 4 ? 7.238 -58.656 -40.938 1 58.53 4 LYS B O 1
ATOM 3058 N N . VAL B 1 5 ? 7.668 -60.625 -39.844 1 59.09 5 VAL B N 1
ATOM 3059 C CA . VAL B 1 5 ? 7.336 -60.031 -38.531 1 59.09 5 VAL B CA 1
ATOM 3060 C C . VAL B 1 5 ? 8.477 -59.156 -38.062 1 59.09 5 VAL B C 1
ATOM 3062 O O . VAL B 1 5 ? 8.242 -58.094 -37.5 1 59.09 5 VAL B O 1
ATOM 3065 N N . GLU B 1 6 ? 9.695 -59.625 -38.406 1 54.5 6 GLU B N 1
ATOM 3066 C CA . GLU B 1 6 ? 10.812 -58.781 -37.969 1 54.5 6 GLU B CA 1
ATOM 3067 C C . GLU B 1 6 ? 10.875 -57.5 -38.75 1 54.5 6 GLU B C 1
ATOM 3069 O O . GLU B 1 6 ? 11.25 -56.438 -38.219 1 54.5 6 GLU B O 1
ATOM 3074 N N . GLU B 1 7 ? 10.469 -57.562 -40 1 51.34 7 GLU B N 1
ATOM 3075 C CA . GLU B 1 7 ? 10.508 -56.375 -40.812 1 51.34 7 GLU B CA 1
ATOM 3076 C C . GLU B 1 7 ? 9.422 -55.375 -40.375 1 51.34 7 GLU B C 1
ATOM 3078 O O . GLU B 1 7 ? 9.648 -54.156 -40.344 1 51.34 7 GLU B O 1
ATOM 3083 N N . LYS B 1 8 ? 8.234 -55.906 -40.062 1 53.59 8 LYS B N 1
ATOM 3084 C CA . LYS B 1 8 ? 7.148 -55.031 -39.625 1 53.59 8 LYS B CA 1
ATOM 3085 C C . LYS B 1 8 ? 7.465 -54.438 -38.25 1 53.59 8 LYS B C 1
ATOM 3087 O O . LYS B 1 8 ? 7.105 -53.281 -38 1 53.59 8 LYS B O 1
ATOM 3092 N N . SER B 1 9 ? 8.188 -55.281 -37.5 1 51.38 9 SER B N 1
ATOM 3093 C CA . SER B 1 9 ? 8.555 -54.688 -36.188 1 51.38 9 SER B CA 1
ATOM 3094 C C . SER B 1 9 ? 9.594 -53.594 -36.375 1 51.38 9 SER B C 1
ATOM 3096 O O . SER B 1 9 ? 9.609 -52.625 -35.594 1 51.38 9 SER B O 1
ATOM 3098 N N . LYS B 1 10 ? 10.344 -53.719 -37.344 1 56.75 10 LYS B N 1
ATOM 3099 C CA . LYS B 1 10 ? 11.344 -52.719 -37.688 1 56.75 10 LYS B CA 1
ATOM 3100 C C . LYS B 1 10 ? 10.711 -51.5 -38.375 1 56.75 10 LYS B C 1
ATOM 3102 O O . LYS B 1 10 ? 11.188 -50.375 -38.219 1 56.75 10 LYS B O 1
ATOM 3107 N N . ILE B 1 11 ? 9.625 -51.844 -38.875 1 50.38 11 ILE B N 1
ATOM 3108 C CA . ILE B 1 11 ? 8.898 -50.75 -39.562 1 50.38 11 ILE B CA 1
ATOM 3109 C C . ILE B 1 11 ? 8.047 -50 -38.562 1 50.38 11 ILE B C 1
ATOM 3111 O O . ILE B 1 11 ? 7.984 -48.75 -38.594 1 50.38 11 ILE B O 1
ATOM 3115 N N . ILE B 1 12 ? 7.277 -50.625 -37.656 1 50.88 12 ILE B N 1
ATOM 3116 C CA . ILE B 1 12 ? 6.445 -49.969 -36.625 1 50.88 12 ILE B CA 1
ATOM 3117 C C . ILE B 1 12 ? 7.328 -49.219 -35.625 1 50.88 12 ILE B C 1
ATOM 3119 O O . ILE B 1 12 ? 7.004 -48.125 -35.219 1 50.88 12 ILE B O 1
ATOM 3123 N N . LYS B 1 13 ? 8.266 -49.938 -35.188 1 55.59 13 LYS B N 1
ATOM 3124 C CA . LYS B 1 13 ? 9.227 -49.25 -34.312 1 55.59 13 LYS B CA 1
ATOM 3125 C C . LYS B 1 13 ? 9.852 -48.031 -35.031 1 55.59 13 LYS B C 1
ATOM 3127 O O . LYS B 1 13 ? 10.039 -47 -34.438 1 55.59 13 LYS B O 1
ATOM 3132 N N . THR B 1 14 ? 9.945 -48.219 -36.312 1 60.31 14 THR B N 1
ATOM 3133 C CA . THR B 1 14 ? 10.578 -47.219 -37.156 1 60.31 14 THR B CA 1
ATOM 3134 C C . THR B 1 14 ? 9.664 -46 -37.344 1 60.31 14 THR B C 1
ATOM 3136 O O . THR B 1 14 ? 10.125 -44.875 -37.312 1 60.31 14 THR B O 1
ATOM 3139 N N . SER B 1 15 ? 8.391 -46.25 -37.406 1 61.25 15 SER B N 1
ATOM 3140 C CA . SER B 1 15 ? 7.449 -45.156 -37.594 1 61.25 15 SER B CA 1
ATOM 3141 C C . SER B 1 15 ? 7.324 -44.344 -36.312 1 61.25 15 SER B C 1
ATOM 3143 O O . SER B 1 15 ? 7.293 -43.094 -36.375 1 61.25 15 SER B O 1
ATOM 3145 N N . LYS B 1 16 ? 7.238 -45.094 -35.219 1 67.25 16 LYS B N 1
ATOM 3146 C CA . LYS B 1 16 ? 7.172 -44.375 -33.938 1 67.25 16 LYS B CA 1
ATOM 3147 C C . LYS B 1 16 ? 8.438 -43.562 -33.656 1 67.25 16 LYS B C 1
ATOM 3149 O O . LYS B 1 16 ? 8.383 -42.438 -33.156 1 67.25 16 LYS B O 1
ATOM 3154 N N . GLU B 1 17 ? 9.5 -44.219 -33.969 1 70.31 17 GLU B N 1
ATOM 3155 C CA . GLU B 1 17 ? 10.773 -43.531 -33.812 1 70.31 17 GLU B CA 1
ATOM 3156 C C . GLU B 1 17 ? 10.875 -42.344 -34.75 1 70.31 17 GLU B C 1
ATOM 3158 O O . GLU B 1 17 ? 11.383 -41.281 -34.344 1 70.31 17 GLU B O 1
ATOM 3163 N N . TYR B 1 18 ? 10.367 -42.562 -35.875 1 71.88 18 TYR B N 1
ATOM 3164 C CA . TYR B 1 18 ? 10.359 -41.469 -36.844 1 71.88 18 TYR B CA 1
ATOM 3165 C C . TYR B 1 18 ? 9.469 -40.312 -36.344 1 71.88 18 TYR B C 1
ATOM 3167 O O . TYR B 1 18 ? 9.844 -39.156 -36.438 1 71.88 18 TYR B O 1
ATOM 3175 N N . LYS B 1 19 ? 8.336 -40.656 -35.906 1 75.19 19 LYS B N 1
ATOM 3176 C CA . LYS B 1 19 ? 7.426 -39.656 -35.375 1 75.19 19 LYS B CA 1
ATOM 3177 C C . LYS B 1 19 ? 8.055 -38.906 -34.188 1 75.19 19 LYS B C 1
ATOM 3179 O O . LYS B 1 19 ? 7.902 -37.688 -34.062 1 75.19 19 LYS B O 1
ATOM 3184 N N . ARG B 1 20 ? 8.695 -39.625 -33.406 1 81.12 20 ARG B N 1
ATOM 3185 C CA . ARG B 1 20 ? 9.359 -39.031 -32.281 1 81.12 20 ARG B CA 1
ATOM 3186 C C . ARG B 1 20 ? 10.43 -38.031 -32.719 1 81.12 20 ARG B C 1
ATOM 3188 O O . ARG B 1 20 ? 10.57 -36.969 -32.125 1 81.12 20 ARG B O 1
ATOM 3195 N N . THR B 1 21 ? 11.102 -38.406 -33.719 1 80.62 21 THR B N 1
ATOM 3196 C CA . THR B 1 21 ? 12.148 -37.562 -34.219 1 80.62 21 THR B CA 1
ATOM 3197 C C . THR B 1 21 ? 11.562 -36.25 -34.781 1 80.62 21 THR B C 1
ATOM 3199 O O . THR B 1 21 ? 12.109 -35.188 -34.562 1 80.62 21 THR B O 1
ATOM 3202 N N . ILE B 1 22 ? 10.414 -36.406 -35.406 1 84.19 22 ILE B N 1
ATOM 3203 C CA . ILE B 1 22 ? 9.75 -35.25 -35.969 1 84.19 22 ILE B CA 1
ATOM 3204 C C . ILE B 1 22 ? 9.273 -34.312 -34.844 1 84.19 22 ILE B C 1
ATOM 3206 O O . ILE B 1 22 ? 9.422 -33.094 -34.938 1 84.19 22 ILE B O 1
ATOM 3210 N N . ILE B 1 23 ? 8.719 -34.906 -33.875 1 86.69 23 ILE B N 1
ATOM 3211 C CA . ILE B 1 23 ? 8.219 -34.125 -32.719 1 86.69 23 ILE B CA 1
ATOM 3212 C C . ILE B 1 23 ? 9.375 -33.406 -32.062 1 86.69 23 ILE B C 1
ATOM 3214 O O . ILE B 1 23 ? 9.25 -32.219 -31.719 1 86.69 23 ILE B O 1
ATOM 3218 N N . GLU B 1 24 ? 10.453 -34.062 -31.969 1 89 24 GLU B N 1
ATOM 3219 C CA . GLU B 1 24 ? 11.625 -33.469 -31.344 1 89 24 GLU B CA 1
ATOM 3220 C C . GLU B 1 24 ? 12.172 -32.312 -32.156 1 89 24 GLU B C 1
ATOM 3222 O O . GLU B 1 24 ? 12.562 -31.266 -31.609 1 89 24 GLU B O 1
ATOM 3227 N N . GLU B 1 25 ? 12.203 -32.562 -33.406 1 89.12 25 GLU B N 1
ATOM 3228 C CA . GLU B 1 25 ? 12.695 -31.484 -34.281 1 89.12 25 GLU B CA 1
ATOM 3229 C C . GLU B 1 25 ? 11.781 -30.266 -34.25 1 89.12 25 GLU B C 1
ATOM 3231 O O . GLU B 1 25 ? 12.258 -29.141 -34.188 1 89.12 25 GLU B O 1
ATOM 3236 N N . LYS B 1 26 ? 10.523 -30.484 -34.312 1 91.38 26 LYS B N 1
ATOM 3237 C CA . LYS B 1 26 ? 9.562 -29.391 -34.219 1 91.38 26 LYS B CA 1
ATOM 3238 C C . LYS B 1 26 ? 9.641 -28.672 -32.875 1 91.38 26 LYS B C 1
ATOM 3240 O O . LYS B 1 26 ? 9.523 -27.453 -32.812 1 91.38 26 LYS B O 1
ATOM 3245 N N . ASP B 1 27 ? 9.727 -29.484 -31.859 1 93 27 ASP B N 1
ATOM 3246 C CA . ASP B 1 27 ? 9.867 -28.922 -30.516 1 93 27 ASP B CA 1
ATOM 3247 C C . ASP B 1 27 ? 11.078 -28 -30.438 1 93 27 ASP B C 1
ATOM 3249 O O . ASP B 1 27 ? 11.008 -26.938 -29.828 1 93 27 ASP B O 1
ATOM 3253 N N . LYS B 1 28 ? 12.195 -28.438 -31.047 1 91.62 28 LYS B N 1
ATOM 3254 C CA . LYS B 1 28 ? 13.398 -27.625 -31.062 1 91.62 28 LYS B CA 1
ATOM 3255 C C . LYS B 1 28 ? 13.172 -26.328 -31.812 1 91.62 28 LYS B C 1
ATOM 3257 O O . LYS B 1 28 ? 13.648 -25.266 -31.406 1 91.62 28 LYS B O 1
ATOM 3262 N N . GLU B 1 29 ? 12.516 -26.469 -32.875 1 91.75 29 GLU B N 1
ATOM 3263 C CA . GLU B 1 29 ? 12.211 -25.297 -33.688 1 91.75 29 GLU B CA 1
ATOM 3264 C C . GLU B 1 29 ? 11.391 -24.266 -32.906 1 91.75 29 GLU B C 1
ATOM 3266 O O . GLU B 1 29 ? 11.688 -23.078 -32.938 1 91.75 29 GLU B O 1
ATOM 3271 N N . TRP B 1 30 ? 10.414 -24.719 -32.281 1 92.69 30 TRP B N 1
ATOM 3272 C CA . TRP B 1 30 ? 9.523 -23.828 -31.547 1 92.69 30 TRP B CA 1
ATOM 3273 C C . TRP B 1 30 ? 10.203 -23.281 -30.297 1 92.69 30 TRP B C 1
ATOM 3275 O O . TRP B 1 30 ? 9.961 -22.156 -29.891 1 92.69 30 TRP B O 1
ATOM 3285 N N . THR B 1 31 ? 11.023 -24.125 -29.719 1 91.12 31 THR B N 1
ATOM 3286 C CA . THR B 1 31 ? 11.82 -23.641 -28.594 1 91.12 31 THR B CA 1
ATOM 3287 C C . THR B 1 31 ? 12.688 -22.469 -29.016 1 91.12 31 THR B C 1
ATOM 3289 O O . THR B 1 31 ? 12.789 -21.469 -28.281 1 91.12 31 THR B O 1
ATOM 3292 N N . LYS B 1 32 ? 13.25 -22.594 -30.125 1 90.19 32 LYS B N 1
ATOM 3293 C CA . LYS B 1 32 ? 14.086 -21.516 -30.641 1 90.19 32 LYS B CA 1
ATOM 3294 C C . LYS B 1 32 ? 13.258 -20.25 -30.891 1 90.19 32 LYS B C 1
ATOM 3296 O O . LYS B 1 32 ? 13.695 -19.141 -30.562 1 90.19 32 LYS B O 1
ATOM 3301 N N . LYS B 1 33 ? 12.125 -20.453 -31.469 1 89.31 33 LYS B N 1
ATOM 3302 C CA . LYS B 1 33 ? 11.227 -19.328 -31.734 1 89.31 33 LYS B CA 1
ATOM 3303 C C . LYS B 1 33 ? 10.852 -18.609 -30.438 1 89.31 33 LYS B C 1
ATOM 3305 O O . LYS B 1 33 ? 10.859 -17.375 -30.375 1 89.31 33 LYS B O 1
ATOM 3310 N N . LEU B 1 34 ? 10.508 -19.375 -29.453 1 88.38 34 LEU B N 1
ATOM 3311 C CA . LEU B 1 34 ? 10.117 -18.797 -28.172 1 88.38 34 LEU B CA 1
ATOM 3312 C C . LEU B 1 34 ? 11.305 -18.125 -27.5 1 88.38 34 LEU B C 1
ATOM 3314 O O . LEU B 1 34 ? 11.172 -17.031 -26.953 1 88.38 34 LEU B O 1
ATOM 3318 N N . ASN B 1 35 ? 12.414 -18.734 -27.594 1 86.5 35 ASN B N 1
ATOM 3319 C CA . ASN B 1 35 ? 13.617 -18.156 -26.984 1 86.5 35 ASN B CA 1
ATOM 3320 C C . ASN B 1 35 ? 13.969 -16.812 -27.609 1 86.5 35 ASN B C 1
ATOM 3322 O O . ASN B 1 35 ? 14.469 -15.922 -26.922 1 86.5 35 ASN B O 1
ATOM 3326 N N . ASP B 1 36 ? 13.719 -16.719 -28.812 1 85.94 36 ASP B N 1
ATOM 3327 C CA . ASP B 1 36 ? 13.977 -15.453 -29.5 1 85.94 36 ASP B CA 1
ATOM 3328 C C . ASP B 1 36 ? 13.125 -14.328 -28.906 1 85.94 36 ASP B C 1
ATOM 3330 O O . ASP B 1 36 ? 13.586 -13.188 -28.812 1 85.94 36 ASP B O 1
ATOM 3334 N N . ILE B 1 37 ? 12 -14.656 -28.562 1 83.12 37 ILE B N 1
ATOM 3335 C CA . ILE B 1 37 ? 11.102 -13.664 -27.984 1 83.12 37 ILE B CA 1
ATOM 3336 C C . ILE B 1 37 ? 11.508 -13.383 -26.531 1 83.12 37 ILE B C 1
ATOM 3338 O O . ILE B 1 37 ? 11.602 -12.227 -26.125 1 83.12 37 ILE B O 1
ATOM 3342 N N . LEU B 1 38 ? 11.805 -14.438 -25.828 1 81.06 38 LEU B N 1
ATOM 3343 C CA . LEU B 1 38 ? 12.078 -14.359 -24.406 1 81.06 38 LEU B CA 1
ATOM 3344 C C . LEU B 1 38 ? 13.414 -13.664 -24.141 1 81.06 38 LEU B C 1
ATOM 3346 O O . LEU B 1 38 ? 13.656 -13.156 -23.047 1 81.06 38 LEU B O 1
ATOM 3350 N N . SER B 1 39 ? 14.297 -13.688 -25.109 1 79.56 39 SER B N 1
ATOM 3351 C CA . SER B 1 39 ? 15.625 -13.109 -24.969 1 79.56 39 SER B CA 1
ATOM 3352 C C . SER B 1 39 ? 15.578 -11.586 -25.062 1 79.56 39 SER B C 1
ATOM 3354 O O . SER B 1 39 ? 16.531 -10.898 -24.688 1 79.56 39 SER B O 1
ATOM 3356 N N . ARG B 1 40 ? 14.461 -11.156 -25.516 1 75.31 40 ARG B N 1
ATOM 3357 C CA . ARG B 1 40 ? 14.32 -9.711 -25.625 1 75.31 40 ARG B CA 1
ATOM 3358 C C . ARG B 1 40 ? 14.172 -9.062 -24.25 1 75.31 40 ARG B C 1
ATOM 3360 O O . ARG B 1 40 ? 13.703 -9.695 -23.312 1 75.31 40 ARG B O 1
ATOM 3367 N N . SER B 1 41 ? 14.742 -7.922 -24.047 1 62.19 41 SER B N 1
ATOM 3368 C CA . SER B 1 41 ? 14.695 -7.207 -22.766 1 62.19 41 SER B CA 1
ATOM 3369 C C . SER B 1 41 ? 13.258 -7.043 -22.281 1 62.19 41 SER B C 1
ATOM 3371 O O . SER B 1 41 ? 13.008 -7.039 -21.078 1 62.19 41 SER B O 1
ATOM 3373 N N . SER B 1 42 ? 12.383 -6.816 -23.281 1 63.88 42 SER B N 1
ATOM 3374 C CA . SER B 1 42 ? 10.977 -6.723 -22.938 1 63.88 42 SER B CA 1
ATOM 3375 C C . SER B 1 42 ? 10.094 -7.344 -24.016 1 63.88 42 SER B C 1
ATOM 3377 O O . SER B 1 42 ? 10.43 -7.293 -25.203 1 63.88 42 SER B O 1
ATOM 3379 N N . PHE B 1 43 ? 9.133 -8.203 -23.594 1 69.94 43 PHE B N 1
ATOM 3380 C CA . PHE B 1 43 ? 8.133 -8.703 -24.531 1 69.94 43 PHE B CA 1
ATOM 3381 C C . PHE B 1 43 ? 6.73 -8.562 -23.953 1 69.94 43 PHE B C 1
ATOM 3383 O O . PHE B 1 43 ? 6.57 -8.367 -22.734 1 69.94 43 PHE B O 1
ATOM 3390 N N . SER B 1 44 ? 5.793 -8.391 -24.922 1 69.38 44 SER B N 1
ATOM 3391 C CA . SER B 1 44 ? 4.402 -8.266 -24.484 1 69.38 44 SER B CA 1
ATOM 3392 C C . SER B 1 44 ? 3.689 -9.609 -24.531 1 69.38 44 SER B C 1
ATOM 3394 O O . SER B 1 44 ? 4.039 -10.484 -25.328 1 69.38 44 SER B O 1
ATOM 3396 N N . ASN B 1 45 ? 2.703 -9.789 -23.688 1 71.5 45 ASN B N 1
ATOM 3397 C CA . ASN B 1 45 ? 1.85 -10.977 -23.703 1 71.5 45 ASN B CA 1
ATOM 3398 C C . ASN B 1 45 ? 1.141 -11.141 -25.047 1 71.5 45 ASN B C 1
ATOM 3400 O O . ASN B 1 45 ? 0.883 -12.266 -25.469 1 71.5 45 ASN B O 1
ATOM 3404 N N . ASP B 1 46 ? 1.026 -10.008 -25.609 1 73.69 46 ASP B N 1
ATOM 3405 C CA . ASP B 1 46 ? 0.332 -10.07 -26.891 1 73.69 46 ASP B CA 1
ATOM 3406 C C . ASP B 1 46 ? 1.149 -10.844 -27.922 1 73.69 46 ASP B C 1
ATOM 3408 O O . ASP B 1 46 ? 0.593 -11.594 -28.734 1 73.69 46 ASP B O 1
ATOM 3412 N N . GLU B 1 47 ? 2.371 -10.609 -27.859 1 76.69 47 GLU B N 1
ATOM 3413 C CA . GLU B 1 47 ? 3.258 -11.297 -28.797 1 76.69 47 GLU B CA 1
ATOM 3414 C C . GLU B 1 47 ? 3.236 -12.805 -28.562 1 76.69 47 GLU B C 1
ATOM 3416 O O . GLU B 1 47 ? 3.188 -13.586 -29.516 1 76.69 47 GLU B O 1
ATOM 3421 N N . LEU B 1 48 ? 3.215 -13.203 -27.359 1 79.94 48 LEU B N 1
ATOM 3422 C CA . LEU B 1 48 ? 3.217 -14.617 -27.031 1 79.94 48 LEU B CA 1
ATOM 3423 C C . LEU B 1 48 ? 1.848 -15.242 -27.281 1 79.94 48 LEU B C 1
ATOM 3425 O O . LEU B 1 48 ? 1.753 -16.406 -27.672 1 79.94 48 LEU B O 1
ATOM 3429 N N . ASP B 1 49 ? 0.836 -14.43 -27.156 1 80.31 49 ASP B N 1
ATOM 3430 C CA . ASP B 1 49 ? -0.513 -14.93 -27.406 1 80.31 49 ASP B CA 1
ATOM 3431 C C . ASP B 1 49 ? -0.721 -15.211 -28.891 1 80.31 49 ASP B C 1
ATOM 3433 O O . ASP B 1 49 ? -1.414 -16.156 -29.266 1 80.31 49 ASP B O 1
ATOM 3437 N N . LYS B 1 50 ? -0.177 -14.359 -29.625 1 82.69 50 LYS B N 1
ATOM 3438 C CA . LYS B 1 50 ? -0.286 -14.555 -31.062 1 82.69 50 LYS B CA 1
ATOM 3439 C C . LYS B 1 50 ? 0.396 -15.844 -31.5 1 82.69 50 LYS B C 1
ATOM 3441 O O . LYS B 1 50 ? -0.115 -16.562 -32.375 1 82.69 50 LYS B O 1
ATOM 3446 N N . ILE B 1 51 ? 1.477 -16.141 -30.906 1 86.88 51 ILE B N 1
ATOM 3447 C CA . ILE B 1 51 ? 2.234 -17.344 -31.281 1 86.88 51 ILE B CA 1
ATOM 3448 C C . ILE B 1 51 ? 1.606 -18.578 -30.641 1 86.88 51 ILE B C 1
ATOM 3450 O O . ILE B 1 51 ? 1.704 -19.672 -31.188 1 86.88 51 ILE B O 1
ATOM 3454 N N . LYS B 1 52 ? 0.931 -18.391 -29.562 1 88.62 52 LYS B N 1
ATOM 3455 C CA . LYS B 1 52 ? 0.309 -19.484 -28.828 1 88.62 52 LYS B CA 1
ATOM 3456 C C . LYS B 1 52 ? -0.649 -20.266 -29.719 1 88.62 52 LYS B C 1
ATOM 3458 O O . LYS B 1 52 ? -0.621 -21.5 -29.719 1 88.62 52 LYS B O 1
ATOM 3463 N N . ALA B 1 53 ? -1.386 -19.531 -30.484 1 86.56 53 ALA B N 1
ATOM 3464 C CA . ALA B 1 53 ? -2.408 -20.156 -31.328 1 86.56 53 ALA B CA 1
ATOM 3465 C C . ALA B 1 53 ? -1.774 -20.969 -32.438 1 86.56 53 ALA B C 1
ATOM 3467 O O . ALA B 1 53 ? -2.408 -21.875 -33 1 86.56 53 ALA B O 1
ATOM 3468 N N . LEU B 1 54 ? -0.54 -20.688 -32.688 1 90.62 54 LEU B N 1
ATOM 3469 C CA . LEU B 1 54 ? 0.117 -21.297 -33.844 1 90.62 54 LEU B CA 1
ATOM 3470 C C . LEU B 1 54 ? 0.917 -22.531 -33.406 1 90.62 54 LEU B C 1
ATOM 3472 O O . LEU B 1 54 ? 1.403 -23.281 -34.281 1 90.62 54 LEU B O 1
ATOM 3476 N N . ILE B 1 55 ? 0.975 -22.812 -32.188 1 93.75 55 ILE B N 1
ATOM 3477 C CA . ILE B 1 55 ? 1.77 -23.938 -31.734 1 93.75 55 ILE B CA 1
ATOM 3478 C C . ILE B 1 55 ? 1.117 -25.25 -32.156 1 93.75 55 ILE B C 1
ATOM 3480 O O . ILE B 1 55 ? -0.054 -25.5 -31.875 1 93.75 55 ILE B O 1
ATOM 3484 N N . PRO B 1 56 ? 1.865 -26.078 -32.75 1 93.06 56 PRO B N 1
ATOM 3485 C CA . PRO B 1 56 ? 1.28 -27.297 -33.281 1 93.06 56 PRO B CA 1
ATOM 3486 C C . PRO B 1 56 ? 0.883 -28.297 -32.188 1 93.06 56 PRO B C 1
ATOM 3488 O O . PRO B 1 56 ? 1.595 -28.438 -31.188 1 93.06 56 PRO B O 1
ATOM 3491 N N . LYS B 1 57 ? -0.152 -29 -32.469 1 92.12 57 LYS B N 1
ATOM 3492 C CA . LYS B 1 57 ? -0.693 -29.969 -31.531 1 92.12 57 LYS B CA 1
ATOM 3493 C C . LYS B 1 57 ? 0.281 -31.125 -31.297 1 92.12 57 LYS B C 1
ATOM 3495 O O . LYS B 1 57 ? 0.324 -31.703 -30.203 1 92.12 57 LYS B O 1
ATOM 3500 N N . GLU B 1 58 ? 1.094 -31.375 -32.25 1 91.88 58 GLU B N 1
ATOM 3501 C CA . GLU B 1 58 ? 1.972 -32.562 -32.219 1 91.88 58 GLU B CA 1
ATOM 3502 C C . GLU B 1 58 ? 3.035 -32.406 -31.141 1 91.88 58 GLU B C 1
ATOM 3504 O O . GLU B 1 58 ? 3.518 -33.406 -30.609 1 91.88 58 GLU B O 1
ATOM 3509 N N . ILE B 1 59 ? 3.309 -31.219 -30.797 1 93.69 59 ILE B N 1
ATOM 3510 C CA . ILE B 1 59 ? 4.41 -31.062 -29.859 1 93.69 59 ILE B CA 1
ATOM 3511 C C . ILE B 1 59 ? 3.859 -30.891 -28.438 1 93.69 59 ILE B C 1
ATOM 3513 O O . ILE B 1 59 ? 4.621 -30.797 -27.484 1 93.69 59 ILE B O 1
ATOM 3517 N N . LEU B 1 60 ? 2.6 -30.859 -28.312 1 94 60 LEU B N 1
ATOM 3518 C CA . LEU B 1 60 ? 1.963 -30.703 -27.016 1 94 60 LEU B CA 1
ATOM 3519 C C . LEU B 1 60 ? 1.815 -32.062 -26.312 1 94 60 LEU B C 1
ATOM 3521 O O . LEU B 1 60 ? 0.721 -32.406 -25.875 1 94 60 LEU B O 1
ATOM 3525 N N . THR B 1 61 ? 2.912 -32.719 -26.156 1 91 61 THR B N 1
ATOM 3526 C CA . THR B 1 61 ? 2.967 -34.031 -25.5 1 91 61 THR B CA 1
ATOM 3527 C C . THR B 1 61 ? 3.088 -33.875 -24 1 91 61 THR B C 1
ATOM 3529 O O . THR B 1 61 ? 3.354 -32.781 -23.5 1 91 61 THR B O 1
ATOM 3532 N N . ASN B 1 62 ? 2.844 -34.938 -23.297 1 87.56 62 ASN B N 1
ATOM 3533 C CA . ASN B 1 62 ? 2.992 -34.906 -21.844 1 87.56 62 ASN B CA 1
ATOM 3534 C C . ASN B 1 62 ? 4.422 -34.594 -21.438 1 87.56 62 ASN B C 1
ATOM 3536 O O . ASN B 1 62 ? 4.645 -33.969 -20.391 1 87.56 62 ASN B O 1
ATOM 3540 N N . GLU B 1 63 ? 5.344 -34.969 -22.188 1 85.94 63 GLU B N 1
ATOM 3541 C CA . GLU B 1 63 ? 6.746 -34.688 -21.906 1 85.94 63 GLU B CA 1
ATOM 3542 C C . GLU B 1 63 ? 7.039 -33.188 -22.016 1 85.94 63 GLU B C 1
A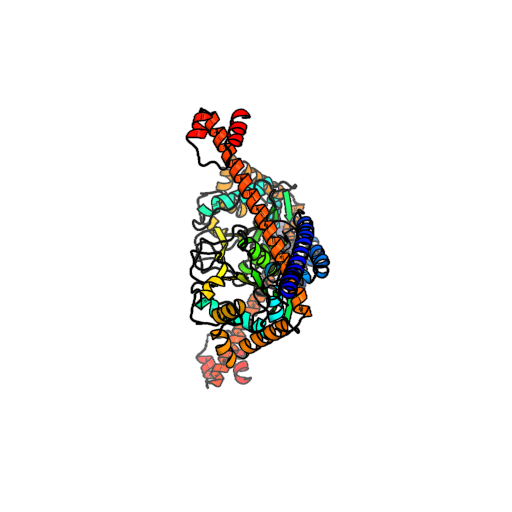TOM 3544 O O . GLU B 1 63 ? 7.77 -32.625 -21.203 1 85.94 63 GLU B O 1
ATOM 3549 N N . ASN B 1 64 ? 6.43 -32.562 -23.016 1 87.62 64 ASN B N 1
ATOM 3550 C CA . ASN B 1 64 ? 6.707 -31.156 -23.266 1 87.62 64 ASN B CA 1
ATOM 3551 C C . ASN B 1 64 ? 5.84 -30.25 -22.406 1 87.62 64 ASN B C 1
ATOM 3553 O O . ASN B 1 64 ? 6.234 -29.125 -22.078 1 87.62 64 ASN B O 1
ATOM 3557 N N . VAL B 1 65 ? 4.707 -30.656 -22.031 1 89.56 65 VAL B N 1
ATOM 3558 C CA . VAL B 1 65 ? 3.744 -29.781 -21.375 1 89.56 65 VAL B CA 1
ATOM 3559 C C . VAL B 1 65 ? 3.402 -30.312 -19.984 1 89.56 65 VAL B C 1
ATOM 3561 O O . VAL B 1 65 ? 3.184 -29.547 -19.047 1 89.56 65 VAL B O 1
ATOM 3564 N N . GLY B 1 66 ? 3.41 -31.594 -19.812 1 86.69 66 GLY B N 1
ATOM 3565 C CA . GLY B 1 66 ? 2.885 -32.219 -18.609 1 86.69 66 GLY B CA 1
ATOM 3566 C C . GLY B 1 66 ? 1.403 -32.531 -18.703 1 86.69 66 GLY B C 1
ATOM 3567 O O . GLY B 1 66 ? 0.777 -32.312 -19.75 1 86.69 66 GLY B O 1
ATOM 3568 N N . GLU B 1 67 ? 0.861 -33.094 -17.641 1 90 67 GLU B N 1
ATOM 3569 C CA . GLU B 1 67 ? -0.556 -33.438 -17.594 1 90 67 GLU B CA 1
ATOM 3570 C C . GLU B 1 67 ? -1.4 -32.25 -17.125 1 90 67 GLU B C 1
ATOM 3572 O O . GLU B 1 67 ? -1.18 -31.703 -16.047 1 90 67 GLU B O 1
ATOM 3577 N N . VAL B 1 68 ? -2.398 -31.891 -17.969 1 93.44 68 VAL B N 1
ATOM 3578 C CA . VAL B 1 68 ? -3.24 -30.75 -17.625 1 93.44 68 VAL B CA 1
ATOM 3579 C C . VAL B 1 68 ? -4.586 -31.25 -17.094 1 93.44 68 VAL B C 1
ATOM 3581 O O . VAL B 1 68 ? -5.406 -30.453 -16.625 1 93.44 68 VAL B O 1
ATOM 3584 N N . VAL B 1 69 ? -4.801 -32.5 -17.219 1 95.19 69 VAL B N 1
ATOM 3585 C CA . VAL B 1 69 ? -6.012 -33.156 -16.75 1 95.19 69 VAL B CA 1
ATOM 3586 C C . VAL B 1 69 ? -5.637 -34.406 -15.945 1 95.19 69 VAL B C 1
ATOM 3588 O O . VAL B 1 69 ? -4.68 -35.094 -16.281 1 95.19 69 VAL B O 1
ATOM 3591 N N . THR B 1 70 ? -6.348 -34.625 -14.883 1 95.06 70 THR B N 1
ATOM 3592 C CA . THR B 1 70 ? -6.113 -35.844 -14.109 1 95.06 70 THR B CA 1
ATOM 3593 C C . THR B 1 70 ? -6.645 -37.062 -14.852 1 95.06 70 THR B C 1
ATOM 3595 O O . THR B 1 70 ? -7.363 -36.938 -15.836 1 95.06 70 THR B O 1
ATOM 3598 N N . GLU B 1 71 ? -6.242 -38.188 -14.336 1 92.44 71 GLU B N 1
ATOM 3599 C CA . GLU B 1 71 ? -6.676 -39.438 -14.945 1 92.44 71 GLU B CA 1
ATOM 3600 C C . GLU B 1 71 ? -8.195 -39.562 -14.922 1 92.44 71 GLU B C 1
ATOM 3602 O O . GLU B 1 71 ? -8.789 -40.125 -15.852 1 92.44 71 GLU B O 1
ATOM 3607 N N . ASP B 1 72 ? -8.773 -38.969 -13.953 1 94.19 72 ASP B N 1
ATOM 3608 C CA . ASP B 1 72 ? -10.219 -39.062 -13.812 1 94.19 72 ASP B CA 1
ATOM 3609 C C . ASP B 1 72 ? -10.914 -37.875 -14.453 1 94.19 72 ASP B C 1
ATOM 3611 O O . ASP B 1 72 ? -12.117 -37.656 -14.258 1 94.19 72 ASP B O 1
ATOM 3615 N N . GLY B 1 73 ? -10.219 -37 -15.086 1 95.44 73 GLY B N 1
ATOM 3616 C CA . GLY B 1 73 ? -10.82 -36.062 -16.031 1 95.44 73 GLY B CA 1
ATOM 3617 C C . GLY B 1 73 ? -10.953 -34.656 -15.461 1 95.44 73 GLY B C 1
ATOM 3618 O O . GLY B 1 73 ? -11.672 -33.844 -16.031 1 95.44 73 GLY B O 1
ATO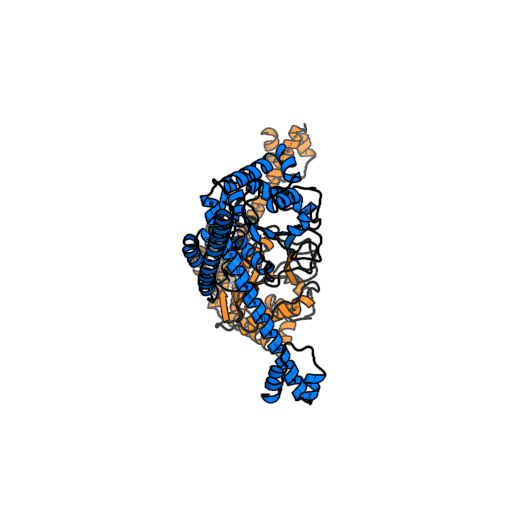M 3619 N N . TYR B 1 74 ? -10.375 -34.344 -14.344 1 97.19 74 TYR B N 1
ATOM 3620 C CA . TYR B 1 74 ? -10.414 -33 -13.797 1 97.19 74 TYR B CA 1
ATOM 3621 C C . TYR B 1 74 ? -9.297 -32.125 -14.391 1 97.19 74 TYR B C 1
ATOM 3623 O O . TYR B 1 74 ? -8.133 -32.531 -14.406 1 97.19 74 TYR B O 1
ATOM 3631 N N . ALA B 1 75 ? -9.695 -30.969 -14.953 1 96.25 75 ALA B N 1
ATOM 3632 C CA . ALA B 1 75 ? -8.641 -30 -15.289 1 96.25 75 ALA B CA 1
ATOM 3633 C C . ALA B 1 75 ? -7.863 -29.594 -14.039 1 96.25 75 ALA B C 1
ATOM 3635 O O . ALA B 1 75 ? -8.453 -29.391 -12.977 1 96.25 75 ALA B O 1
ATOM 3636 N N . LYS B 1 76 ? -6.598 -29.484 -14.133 1 93 76 LYS B N 1
ATOM 3637 C CA . LYS B 1 76 ? -5.754 -29.234 -12.969 1 93 76 LYS B CA 1
ATOM 3638 C C . LYS B 1 76 ? -5.738 -27.75 -12.617 1 93 76 LYS B C 1
ATOM 3640 O O . LYS B 1 76 ? -5.203 -26.938 -13.375 1 93 76 LYS B O 1
ATOM 3645 N N . PRO B 1 77 ? -6.191 -27.391 -11.422 1 93.25 77 PRO B N 1
ATOM 3646 C CA . PRO B 1 77 ? -6.316 -25.984 -11.055 1 93.25 77 PRO B CA 1
ATOM 3647 C C . PRO B 1 77 ? -4.965 -25.312 -10.836 1 93.25 77 PRO B C 1
ATOM 3649 O O . PRO B 1 77 ? -4.895 -24.078 -10.727 1 93.25 77 PRO B O 1
ATOM 3652 N N . GLU B 1 78 ? -3.908 -26.078 -10.719 1 84.81 78 GLU B N 1
ATOM 3653 C CA . GLU B 1 78 ? -2.584 -25.5 -10.523 1 84.81 78 GLU B CA 1
ATOM 3654 C C . GLU B 1 78 ? -2.189 -24.594 -11.695 1 84.81 78 GLU B C 1
ATOM 3656 O O . GLU B 1 78 ? -1.324 -23.734 -11.555 1 84.81 78 GLU B O 1
ATOM 3661 N N . TYR B 1 79 ? -2.816 -24.891 -12.867 1 84.56 79 TYR B N 1
ATOM 3662 C CA . TYR B 1 79 ? -2.617 -23.984 -14 1 84.56 79 TYR B CA 1
ATOM 3663 C C . TYR B 1 79 ? -3.453 -22.719 -13.844 1 84.56 79 TYR B C 1
ATOM 3665 O O . TYR B 1 79 ? -4.648 -22.797 -13.555 1 84.56 79 TYR B O 1
ATOM 3673 N N . ASP B 1 80 ? -2.865 -21.609 -14.094 1 81.25 80 ASP B N 1
ATOM 3674 C CA . ASP B 1 80 ? -3.461 -20.297 -13.867 1 81.25 80 ASP B CA 1
ATOM 3675 C C . ASP B 1 80 ? -4.805 -20.172 -14.586 1 81.25 80 ASP B C 1
ATOM 3677 O O . ASP B 1 80 ? -5.777 -19.672 -14.016 1 81.25 80 ASP B O 1
ATOM 3681 N N . GLU B 1 81 ? -4.793 -20.594 -15.773 1 83.94 81 GLU B N 1
ATOM 3682 C CA . GLU B 1 81 ? -6.008 -20.484 -16.578 1 83.94 81 GLU B CA 1
ATOM 3683 C C . GLU B 1 81 ? -7.145 -21.297 -15.977 1 83.94 81 GLU B C 1
ATOM 3685 O O . GLU B 1 81 ? -8.305 -20.891 -16.016 1 83.94 81 GLU B O 1
ATOM 3690 N N . VAL B 1 82 ? -6.812 -22.5 -15.547 1 91.38 82 VAL B N 1
ATOM 3691 C CA . VAL B 1 82 ? -7.824 -23.359 -14.961 1 91.38 82 VAL B CA 1
ATOM 3692 C C . VAL B 1 82 ? -8.336 -22.75 -13.656 1 91.38 82 VAL B C 1
ATOM 3694 O O . VAL B 1 82 ? -9.547 -22.734 -13.398 1 91.38 82 VAL B O 1
ATOM 3697 N N . PHE B 1 83 ? -7.434 -22.297 -12.875 1 91.31 83 PHE B N 1
ATOM 3698 C CA . PHE B 1 83 ? -7.785 -21.641 -11.617 1 91.31 83 PHE B CA 1
ATOM 3699 C C . PHE B 1 83 ? -8.75 -20.484 -11.852 1 91.31 83 PHE B C 1
ATOM 3701 O O . PHE B 1 83 ? -9.758 -20.359 -11.164 1 91.31 83 PHE B O 1
ATOM 3708 N N . LYS B 1 84 ? -8.43 -19.672 -12.766 1 89.19 84 LYS B N 1
ATOM 3709 C CA . LYS B 1 84 ? -9.289 -18.531 -13.125 1 89.19 84 LYS B CA 1
ATOM 3710 C C . LYS B 1 84 ? -10.68 -19.016 -13.547 1 89.19 84 LYS B C 1
ATOM 3712 O O . LYS B 1 84 ? -11.688 -18.484 -13.086 1 89.19 84 LYS B O 1
ATOM 3717 N N . SER B 1 85 ? -10.719 -19.969 -14.383 1 90.81 85 SER B N 1
ATOM 3718 C CA . SER B 1 85 ? -11.977 -20.484 -14.914 1 90.81 85 SER B CA 1
ATOM 3719 C C . SER B 1 85 ? -12.82 -21.125 -13.812 1 90.81 85 SER B C 1
ATOM 3721 O O . SER B 1 85 ? -14.047 -21.047 -13.844 1 90.81 85 SER B O 1
ATOM 3723 N N . LEU B 1 86 ? -12.156 -21.734 -12.93 1 94 86 LEU B N 1
ATOM 3724 C CA . LEU B 1 86 ? -12.844 -22.375 -11.812 1 94 86 LEU B CA 1
ATOM 3725 C C . LEU B 1 86 ? -13.742 -21.375 -11.086 1 94 86 LEU B C 1
ATOM 3727 O O . LEU B 1 86 ? -14.875 -21.703 -10.727 1 94 86 LEU B O 1
ATOM 3731 N N . PHE B 1 87 ? -13.266 -20.172 -10.984 1 93.5 87 PHE B N 1
ATOM 3732 C CA . PHE B 1 87 ? -13.938 -19.219 -10.109 1 93.5 87 PHE B CA 1
ATOM 3733 C C . PHE B 1 87 ? -14.75 -18.219 -10.922 1 93.5 87 PHE B C 1
ATOM 3735 O O . PHE B 1 87 ? -15.555 -17.469 -10.367 1 93.5 87 PHE B O 1
ATOM 3742 N N . THR B 1 88 ? -14.594 -18.203 -12.211 1 90.06 88 THR B N 1
ATOM 3743 C CA . THR B 1 88 ? -15.211 -17.094 -12.938 1 90.06 88 THR B CA 1
ATOM 3744 C C . THR B 1 88 ? -16.047 -17.609 -14.102 1 90.06 88 THR B C 1
ATOM 3746 O O . THR B 1 88 ? -16.672 -16.828 -14.82 1 90.06 88 THR B O 1
ATOM 3749 N N . LEU B 1 89 ? -16.109 -18.859 -14.297 1 85.81 89 LEU B N 1
ATOM 3750 C CA . LEU B 1 89 ? -16.859 -19.422 -15.414 1 85.81 89 LEU B CA 1
ATOM 3751 C C . LEU B 1 89 ? -18.312 -18.984 -15.383 1 85.81 89 LEU B C 1
ATOM 3753 O O . LEU B 1 89 ? -18.938 -18.953 -14.32 1 85.81 89 LEU B O 1
ATOM 3757 N N . ASN B 1 90 ? -18.875 -18.672 -16.578 1 83.12 90 ASN B N 1
ATOM 3758 C CA . ASN B 1 90 ? -20.266 -18.297 -16.797 1 83.12 90 ASN B CA 1
ATOM 3759 C C . ASN B 1 90 ? -20.672 -17.094 -15.953 1 83.12 90 ASN B C 1
ATOM 3761 O O . ASN B 1 90 ? -21.844 -16.938 -15.602 1 83.12 90 ASN B O 1
ATOM 3765 N N . ASN B 1 91 ? -19.734 -16.359 -15.43 1 84.38 91 ASN B N 1
ATOM 3766 C CA . ASN B 1 91 ? -19.938 -15.164 -14.609 1 84.38 91 ASN B CA 1
ATOM 3767 C C . ASN B 1 91 ? -20.656 -15.5 -13.305 1 84.38 91 ASN B C 1
ATOM 3769 O O . ASN B 1 91 ? -21.516 -14.742 -12.852 1 84.38 91 ASN B O 1
ATOM 3773 N N . GLU B 1 92 ? -20.469 -16.719 -12.891 1 88.62 92 GLU B N 1
ATOM 3774 C CA . GLU B 1 92 ? -20.938 -17.172 -11.586 1 88.62 92 GLU B CA 1
ATOM 3775 C C . GLU B 1 92 ? -19.828 -17.078 -10.539 1 88.62 92 GLU B C 1
ATOM 3777 O O . GLU B 1 92 ? -18.766 -17.672 -10.719 1 88.62 92 GLU B O 1
ATOM 3782 N N . TYR B 1 93 ? -20.172 -16.391 -9.453 1 92.56 93 TYR B N 1
ATOM 3783 C CA . TYR B 1 93 ? -19.078 -16.109 -8.531 1 92.56 93 TYR B CA 1
ATOM 3784 C C . TYR B 1 93 ? -19.344 -16.734 -7.164 1 92.56 93 TYR B C 1
ATOM 3786 O O . TYR B 1 93 ? -18.703 -16.359 -6.18 1 92.56 93 TYR B O 1
ATOM 3794 N N . ASP B 1 94 ? -20.25 -17.609 -7.109 1 92.25 94 ASP B N 1
ATOM 3795 C CA . ASP B 1 94 ? -20.578 -18.25 -5.836 1 92.25 94 ASP B CA 1
ATOM 3796 C C . ASP B 1 94 ? -19.375 -19.016 -5.293 1 92.25 94 ASP B C 1
ATOM 3798 O O . ASP B 1 94 ? -19.094 -18.969 -4.094 1 92.25 94 ASP B O 1
ATOM 3802 N N . LEU B 1 95 ? -18.641 -19.781 -6.168 1 94.44 95 LEU B N 1
ATOM 3803 C CA . LEU B 1 95 ? -17.453 -20.5 -5.742 1 94.44 95 LEU B CA 1
ATOM 3804 C C . LEU B 1 95 ? -16.375 -19.547 -5.234 1 94.44 95 LEU B C 1
ATOM 3806 O O . LEU B 1 95 ? -15.734 -19.812 -4.219 1 94.44 95 LEU B O 1
ATOM 3810 N N . LEU B 1 96 ? -16.281 -18.453 -5.938 1 94.44 96 LEU B N 1
ATOM 3811 C CA . LEU B 1 96 ? -15.281 -17.469 -5.574 1 94.44 96 LEU B CA 1
ATOM 3812 C C . LEU B 1 96 ? -15.57 -16.875 -4.203 1 94.44 96 LEU B C 1
ATOM 3814 O O . LEU B 1 96 ? -14.68 -16.781 -3.357 1 94.44 96 LEU B O 1
ATOM 3818 N N . VAL B 1 97 ? -16.797 -16.516 -3.959 1 94.62 97 VAL B N 1
ATOM 3819 C CA . VAL B 1 97 ? -17.203 -15.922 -2.689 1 94.62 97 VAL B CA 1
ATOM 3820 C C . VAL B 1 97 ? -16.938 -16.906 -1.55 1 94.62 97 VAL B C 1
ATOM 3822 O O . VAL B 1 97 ? -16.391 -16.516 -0.512 1 94.62 97 VAL B O 1
ATOM 3825 N N . ASN B 1 98 ? -17.281 -18.125 -1.772 1 94.25 98 ASN B N 1
ATOM 3826 C CA . ASN B 1 98 ? -17.078 -19.125 -0.741 1 94.25 98 ASN B CA 1
ATOM 3827 C C . ASN B 1 98 ? -15.594 -19.359 -0.475 1 94.25 98 ASN B C 1
ATOM 3829 O O . ASN B 1 98 ? -15.18 -19.484 0.678 1 94.25 98 ASN B O 1
ATOM 3833 N N . PHE B 1 99 ? -14.844 -19.406 -1.503 1 95.88 99 PHE B N 1
ATOM 3834 C CA . PHE B 1 99 ? -13.398 -19.578 -1.389 1 95.88 99 PHE B CA 1
ATOM 3835 C C . PHE B 1 99 ? -12.781 -18.453 -0.556 1 95.88 99 PHE B C 1
ATOM 3837 O O . PHE B 1 99 ? -12.055 -18.719 0.404 1 95.88 99 PHE B O 1
ATOM 3844 N N . ILE B 1 100 ? -13.094 -17.219 -0.854 1 95 100 ILE B N 1
ATOM 3845 C CA . ILE B 1 100 ? -12.562 -16.031 -0.181 1 95 100 ILE B CA 1
ATOM 3846 C C . ILE B 1 100 ? -12.977 -16.047 1.289 1 95 100 ILE B C 1
ATOM 3848 O O . ILE B 1 100 ? -12.141 -15.898 2.178 1 95 100 ILE B O 1
ATOM 3852 N N . ASN B 1 101 ? -14.234 -16.297 1.541 1 94.38 101 ASN B N 1
ATOM 3853 C CA . ASN B 1 101 ? -14.742 -16.25 2.906 1 94.38 101 ASN B CA 1
ATOM 3854 C C . ASN B 1 101 ? -14.188 -17.375 3.762 1 94.38 101 ASN B C 1
ATOM 3856 O O . ASN B 1 101 ? -13.953 -17.203 4.957 1 94.38 101 ASN B O 1
ATOM 3860 N N . ASP B 1 102 ? -13.984 -18.516 3.158 1 94.44 102 ASP B N 1
ATOM 3861 C CA . ASP B 1 102 ? -13.367 -19.625 3.885 1 94.44 102 ASP B CA 1
ATOM 3862 C C . ASP B 1 102 ? -11.945 -19.266 4.32 1 94.44 102 ASP B C 1
ATOM 3864 O O . ASP B 1 102 ? -11.539 -19.594 5.438 1 94.44 102 ASP B O 1
ATOM 3868 N N . ILE B 1 103 ? -11.258 -18.641 3.455 1 93.81 103 ILE B N 1
ATOM 3869 C CA . ILE B 1 103 ? -9.891 -18.25 3.775 1 93.81 103 ILE B CA 1
ATOM 3870 C C . ILE B 1 103 ? -9.898 -17.219 4.898 1 93.81 103 ILE B C 1
ATOM 3872 O O . ILE B 1 103 ? -9.188 -17.359 5.898 1 93.81 103 ILE B O 1
ATOM 3876 N N . LEU B 1 104 ? -10.727 -16.172 4.754 1 92.5 104 LEU B N 1
ATOM 3877 C CA . LEU B 1 104 ? -10.773 -15.094 5.73 1 92.5 104 LEU B CA 1
ATOM 3878 C C . LEU B 1 104 ? -11.227 -15.602 7.094 1 92.5 104 LEU B C 1
ATOM 3880 O O . LEU B 1 104 ? -10.672 -15.203 8.125 1 92.5 104 LEU B O 1
ATOM 3884 N N . LYS B 1 105 ? -12.148 -16.469 7.059 1 90.88 105 LYS B N 1
ATOM 3885 C CA . LYS B 1 105 ? -12.703 -17 8.297 1 90.88 105 LYS B CA 1
ATOM 3886 C C . LYS B 1 105 ? -11.711 -17.922 8.992 1 90.88 105 LYS B C 1
ATOM 3888 O O . LYS B 1 105 ? -11.547 -17.859 10.211 1 90.88 105 LYS B O 1
ATOM 3893 N N . ASP B 1 106 ? -10.992 -18.75 8.242 1 90.56 106 ASP B N 1
ATOM 3894 C CA . ASP B 1 106 ? -10.188 -19.828 8.836 1 90.56 106 ASP B CA 1
ATOM 3895 C C . ASP B 1 106 ? -8.734 -19.391 9.008 1 90.56 106 ASP B C 1
ATOM 3897 O O . ASP B 1 106 ? -7.957 -20.062 9.68 1 90.56 106 ASP B O 1
ATOM 3901 N N . ALA B 1 107 ? -8.383 -18.203 8.484 1 90.94 107 ALA B N 1
ATOM 3902 C CA . ALA B 1 107 ? -6.996 -17.734 8.531 1 90.94 107 ALA B CA 1
ATOM 3903 C C . ALA B 1 107 ? -6.496 -17.656 9.977 1 90.94 107 ALA B C 1
ATOM 3905 O O . ALA B 1 107 ? -5.406 -18.141 10.289 1 90.94 107 ALA B O 1
ATOM 3906 N N . PRO B 1 108 ? -7.348 -17.203 10.906 1 86.44 108 PRO B N 1
ATOM 3907 C CA . PRO B 1 108 ? -6.875 -17.125 12.289 1 86.44 108 PRO B CA 1
ATOM 3908 C C . PRO B 1 108 ? -6.641 -18.5 12.906 1 86.44 108 PRO B C 1
ATOM 3910 O O . PRO B 1 108 ? -5.883 -18.641 13.875 1 86.44 108 PRO B O 1
ATOM 3913 N N . TYR B 1 109 ? -7.219 -19.547 12.352 1 83.25 109 TYR B N 1
ATOM 3914 C CA . TYR B 1 109 ? -7.02 -20.906 12.836 1 83.25 109 TYR B CA 1
ATOM 3915 C C . TYR B 1 109 ? -5.73 -21.5 12.273 1 83.25 109 TYR B C 1
ATOM 3917 O O . TYR B 1 109 ? -5.074 -22.312 12.938 1 83.25 109 TYR B O 1
ATOM 3925 N N . ALA B 1 110 ? -5.434 -21.078 11.141 1 83.69 110 ALA B N 1
ATOM 3926 C CA . ALA B 1 110 ? -4.211 -21.547 10.492 1 83.69 110 ALA B CA 1
ATOM 3927 C C . ALA B 1 110 ? -2.982 -20.875 11.094 1 83.69 110 ALA B C 1
ATOM 3929 O O . ALA B 1 110 ? -1.9 -21.453 11.141 1 83.69 110 ALA B O 1
ATOM 3930 N N . ASN B 1 111 ? -3.131 -19.688 11.523 1 85.88 111 ASN B N 1
ATOM 3931 C CA . ASN B 1 111 ? -2.125 -18.859 12.18 1 85.88 111 ASN B CA 1
ATOM 3932 C C . ASN B 1 111 ? -2.752 -17.922 13.219 1 85.88 111 ASN B C 1
ATOM 3934 O O . ASN B 1 111 ? -3.398 -16.938 12.867 1 85.88 111 ASN B O 1
ATOM 3938 N N . ARG B 1 112 ? -2.482 -18.109 14.461 1 86.44 112 ARG B N 1
ATOM 3939 C CA . ARG B 1 112 ? -3.152 -17.453 15.57 1 86.44 112 ARG B CA 1
ATOM 3940 C C . ARG B 1 112 ? -2.787 -15.969 15.625 1 86.44 112 ARG B C 1
ATOM 3942 O O . ARG B 1 112 ? -3.461 -15.18 16.281 1 86.44 112 ARG B O 1
ATOM 3949 N N . ASN B 1 113 ? -1.784 -15.609 14.938 1 86.19 113 ASN B N 1
ATOM 3950 C CA . ASN B 1 113 ? -1.355 -14.211 14.922 1 86.19 113 ASN B CA 1
ATOM 3951 C C . ASN B 1 113 ? -2.215 -13.367 13.984 1 86.19 113 ASN B C 1
ATOM 3953 O O . ASN B 1 113 ? -2.17 -12.141 14.031 1 86.19 113 ASN B O 1
ATOM 3957 N N . ILE B 1 114 ? -3.023 -14.055 13.125 1 88.44 114 ILE B N 1
ATOM 3958 C CA . ILE B 1 114 ? -3.822 -13.344 12.133 1 88.44 114 ILE B CA 1
ATOM 3959 C C . ILE B 1 114 ? -5.117 -12.852 12.773 1 88.44 114 ILE B C 1
ATOM 3961 O O . ILE B 1 114 ? -5.848 -13.625 13.398 1 88.44 114 ILE B O 1
ATOM 3965 N N . LYS B 1 115 ? -5.328 -11.578 12.633 1 80.81 115 LYS B N 1
ATOM 3966 C CA . LYS B 1 115 ? -6.562 -10.992 13.148 1 80.81 115 LYS B CA 1
ATOM 3967 C C . LYS B 1 115 ? -7.695 -11.117 12.133 1 80.81 115 LYS B C 1
ATOM 3969 O O . LYS B 1 115 ? -7.453 -11.133 10.922 1 80.81 115 LYS B O 1
ATOM 3974 N N . PRO B 1 116 ? -8.883 -11.125 12.656 1 76.88 116 PRO B N 1
ATOM 3975 C CA . PRO B 1 116 ? -10.023 -11.234 11.742 1 76.88 116 PRO B CA 1
ATOM 3976 C C . PRO B 1 116 ? -10.156 -10.023 10.828 1 76.88 116 PRO B C 1
ATOM 3978 O O . PRO B 1 116 ? -9.781 -8.914 11.203 1 76.88 116 PRO B O 1
ATOM 3981 N N . PHE B 1 117 ? -10.586 -10.336 9.68 1 78.38 117 PHE B N 1
ATOM 3982 C CA . PHE B 1 117 ? -10.844 -9.289 8.695 1 78.38 117 PHE B CA 1
ATOM 3983 C C . PHE B 1 117 ? -12.297 -9.32 8.25 1 78.38 117 PHE B C 1
ATOM 3985 O O . PHE B 1 117 ? -13.125 -10.023 8.844 1 78.38 117 PHE B O 1
ATOM 3992 N N . THR B 1 118 ? -12.703 -8.633 7.254 1 72.81 118 THR B N 1
ATOM 3993 C CA . THR B 1 118 ? -14.086 -8.477 6.82 1 72.81 118 THR B CA 1
ATOM 3994 C C . THR B 1 118 ? -14.539 -9.688 6.016 1 72.81 118 THR B C 1
ATOM 3996 O O . THR B 1 118 ? -13.711 -10.477 5.543 1 72.81 118 THR B O 1
ATOM 3999 N N . GLN B 1 119 ? -15.812 -9.93 6.078 1 80.06 119 GLN B N 1
ATOM 4000 C CA . GLN B 1 119 ? -16.406 -10.953 5.227 1 80.06 119 GLN B CA 1
ATOM 4001 C C . GLN B 1 119 ? -17 -10.344 3.965 1 80.06 119 GLN B C 1
ATOM 4003 O O . GLN B 1 119 ? -17.406 -9.18 3.963 1 80.06 119 GLN B O 1
ATOM 4008 N N . ILE B 1 120 ? -16.938 -11.094 2.922 1 84.69 120 ILE B N 1
ATOM 4009 C CA . ILE B 1 120 ? -17.484 -10.672 1.636 1 84.69 120 ILE B CA 1
ATOM 4010 C C . ILE B 1 120 ? -18.859 -11.289 1.431 1 84.69 120 ILE B C 1
ATOM 4012 O O . ILE B 1 120 ? -19.016 -12.516 1.499 1 84.69 120 ILE B O 1
ATOM 4016 N N . LYS B 1 121 ? -19.844 -10.516 1.229 1 81.19 121 LYS B N 1
ATOM 4017 C CA . LYS B 1 121 ? -21.203 -11.031 1.068 1 81.19 121 LYS B CA 1
ATOM 4018 C C . LYS B 1 121 ? -21.484 -11.375 -0.39 1 81.19 121 LYS B C 1
ATOM 4020 O O . LYS B 1 121 ? -21.953 -12.477 -0.692 1 81.19 121 LYS B O 1
ATOM 4025 N N . ARG B 1 122 ? -21.219 -10.414 -1.283 1 85.88 122 ARG B N 1
ATOM 4026 C CA . ARG B 1 122 ? -21.5 -10.609 -2.703 1 85.88 122 ARG B CA 1
ATOM 4027 C C . ARG B 1 122 ? -20.438 -9.938 -3.566 1 85.88 122 ARG B C 1
ATOM 4029 O O . ARG B 1 122 ? -20 -8.82 -3.273 1 85.88 122 ARG B O 1
ATOM 4036 N N . ILE B 1 123 ? -20.078 -10.711 -4.605 1 88.69 123 ILE B N 1
ATOM 4037 C CA . ILE B 1 123 ? -19.188 -10.148 -5.605 1 88.69 123 ILE B CA 1
ATOM 4038 C C . ILE B 1 123 ? -19.984 -9.57 -6.766 1 88.69 123 ILE B C 1
ATOM 4040 O O . ILE B 1 123 ? -20.844 -10.258 -7.332 1 88.69 123 ILE B O 1
ATOM 4044 N N . ILE B 1 124 ? -19.75 -8.375 -7.09 1 85.56 124 ILE B N 1
ATOM 4045 C CA . ILE B 1 124 ? -20.578 -7.727 -8.102 1 85.56 124 ILE B CA 1
ATOM 4046 C C . ILE B 1 124 ? -19.812 -7.648 -9.422 1 85.56 124 ILE B C 1
ATOM 4048 O O . ILE B 1 124 ? -20.422 -7.52 -10.484 1 85.56 124 ILE B O 1
ATOM 4052 N N . ARG B 1 125 ? -18.562 -7.695 -9.344 1 85.69 125 ARG B N 1
ATOM 4053 C CA . ARG B 1 125 ? -17.75 -7.605 -10.547 1 85.69 125 ARG B CA 1
ATOM 4054 C C . ARG B 1 125 ? -16.438 -8.367 -10.375 1 85.69 125 ARG B C 1
ATOM 4056 O O . ARG B 1 125 ? -15.867 -8.398 -9.289 1 85.69 125 ARG B O 1
ATOM 4063 N N . VAL B 1 126 ? -16.062 -8.969 -11.508 1 87.38 126 VAL B N 1
ATOM 4064 C CA . VAL B 1 126 ? -14.773 -9.656 -11.523 1 87.38 126 VAL B CA 1
ATOM 4065 C C . VAL B 1 126 ? -14.023 -9.312 -12.812 1 87.38 126 VAL B C 1
ATOM 4067 O O . VAL B 1 126 ? -14.609 -9.305 -13.898 1 87.38 126 VAL B O 1
ATOM 4070 N N . GLU B 1 127 ? -12.797 -8.867 -12.602 1 81.44 127 GLU B N 1
ATOM 4071 C CA . GLU B 1 127 ? -11.883 -8.664 -13.727 1 81.44 127 GLU B CA 1
ATOM 4072 C C . GLU B 1 127 ? -10.758 -9.695 -13.711 1 81.44 127 GLU B C 1
ATOM 4074 O O . GLU B 1 127 ? -10.219 -10.016 -12.656 1 81.44 127 GLU B O 1
ATOM 4079 N N . THR B 1 128 ? -10.539 -10.32 -14.898 1 76.88 128 THR B N 1
ATOM 4080 C CA . THR B 1 128 ? -9.445 -11.273 -15.023 1 76.88 128 THR B CA 1
ATOM 4081 C C . THR B 1 128 ? -8.5 -10.859 -16.156 1 76.88 128 THR B C 1
ATOM 4083 O O . THR B 1 128 ? -8.914 -10.203 -17.109 1 76.88 128 THR B O 1
ATOM 4086 N N . ASP B 1 129 ? -7.27 -11 -15.883 1 66.88 129 ASP B N 1
ATOM 4087 C CA . ASP B 1 129 ? -6.348 -10.898 -17.016 1 66.88 129 ASP B CA 1
ATOM 4088 C C . ASP B 1 129 ? -6.5 -12.094 -17.953 1 66.88 129 ASP B C 1
ATOM 4090 O O . ASP B 1 129 ? -6.336 -13.242 -17.531 1 66.88 129 ASP B O 1
ATOM 4094 N N . PRO B 1 130 ? -6.918 -11.781 -19.094 1 59.75 130 PRO B N 1
ATOM 4095 C CA . PRO B 1 130 ? -7.168 -12.891 -20 1 59.75 130 PRO B CA 1
ATOM 4096 C C . PRO B 1 130 ? -5.883 -13.578 -20.469 1 59.75 130 PRO B C 1
ATOM 4098 O O . PRO B 1 130 ? -5.934 -14.664 -21.047 1 59.75 130 PRO B O 1
ATOM 4101 N N . THR B 1 131 ? -4.848 -12.922 -20.109 1 60.41 131 THR B N 1
ATOM 4102 C CA . THR B 1 131 ? -3.615 -13.461 -20.672 1 60.41 131 THR B CA 1
ATOM 4103 C C . THR B 1 131 ? -2.926 -14.383 -19.672 1 60.41 131 THR B C 1
ATOM 4105 O O . THR B 1 131 ? -3.121 -14.258 -18.453 1 60.41 131 THR B O 1
ATOM 4108 N N . ILE B 1 132 ? -2.396 -15.492 -20.234 1 58.94 132 ILE B N 1
ATOM 4109 C CA . ILE B 1 132 ? -1.554 -16.391 -19.453 1 58.94 132 ILE B CA 1
ATOM 4110 C C . ILE B 1 132 ? -0.327 -15.625 -18.953 1 58.94 132 ILE B C 1
ATOM 4112 O O . ILE B 1 132 ? 0.258 -14.828 -19.688 1 58.94 132 ILE B O 1
ATOM 4116 N N . ASN B 1 133 ? -0.149 -15.719 -17.703 1 61.62 133 ASN B N 1
ATOM 4117 C CA . ASN B 1 133 ? 1.036 -15.094 -17.125 1 61.62 133 ASN B CA 1
ATOM 4118 C C . ASN B 1 133 ? 2.305 -15.867 -17.469 1 61.62 133 ASN B C 1
ATOM 4120 O O . ASN B 1 133 ? 2.551 -16.938 -16.906 1 61.62 133 ASN B O 1
ATOM 4124 N N . TYR B 1 134 ? 2.99 -15.367 -18.469 1 64.31 134 TYR B N 1
ATOM 4125 C CA . TYR B 1 134 ? 4.223 -16.031 -18.859 1 64.31 134 TYR B CA 1
ATOM 4126 C C . TYR B 1 134 ? 5.391 -15.602 -17.984 1 64.31 134 TYR B C 1
ATOM 4128 O O . TYR B 1 134 ? 5.43 -14.461 -17.516 1 64.31 134 TYR B O 1
ATOM 4136 N N . ILE B 1 135 ? 6.199 -16.578 -17.703 1 61.59 135 ILE B N 1
ATOM 4137 C CA . ILE B 1 135 ? 7.379 -16.312 -16.891 1 61.59 135 ILE B CA 1
ATOM 4138 C C . ILE B 1 135 ? 8.258 -15.273 -17.578 1 61.59 135 ILE B C 1
ATOM 4140 O O . ILE B 1 135 ? 8.531 -15.375 -18.781 1 61.59 135 ILE B O 1
ATOM 4144 N N . GLY B 1 136 ? 8.672 -14.383 -16.812 1 60.53 136 GLY B N 1
ATOM 4145 C CA . GLY B 1 136 ? 9.555 -13.359 -17.344 1 60.53 136 GLY B CA 1
ATOM 4146 C C . GLY B 1 136 ? 8.82 -12.094 -17.766 1 60.53 136 GLY B C 1
ATOM 4147 O O . GLY B 1 136 ? 9.445 -11.062 -18.031 1 60.53 136 GLY B O 1
ATOM 4148 N N . GLU B 1 137 ? 7.508 -12.359 -17.9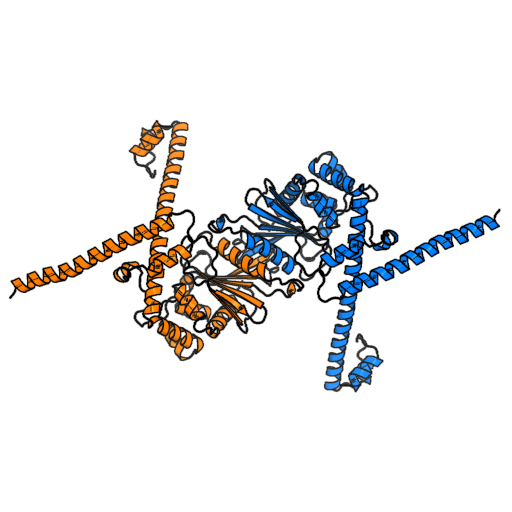38 1 58.69 137 GLU B N 1
ATOM 4149 C CA . GLU B 1 137 ? 6.746 -11.164 -18.281 1 58.69 137 GLU B CA 1
ATOM 4150 C C . GLU B 1 137 ? 6.809 -10.125 -17.156 1 58.69 137 GLU B C 1
ATOM 4152 O O . GLU B 1 137 ? 6.699 -10.469 -15.984 1 58.69 137 GLU B O 1
ATOM 4157 N N . LYS B 1 138 ? 7.324 -9.016 -17.5 1 57.97 138 LYS B N 1
ATOM 4158 C CA . LYS B 1 138 ? 7.488 -7.934 -16.531 1 57.97 138 LYS B CA 1
ATOM 4159 C C . LYS B 1 138 ? 6.266 -7.016 -16.531 1 57.97 138 LYS B C 1
ATOM 4161 O O . LYS B 1 138 ? 6.395 -5.801 -16.688 1 57.97 138 LYS B O 1
ATOM 4166 N N . ARG B 1 139 ? 5.066 -7.598 -16.781 1 57.19 139 ARG B N 1
ATOM 4167 C CA . ARG B 1 139 ? 3.895 -6.73 -16.672 1 57.19 139 ARG B CA 1
ATOM 4168 C C . ARG B 1 139 ? 3.029 -7.125 -15.477 1 57.19 139 ARG B C 1
ATOM 4170 O O . ARG B 1 139 ? 2.832 -8.312 -15.211 1 57.19 139 ARG B O 1
ATOM 4177 N N . PRO B 1 140 ? 2.711 -6.051 -14.789 1 57.16 140 PRO B N 1
ATOM 4178 C CA . PRO B 1 140 ? 1.774 -6.352 -13.703 1 57.16 140 PRO B CA 1
ATOM 4179 C C . PRO B 1 140 ? 0.477 -6.984 -14.203 1 57.16 140 PRO B C 1
ATOM 4181 O O . PRO B 1 140 ? -0.099 -6.523 -15.188 1 57.16 140 PRO B O 1
ATOM 4184 N N . ARG B 1 141 ? 0.157 -8.227 -13.898 1 62.84 141 ARG B N 1
ATOM 4185 C CA . ARG B 1 141 ? -1.104 -8.867 -14.25 1 62.84 141 ARG B CA 1
ATOM 4186 C C . ARG B 1 141 ? -1.783 -9.453 -13.016 1 62.84 141 ARG B C 1
ATOM 4188 O O . ARG B 1 141 ? -1.132 -10.086 -12.18 1 62.84 141 ARG B O 1
ATOM 4195 N N . LEU B 1 142 ? -3.064 -8.992 -12.938 1 64.12 142 LEU B N 1
ATOM 4196 C CA . LEU B 1 142 ? -3.861 -9.539 -11.844 1 64.12 142 LEU B CA 1
ATOM 4197 C C . LEU B 1 142 ? -4.656 -10.758 -12.305 1 64.12 142 LEU B C 1
ATOM 4199 O O . LEU B 1 142 ? -5.363 -10.695 -13.312 1 64.12 142 LEU B O 1
ATOM 4203 N N . ASP B 1 143 ? -4.574 -11.867 -11.625 1 80.25 143 ASP B N 1
ATOM 4204 C CA . ASP B 1 143 ? -5.328 -13.07 -11.961 1 80.25 143 ASP B CA 1
ATOM 4205 C C . ASP B 1 143 ? -6.828 -12.852 -11.797 1 80.25 143 ASP B C 1
ATOM 4207 O O . ASP B 1 143 ? -7.578 -12.883 -12.773 1 80.25 143 ASP B O 1
ATOM 4211 N N . ILE B 1 144 ? -7.211 -12.594 -10.68 1 88.5 144 ILE B N 1
ATOM 4212 C CA . ILE B 1 144 ? -8.609 -12.312 -10.383 1 88.5 144 ILE B CA 1
ATOM 4213 C C . ILE B 1 144 ? -8.719 -11.07 -9.508 1 88.5 144 ILE B C 1
ATOM 4215 O O . ILE B 1 144 ? -8.125 -11.008 -8.438 1 88.5 144 ILE B O 1
ATOM 4219 N N . LEU B 1 145 ? -9.375 -10.102 -10 1 90.5 145 LEU B N 1
ATOM 4220 C CA . LEU B 1 145 ? -9.75 -8.945 -9.195 1 90.5 145 LEU B CA 1
ATOM 4221 C C . LEU B 1 145 ? -11.258 -8.883 -9.008 1 90.5 145 LEU B C 1
ATOM 4223 O O . LEU B 1 145 ? -12 -8.641 -9.961 1 90.5 145 LEU B O 1
ATOM 4227 N N . ALA B 1 146 ? -11.656 -9.078 -7.852 1 92.62 146 ALA B N 1
ATOM 4228 C CA . ALA B 1 146 ? -13.078 -9.109 -7.527 1 92.62 146 ALA B CA 1
ATOM 4229 C C . ALA B 1 146 ? -13.492 -7.867 -6.742 1 92.62 146 ALA B C 1
ATOM 4231 O O . ALA B 1 146 ? -12.703 -7.34 -5.949 1 92.62 146 ALA B O 1
ATOM 4232 N N . GLU B 1 147 ? -14.633 -7.414 -6.977 1 90.94 147 GLU B N 1
ATOM 4233 C CA . GLU B 1 147 ? -15.242 -6.312 -6.242 1 90.94 147 GLU B CA 1
ATOM 4234 C C . GLU B 1 147 ? -16.547 -6.75 -5.582 1 90.94 147 GLU B C 1
ATOM 4236 O O . GLU B 1 147 ? -17.391 -7.398 -6.215 1 90.94 147 GLU B O 1
ATOM 4241 N N . ASP B 1 148 ? -16.625 -6.422 -4.355 1 90.06 148 ASP B N 1
ATOM 4242 C CA . ASP B 1 148 ? -17.859 -6.801 -3.666 1 90.06 148 ASP B CA 1
ATOM 4243 C C . ASP B 1 148 ? -18.828 -5.621 -3.572 1 90.06 148 ASP B C 1
ATOM 4245 O O . ASP B 1 148 ? -18.562 -4.551 -4.129 1 90.06 148 ASP B O 1
ATOM 4249 N N . GLU B 1 149 ? -19.984 -5.77 -2.941 1 86.12 149 GLU B N 1
ATOM 4250 C CA . GLU B 1 149 ? -21.062 -4.793 -2.896 1 86.12 149 GLU B CA 1
ATOM 4251 C C . GLU B 1 149 ? -20.703 -3.604 -2.014 1 86.12 149 GLU B C 1
ATOM 4253 O O . GLU B 1 149 ? -21.344 -2.553 -2.076 1 86.12 149 GLU B O 1
ATOM 4258 N N . GLU B 1 150 ? -19.688 -3.701 -1.204 1 86.19 150 GLU B N 1
ATOM 4259 C CA . GLU B 1 150 ? -19.234 -2.623 -0.326 1 86.19 150 GLU B CA 1
ATOM 4260 C C . GLU B 1 150 ? -18 -1.933 -0.885 1 86.19 150 GLU B C 1
ATOM 4262 O O . GLU B 1 150 ? -17.297 -1.216 -0.163 1 86.19 150 GLU B O 1
ATOM 4267 N N . ASN B 1 151 ? -17.625 -2.209 -2.082 1 85.5 151 ASN B N 1
ATOM 4268 C CA . ASN B 1 151 ? -16.484 -1.637 -2.789 1 85.5 151 ASN B CA 1
ATOM 4269 C C . ASN B 1 151 ? -15.156 -2.152 -2.23 1 85.5 151 ASN B C 1
ATOM 4271 O O . ASN B 1 151 ? -14.164 -1.43 -2.219 1 85.5 151 ASN B O 1
ATOM 4275 N N . ASN B 1 152 ? -15.25 -3.299 -1.582 1 90.75 152 ASN B N 1
ATOM 4276 C CA . ASN B 1 152 ? -14.008 -4.004 -1.279 1 90.75 152 ASN B CA 1
ATOM 4277 C C . ASN B 1 152 ? -13.43 -4.684 -2.518 1 90.75 152 ASN B C 1
ATOM 4279 O O . ASN B 1 152 ? -14.18 -5.145 -3.383 1 90.75 152 ASN B O 1
ATOM 4283 N N . HIS B 1 153 ? -12.148 -4.68 -2.588 1 92.31 153 HIS B N 1
ATOM 4284 C CA . HIS B 1 153 ? -11.484 -5.348 -3.697 1 92.31 153 HIS B CA 1
ATOM 4285 C C . HIS B 1 153 ? -10.617 -6.5 -3.205 1 92.31 153 HIS B C 1
ATOM 4287 O O . HIS B 1 153 ? -9.898 -6.363 -2.209 1 92.31 153 HIS B O 1
ATOM 4293 N N . ILE B 1 154 ? -10.734 -7.648 -3.846 1 93.88 154 ILE B N 1
ATOM 4294 C CA . ILE B 1 154 ? -9.945 -8.836 -3.523 1 93.88 154 ILE B CA 1
ATOM 4295 C C . ILE B 1 154 ? -9.141 -9.266 -4.75 1 93.88 154 ILE B C 1
ATOM 4297 O O . ILE B 1 154 ? -9.719 -9.602 -5.789 1 93.88 154 ILE B O 1
ATOM 4301 N N . ASN B 1 155 ? -7.875 -9.164 -4.621 1 92.44 155 ASN B N 1
ATOM 4302 C CA . ASN B 1 155 ? -6.969 -9.641 -5.66 1 92.44 155 ASN B CA 1
ATOM 4303 C C . ASN B 1 155 ? -6.457 -11.047 -5.355 1 92.44 155 ASN B C 1
ATOM 4305 O O . ASN B 1 155 ? -5.766 -11.258 -4.355 1 92.44 155 ASN B O 1
ATOM 4309 N N . ILE B 1 156 ? -6.742 -11.984 -6.203 1 93.62 156 ILE B N 1
ATOM 4310 C CA . ILE B 1 156 ? -6.312 -13.367 -6.008 1 93.62 156 ILE B CA 1
ATOM 4311 C C . ILE B 1 156 ? -5.254 -13.734 -7.051 1 93.62 156 ILE B C 1
ATOM 4313 O O . ILE B 1 156 ? -5.461 -13.531 -8.25 1 93.62 156 ILE B O 1
ATOM 4317 N N . GLU B 1 157 ? -4.145 -14.219 -6.574 1 89.75 157 GLU B N 1
ATOM 4318 C CA . GLU B 1 157 ? -3.031 -14.586 -7.441 1 89.75 157 GLU B CA 1
ATOM 4319 C C . GLU B 1 157 ? -2.57 -16.016 -7.172 1 89.75 157 GLU B C 1
ATOM 4321 O O . GLU B 1 157 ? -2.537 -16.453 -6.023 1 89.75 157 GLU B O 1
ATOM 4326 N N . MET B 1 158 ? -2.307 -16.734 -8.227 1 87.62 158 MET B N 1
ATOM 4327 C CA . MET B 1 158 ? -1.645 -18.031 -8.148 1 87.62 158 MET B CA 1
ATOM 4328 C C . MET B 1 158 ? -0.203 -17.938 -8.633 1 87.62 158 MET B C 1
ATOM 4330 O O . MET B 1 158 ? 0.055 -17.438 -9.734 1 87.62 158 MET B O 1
ATOM 4334 N N . GLN B 1 159 ? 0.648 -18.297 -7.742 1 81.75 159 GLN B N 1
ATOM 4335 C CA . GLN B 1 159 ? 2.064 -18.203 -8.078 1 81.75 159 GLN B CA 1
ATOM 4336 C C . GLN B 1 159 ? 2.725 -19.578 -8.07 1 81.75 159 GLN B C 1
ATOM 4338 O O . GLN B 1 159 ? 2.912 -20.188 -7.008 1 81.75 159 GLN B O 1
ATOM 4343 N N . ARG B 1 160 ? 3.16 -20.016 -9.195 1 77.75 160 ARG B N 1
ATOM 4344 C CA . ARG B 1 160 ? 3.758 -21.344 -9.32 1 77.75 160 ARG B CA 1
ATOM 4345 C C . ARG B 1 160 ? 5.266 -21.281 -9.117 1 77.75 160 ARG B C 1
ATOM 4347 O O . ARG B 1 160 ? 5.82 -22.047 -8.32 1 77.75 160 ARG B O 1
ATOM 4354 N N . ALA B 1 161 ? 5.859 -20.312 -9.812 1 72.81 161 ALA B N 1
ATOM 4355 C CA . ALA B 1 161 ? 7.32 -20.234 -9.797 1 72.81 161 ALA B CA 1
ATOM 4356 C C . ALA B 1 161 ? 7.816 -19.516 -8.539 1 72.81 161 ALA B C 1
ATOM 4358 O O . ALA B 1 161 ? 7.184 -18.578 -8.062 1 72.81 161 ALA B O 1
ATOM 4359 N N . PHE B 1 162 ? 8.906 -20.047 -8.094 1 79.25 162 PHE B N 1
ATOM 4360 C CA . PHE B 1 162 ? 9.578 -19.359 -6.992 1 79.25 162 PHE B CA 1
ATOM 4361 C C . PHE B 1 162 ? 10.211 -18.062 -7.469 1 79.25 162 PHE B C 1
ATOM 4363 O O . PHE B 1 162 ? 10.906 -18.031 -8.484 1 79.25 162 PHE B O 1
ATOM 4370 N N . GLU B 1 163 ? 9.867 -17.047 -6.867 1 77.12 163 GLU B N 1
ATOM 4371 C CA . GLU B 1 163 ? 10.438 -15.727 -7.129 1 77.12 163 GLU B CA 1
ATOM 4372 C C . GLU B 1 163 ? 10.945 -15.078 -5.844 1 77.12 163 GLU B C 1
ATOM 4374 O O . GLU B 1 163 ? 10.188 -14.938 -4.879 1 77.12 163 GLU B O 1
ATOM 4379 N N . ASN B 1 164 ? 12.172 -14.688 -5.824 1 77.25 164 ASN B N 1
ATOM 4380 C CA . ASN B 1 164 ? 12.789 -14.109 -4.637 1 77.25 164 ASN B CA 1
ATOM 4381 C C . ASN B 1 164 ? 12.141 -12.789 -4.25 1 77.25 164 ASN B C 1
ATOM 4383 O O . ASN B 1 164 ? 12.062 -12.445 -3.068 1 77.25 164 ASN B O 1
ATOM 4387 N N . ASP B 1 165 ? 11.641 -12.078 -5.219 1 85.31 165 ASP B N 1
ATOM 4388 C CA . ASP B 1 165 ? 11.086 -10.758 -4.961 1 85.31 165 ASP B CA 1
ATOM 4389 C C . ASP B 1 165 ? 9.562 -10.781 -5 1 85.31 165 ASP B C 1
ATOM 4391 O O . ASP B 1 165 ? 8.922 -9.789 -5.363 1 85.31 165 ASP B O 1
ATOM 4395 N N . TYR B 1 166 ? 9.047 -11.914 -4.613 1 89.12 166 TYR B N 1
ATOM 4396 C CA . TYR B 1 166 ? 7.602 -12.047 -4.773 1 89.12 166 TYR B CA 1
ATOM 4397 C C . TYR B 1 166 ? 6.859 -11.148 -3.791 1 89.12 166 TYR B C 1
ATOM 4399 O O . TYR B 1 166 ? 5.77 -10.656 -4.09 1 89.12 166 TYR B O 1
ATOM 4407 N N . LEU B 1 167 ? 7.426 -10.992 -2.533 1 93.12 167 LEU B N 1
ATOM 4408 C CA . LEU B 1 167 ? 6.766 -10.094 -1.593 1 93.12 167 LEU B CA 1
ATOM 4409 C C . LEU B 1 167 ? 6.652 -8.695 -2.174 1 93.12 167 LEU B C 1
ATOM 4411 O O . LEU B 1 167 ? 5.605 -8.055 -2.059 1 93.12 167 LEU B O 1
ATOM 4415 N N . GLU B 1 168 ? 7.719 -8.242 -2.799 1 90.75 168 GLU B N 1
ATOM 4416 C CA . GLU B 1 168 ? 7.711 -6.922 -3.426 1 90.75 168 GLU B CA 1
ATOM 4417 C C . GLU B 1 168 ? 6.652 -6.832 -4.516 1 90.75 168 GLU B C 1
ATOM 4419 O O . GLU B 1 168 ? 5.953 -5.824 -4.629 1 90.75 168 GLU B O 1
ATOM 4424 N N . ARG B 1 169 ? 6.496 -7.879 -5.277 1 87.5 169 ARG B N 1
ATOM 4425 C CA . ARG B 1 169 ? 5.488 -7.926 -6.328 1 87.5 169 ARG B CA 1
ATOM 4426 C C . ARG B 1 169 ? 4.082 -7.891 -5.738 1 87.5 169 ARG B C 1
ATOM 4428 O O . ARG B 1 169 ? 3.23 -7.121 -6.195 1 87.5 169 ARG B O 1
ATOM 4435 N N . ALA B 1 170 ? 3.857 -8.719 -4.75 1 92.81 170 ALA B N 1
ATOM 4436 C CA . ALA B 1 170 ? 2.551 -8.789 -4.102 1 92.81 170 ALA B CA 1
ATOM 4437 C C . ALA B 1 170 ? 2.168 -7.445 -3.49 1 92.81 170 ALA B C 1
ATOM 4439 O O . ALA B 1 170 ? 1.021 -7.008 -3.607 1 92.81 170 ALA B O 1
ATOM 4440 N N . GLU B 1 171 ? 3.121 -6.84 -2.859 1 94.44 171 GLU B N 1
ATOM 4441 C CA . GLU B 1 171 ? 2.906 -5.52 -2.268 1 94.44 171 GLU B CA 1
ATOM 4442 C C . GLU B 1 171 ? 2.551 -4.488 -3.332 1 94.44 171 GLU B C 1
ATOM 4444 O O . GLU B 1 171 ? 1.669 -3.652 -3.125 1 94.44 171 GLU B O 1
ATOM 4449 N N . TYR B 1 172 ? 3.238 -4.547 -4.391 1 91.06 172 TYR B N 1
ATOM 4450 C CA . TYR B 1 172 ? 2.965 -3.631 -5.496 1 91.06 172 TYR B CA 1
ATOM 4451 C C . TYR B 1 172 ? 1.53 -3.781 -5.984 1 91.06 172 TYR B C 1
ATOM 4453 O O . TYR B 1 172 ? 0.829 -2.787 -6.188 1 91.06 172 TYR B O 1
ATOM 4461 N N . TYR B 1 173 ? 1.1 -5.02 -6.16 1 90.25 173 TYR B N 1
ATOM 4462 C CA . TYR B 1 173 ? -0.26 -5.277 -6.621 1 90.25 173 TYR B CA 1
ATOM 4463 C C . TYR B 1 173 ? -1.283 -4.77 -5.613 1 90.25 173 TYR B C 1
ATOM 4465 O O . TYR B 1 173 ? -2.297 -4.176 -5.992 1 90.25 173 TYR B O 1
ATOM 4473 N N . LEU B 1 174 ? -1.03 -5.023 -4.367 1 93.56 174 LEU B N 1
ATOM 4474 C CA . LEU B 1 174 ? -1.907 -4.559 -3.301 1 93.56 174 LEU B CA 1
ATOM 4475 C C . LEU B 1 174 ? -2.055 -3.039 -3.344 1 93.56 174 LEU B C 1
ATOM 4477 O O . LEU B 1 174 ? -3.17 -2.518 -3.297 1 93.56 174 LEU B O 1
ATOM 4481 N N . SER B 1 175 ? -0.939 -2.363 -3.463 1 92.06 175 SER B N 1
ATOM 4482 C CA . SER B 1 175 ? -0.91 -0.906 -3.502 1 92.06 175 SER B CA 1
ATOM 4483 C C . SER B 1 175 ? -1.616 -0.371 -4.742 1 92.06 175 SER B C 1
ATOM 4485 O O . SER B 1 175 ? -2.338 0.625 -4.672 1 92.06 175 SER B O 1
ATOM 4487 N N . ARG B 1 176 ? -1.366 -1.003 -5.871 1 87.62 176 ARG B N 1
ATOM 4488 C CA . ARG B 1 176 ? -1.979 -0.594 -7.129 1 87.62 176 ARG B CA 1
ATOM 4489 C C . ARG B 1 176 ? -3.5 -0.628 -7.035 1 87.62 176 ARG B C 1
ATOM 4491 O O . ARG B 1 176 ? -4.176 0.306 -7.473 1 87.62 176 ARG B O 1
ATOM 4498 N N . VAL B 1 177 ? -4 -1.677 -6.445 1 89.56 177 VAL B N 1
ATOM 4499 C CA . VAL B 1 177 ? -5.449 -1.833 -6.324 1 89.56 177 VAL B CA 1
ATOM 4500 C C . VAL B 1 177 ? -5.992 -0.828 -5.312 1 89.56 177 VAL B C 1
ATOM 4502 O O . VAL B 1 177 ? -6.98 -0.141 -5.582 1 89.56 177 VAL B O 1
ATOM 4505 N N . HIS B 1 178 ? -5.363 -0.702 -4.172 1 90.94 178 HIS B N 1
ATOM 4506 C CA . HIS B 1 178 ? -5.852 0.164 -3.104 1 90.94 178 HIS B CA 1
ATOM 4507 C C . HIS B 1 178 ? -5.77 1.633 -3.506 1 90.94 178 HIS B C 1
ATOM 4509 O O . HIS B 1 178 ? -6.656 2.422 -3.172 1 90.94 178 HIS B O 1
ATOM 4515 N N . GLY B 1 179 ? -4.773 1.996 -4.215 1 85.06 179 GLY B N 1
ATOM 4516 C CA . GLY B 1 179 ? -4.52 3.385 -4.562 1 85.06 179 GLY B CA 1
ATOM 4517 C C . GLY B 1 179 ? -5.422 3.896 -5.672 1 85.06 179 GLY B C 1
ATOM 4518 O O . GLY B 1 179 ? -5.449 5.098 -5.953 1 85.06 179 GLY B O 1
ATOM 4519 N N . ARG B 1 180 ? -6.16 3.119 -6.336 1 77.12 180 ARG B N 1
ATOM 4520 C CA . ARG B 1 180 ? -7.031 3.516 -7.438 1 77.12 180 ARG B CA 1
ATOM 4521 C C . ARG B 1 180 ? -8.469 3.719 -6.957 1 77.12 180 ARG B C 1
ATOM 4523 O O . ARG B 1 180 ? -9.336 4.125 -7.73 1 77.12 180 ARG B O 1
ATOM 4530 N N . LYS B 1 181 ? -8.82 3.533 -5.805 1 63.91 181 LYS B N 1
ATOM 4531 C CA . LYS B 1 181 ? -10.195 3.445 -5.305 1 63.91 181 LYS B CA 1
ATOM 4532 C C . LYS B 1 181 ? -10.797 4.836 -5.113 1 63.91 181 LYS B C 1
ATOM 4534 O O . LYS B 1 181 ? -12.016 5 -5.176 1 63.91 181 LYS B O 1
ATOM 4539 N N . LEU B 1 182 ? -10.141 5.762 -4.723 1 59.78 182 LEU B N 1
ATOM 4540 C CA . LEU B 1 182 ? -10.828 6.941 -4.207 1 59.78 182 LEU B CA 1
ATOM 4541 C C . LEU B 1 182 ? -11.398 7.777 -5.352 1 59.78 182 LEU B C 1
ATOM 4543 O O . LEU B 1 182 ? -10.68 8.125 -6.293 1 59.78 182 LEU B O 1
ATOM 4547 N N . GLU B 1 183 ? -12.742 7.523 -5.273 1 56.75 183 GLU B N 1
ATOM 4548 C CA . GLU B 1 183 ? -13.508 8.539 -5.996 1 56.75 183 GLU B CA 1
ATOM 4549 C C . GLU B 1 183 ? -13.492 9.867 -5.25 1 56.75 183 GLU B C 1
ATOM 4551 O O . GLU B 1 183 ? -13.477 9.898 -4.02 1 56.75 183 GLU B O 1
ATOM 4556 N N . GLU B 1 184 ? -13.336 10.844 -5.879 1 56 184 GLU B N 1
ATOM 4557 C CA . GLU B 1 184 ? -13.352 12.203 -5.355 1 56 184 GLU B CA 1
ATOM 4558 C C . GLU B 1 184 ? -14.531 12.414 -4.41 1 56 184 GLU B C 1
ATOM 4560 O O . GLU B 1 184 ? -15.641 11.961 -4.688 1 56 184 GLU B O 1
ATOM 4565 N N . GLY B 1 185 ? -14.203 12.844 -3.107 1 55.91 185 GLY B N 1
ATOM 4566 C CA . GLY B 1 185 ? -15.242 13.359 -2.232 1 55.91 185 GLY B CA 1
ATOM 4567 C C . GLY B 1 185 ? -15.562 12.438 -1.074 1 55.91 185 GLY B C 1
ATOM 4568 O O . GLY B 1 185 ? -16.266 12.82 -0.141 1 55.91 185 GLY B O 1
ATOM 4569 N N . LYS B 1 186 ? -15.133 11.203 -1.069 1 62.72 186 LYS B N 1
ATOM 4570 C CA . LYS B 1 186 ? -15.523 10.305 0.012 1 62.72 186 LYS B CA 1
ATOM 4571 C C . LYS B 1 186 ? -14.508 10.352 1.155 1 62.72 186 LYS B C 1
ATOM 4573 O O . LYS B 1 186 ? -13.359 10.742 0.957 1 62.72 186 LYS B O 1
ATOM 4578 N N . GLU B 1 187 ? -15.195 10.086 2.426 1 69.5 187 GLU B N 1
ATOM 4579 C CA . GLU B 1 187 ? -14.32 9.93 3.586 1 69.5 187 GLU B CA 1
ATOM 4580 C C . GLU B 1 187 ? -13.391 8.727 3.42 1 69.5 187 GLU B C 1
ATOM 4582 O O . GLU B 1 187 ? -13.773 7.715 2.828 1 69.5 187 GLU B O 1
ATOM 4587 N N . TYR B 1 188 ? -12.242 8.867 3.9 1 72.75 188 TYR B N 1
ATOM 4588 C CA . TYR B 1 188 ? -11.242 7.812 3.738 1 72.75 188 TYR B CA 1
ATOM 4589 C C . TYR B 1 188 ? -11.664 6.551 4.48 1 72.75 188 TYR B C 1
ATOM 4591 O O . TYR B 1 188 ? -11.297 5.438 4.082 1 72.75 188 TYR B O 1
ATOM 4599 N N . LYS B 1 189 ? -12.391 6.734 5.578 1 73.5 189 LYS B N 1
ATOM 4600 C CA . LYS B 1 189 ? -12.891 5.566 6.297 1 73.5 189 LYS B CA 1
ATOM 4601 C C . LYS B 1 189 ? -13.867 4.773 5.434 1 73.5 189 LYS B C 1
ATOM 4603 O O . LYS B 1 189 ? -14.117 3.594 5.688 1 73.5 189 LYS B O 1
ATOM 4608 N N . GLU B 1 190 ? -14.375 5.469 4.453 1 76.5 190 GLU B N 1
ATOM 4609 C CA . GLU B 1 190 ? -15.359 4.832 3.588 1 76.5 190 GLU B CA 1
ATOM 4610 C C . GLU B 1 190 ? -14.695 4.137 2.404 1 76.5 190 GLU B C 1
ATOM 4612 O O . GLU B 1 190 ? -15.352 3.42 1.646 1 76.5 190 GLU B O 1
ATOM 4617 N N . ILE B 1 191 ? -13.422 4.344 2.406 1 81.44 191 ILE B N 1
ATOM 4618 C CA . ILE B 1 191 ? -12.703 3.648 1.345 1 81.44 191 ILE B CA 1
ATOM 4619 C C . ILE B 1 191 ? -12.789 2.141 1.567 1 81.44 191 ILE B C 1
ATOM 4621 O O . ILE B 1 191 ? -12.586 1.66 2.686 1 81.44 191 ILE B O 1
ATOM 4625 N N . GLY B 1 192 ? -13.195 1.455 0.589 1 87.5 192 GLY B N 1
ATOM 4626 C CA . GLY B 1 192 ? -13.305 0.009 0.689 1 87.5 192 GLY B CA 1
ATOM 4627 C C . GLY B 1 192 ? -11.984 -0.669 1.002 1 87.5 192 GLY B C 1
ATOM 4628 O O . GLY B 1 192 ? -10.914 -0.117 0.726 1 87.5 192 GLY B O 1
ATOM 4629 N N . LYS B 1 193 ? -12.07 -1.81 1.51 1 92 193 LYS B N 1
ATOM 4630 C CA . LYS B 1 193 ? -10.891 -2.592 1.873 1 92 193 LYS B CA 1
ATOM 4631 C C . LYS B 1 193 ? -10.281 -3.262 0.647 1 92 193 LYS B C 1
ATOM 4633 O O . LYS B 1 193 ? -10.961 -3.475 -0.357 1 92 193 LYS B O 1
ATOM 4638 N N . THR B 1 194 ? -9.031 -3.453 0.689 1 93.88 194 THR B N 1
ATOM 4639 C CA . THR B 1 194 ? -8.297 -4.168 -0.353 1 93.88 194 THR B CA 1
ATOM 4640 C C . THR B 1 194 ? -7.578 -5.379 0.226 1 93.88 194 THR B C 1
ATOM 4642 O O . THR B 1 194 ? -6.742 -5.242 1.124 1 93.88 194 THR B O 1
ATOM 4645 N N . ILE B 1 195 ? -7.895 -6.559 -0.296 1 95.25 195 ILE B N 1
ATOM 4646 C CA . ILE B 1 195 ? -7.32 -7.805 0.197 1 95.25 195 ILE B CA 1
ATOM 4647 C C . ILE B 1 195 ? -6.574 -8.508 -0.931 1 95.25 195 ILE B C 1
ATOM 4649 O O . ILE B 1 195 ? -7.082 -8.625 -2.049 1 95.25 195 ILE B O 1
ATOM 4653 N N . GLY B 1 196 ? -5.344 -8.859 -0.691 1 95.44 196 GLY B N 1
ATOM 4654 C CA . GLY B 1 196 ? -4.621 -9.773 -1.564 1 95.44 196 GLY B CA 1
ATOM 4655 C C . GLY B 1 196 ? -4.566 -11.188 -1.031 1 95.44 196 GLY B C 1
ATOM 4656 O O . GLY B 1 196 ? -4.234 -11.406 0.136 1 95.44 196 GLY B O 1
ATOM 4657 N N . ILE B 1 197 ? -4.953 -12.125 -1.801 1 96.12 197 ILE B N 1
ATOM 4658 C CA . ILE B 1 197 ? -4.816 -13.539 -1.488 1 96.12 197 ILE B CA 1
ATOM 4659 C C . ILE B 1 197 ? -3.92 -14.219 -2.525 1 96.12 197 ILE B C 1
ATOM 4661 O O . ILE B 1 197 ? -4.316 -14.383 -3.682 1 96.12 197 ILE B O 1
ATOM 4665 N N . HIS B 1 198 ? -2.768 -14.602 -2.115 1 95.25 198 HIS B N 1
ATOM 4666 C CA . HIS B 1 198 ? -1.791 -15.203 -3.018 1 95.25 198 HIS B CA 1
ATOM 4667 C C . HIS B 1 198 ? -1.521 -16.656 -2.648 1 95.25 198 HIS B C 1
ATOM 4669 O O . HIS B 1 198 ? -1.052 -16.953 -1.546 1 95.25 198 HIS B O 1
ATOM 4675 N N . ILE B 1 199 ? -1.836 -17.516 -3.582 1 94.5 199 ILE B N 1
ATOM 4676 C CA . ILE B 1 199 ? -1.609 -18.938 -3.416 1 94.5 199 ILE B CA 1
ATOM 4677 C C . ILE B 1 199 ? -0.257 -19.328 -4.016 1 94.5 199 ILE B C 1
ATOM 4679 O O . ILE B 1 199 ? -0.03 -19.141 -5.215 1 94.5 199 ILE B O 1
ATOM 4683 N N . LEU B 1 200 ? 0.6 -19.859 -3.182 1 92.5 200 LEU B N 1
ATOM 4684 C CA . LEU B 1 200 ? 1.955 -20.203 -3.602 1 92.5 200 LEU B CA 1
ATOM 4685 C C . LEU B 1 200 ? 2.121 -21.703 -3.74 1 92.5 200 LEU B C 1
ATOM 4687 O O . LEU B 1 200 ? 1.838 -22.453 -2.803 1 92.5 200 LEU B O 1
ATOM 4691 N N . ASN B 1 201 ? 2.598 -22.172 -4.902 1 89.12 201 ASN B N 1
ATOM 4692 C CA . ASN B 1 201 ? 2.867 -23.594 -5.121 1 89.12 201 ASN B CA 1
ATOM 4693 C C . ASN B 1 201 ? 4.285 -23.953 -4.691 1 89.12 201 ASN B C 1
ATOM 4695 O O . ASN B 1 201 ? 4.887 -24.875 -5.254 1 89.12 201 ASN B O 1
ATOM 4699 N N . HIS B 1 202 ? 4.867 -23.172 -3.814 1 90.19 202 HIS B N 1
ATOM 4700 C CA . HIS B 1 202 ? 6.18 -23.391 -3.219 1 90.19 202 HIS B CA 1
ATOM 4701 C C . HIS B 1 202 ? 6.23 -22.859 -1.79 1 90.19 202 HIS B C 1
ATOM 4703 O O . HIS B 1 202 ? 5.305 -22.172 -1.346 1 90.19 202 HIS B O 1
ATOM 4709 N N . VAL B 1 203 ? 7.285 -23.266 -1.132 1 93.06 203 VAL B N 1
ATOM 4710 C CA . VAL B 1 203 ? 7.492 -22.766 0.222 1 93.06 203 VAL B CA 1
ATOM 4711 C C . VAL B 1 203 ? 8.383 -21.531 0.184 1 93.06 203 VAL B C 1
ATOM 4713 O O . VAL B 1 203 ? 9.562 -21.625 -0.168 1 93.06 203 VAL B O 1
ATOM 4716 N N . LYS B 1 204 ? 7.852 -20.422 0.499 1 92.44 204 LYS B N 1
ATOM 4717 C CA . LYS B 1 204 ? 8.602 -19.172 0.52 1 92.44 204 LYS B CA 1
ATOM 4718 C C . LYS B 1 204 ? 9.258 -18.953 1.879 1 92.44 204 LYS B C 1
ATOM 4720 O O . LYS B 1 204 ? 10.391 -18.469 1.955 1 92.44 204 LYS B O 1
ATOM 4725 N N . TYR B 1 205 ? 8.5 -19.312 2.926 1 93.06 205 TYR B N 1
ATOM 4726 C CA . TYR B 1 205 ? 9 -19.109 4.281 1 93.06 205 TYR B CA 1
ATOM 4727 C C . TYR B 1 205 ? 9.227 -20.438 4.988 1 93.06 205 TYR B C 1
ATOM 4729 O O . TYR B 1 205 ? 8.383 -20.891 5.77 1 93.06 205 TYR B O 1
ATOM 4737 N N . ASN B 1 206 ? 10.352 -20.953 4.887 1 91.25 206 ASN B N 1
ATOM 4738 C CA . ASN B 1 206 ? 10.672 -22.297 5.348 1 91.25 206 ASN B CA 1
ATOM 4739 C C . ASN B 1 206 ? 10.734 -22.359 6.871 1 91.25 206 ASN B C 1
ATOM 4741 O O . ASN B 1 206 ? 10.492 -23.422 7.457 1 91.25 206 ASN B O 1
ATOM 4745 N N . HIS B 1 207 ? 10.984 -21.266 7.559 1 91.94 207 HIS B N 1
ATOM 4746 C CA . HIS B 1 207 ? 11.148 -21.25 9.008 1 91.94 207 HIS B CA 1
ATOM 4747 C C . HIS B 1 207 ? 9.82 -21.031 9.719 1 91.94 207 HIS B C 1
ATOM 4749 O O . HIS B 1 207 ? 9.758 -21.031 10.945 1 91.94 207 HIS B O 1
ATOM 4755 N N . ILE B 1 208 ? 8.828 -20.828 8.992 1 93 208 ILE B N 1
ATOM 4756 C CA . ILE B 1 208 ? 7.488 -20.641 9.531 1 93 208 ILE B CA 1
ATOM 4757 C C . ILE B 1 208 ? 6.621 -21.859 9.203 1 93 208 ILE B C 1
ATOM 4759 O O . ILE B 1 208 ? 6.473 -22.219 8.039 1 93 208 ILE B O 1
ATOM 4763 N N . GLU B 1 209 ? 6 -22.469 10.18 1 91.44 209 GLU B N 1
ATOM 4764 C CA . GLU B 1 209 ? 5.262 -23.719 9.992 1 91.44 209 GLU B CA 1
ATOM 4765 C C . GLU B 1 209 ? 3.852 -23.453 9.477 1 91.44 209 GLU B C 1
ATOM 4767 O O . GLU B 1 209 ? 3.287 -24.266 8.75 1 91.44 209 GLU B O 1
ATOM 4772 N N . ASP B 1 210 ? 3.357 -22.297 9.781 1 94.06 210 ASP B N 1
ATOM 4773 C CA . ASP B 1 210 ? 1.988 -21.969 9.391 1 94.06 210 ASP B CA 1
ATOM 4774 C C . ASP B 1 210 ? 1.846 -21.938 7.867 1 94.06 210 ASP B C 1
ATOM 4776 O O . ASP B 1 210 ? 2.729 -21.438 7.168 1 94.06 210 ASP B O 1
ATOM 4780 N N . TYR B 1 211 ? 0.749 -22.469 7.367 1 94.88 211 TYR B N 1
ATOM 4781 C CA . TYR B 1 211 ? 0.544 -22.531 5.926 1 94.88 211 TYR B CA 1
ATOM 4782 C C . TYR B 1 211 ? -0.215 -21.297 5.434 1 94.88 211 TYR B C 1
ATOM 4784 O O . TYR B 1 211 ? -0.382 -21.109 4.227 1 94.88 211 TYR B O 1
ATOM 4792 N N . VAL B 1 212 ? -0.767 -20.469 6.285 1 96.31 212 VAL B N 1
ATOM 4793 C CA . VAL B 1 212 ? -1.351 -19.156 5.973 1 96.31 212 VAL B CA 1
ATOM 4794 C C . VAL B 1 212 ? -0.647 -18.078 6.781 1 96.31 212 VAL B C 1
ATOM 4796 O O . VAL B 1 212 ? -0.437 -18.219 7.984 1 96.31 212 VAL B O 1
ATOM 4799 N N . ASN B 1 213 ? -0.227 -17.109 6.16 1 96.44 213 ASN B N 1
ATOM 4800 C CA . ASN B 1 213 ? 0.347 -15.93 6.797 1 96.44 213 ASN B CA 1
ATOM 4801 C C . ASN B 1 213 ? -0.272 -14.641 6.254 1 96.44 213 ASN B C 1
ATOM 4803 O O . ASN B 1 213 ? -0.744 -14.609 5.113 1 96.44 213 ASN B O 1
ATOM 4807 N N . CYS B 1 214 ? -0.328 -13.672 7.074 1 96.62 214 CYS B N 1
ATOM 4808 C CA . CYS B 1 214 ? -0.966 -12.414 6.699 1 96.62 214 CYS B CA 1
ATOM 4809 C C . CYS B 1 214 ? -0.042 -11.234 6.973 1 96.62 214 CYS B C 1
ATOM 4811 O O . CYS B 1 214 ? 0.583 -11.164 8.031 1 96.62 214 CYS B O 1
ATOM 4813 N N . LEU B 1 215 ? 0.137 -10.391 5.996 1 96.88 215 LEU B N 1
ATOM 4814 C CA . LEU B 1 215 ? 0.878 -9.148 6.152 1 96.88 215 LEU B CA 1
ATOM 4815 C C . LEU B 1 215 ? -0.061 -7.945 6.109 1 96.88 215 LEU B C 1
ATOM 4817 O O . LEU B 1 215 ? -1.005 -7.918 5.316 1 96.88 215 LEU B O 1
ATOM 4821 N N . ARG B 1 216 ? 0.206 -6.949 6.945 1 95.19 216 ARG B N 1
ATOM 4822 C CA . ARG B 1 216 ? -0.55 -5.703 7.02 1 95.19 216 ARG B CA 1
ATOM 4823 C C . ARG B 1 216 ? 0.366 -4.523 7.328 1 95.19 216 ARG B C 1
ATOM 4825 O O . ARG B 1 216 ? 1.476 -4.707 7.832 1 95.19 216 ARG B O 1
ATOM 4832 N N . LEU B 1 217 ? -0.116 -3.361 6.883 1 97.25 217 LEU B N 1
ATOM 4833 C CA . LEU B 1 217 ? 0.582 -2.176 7.367 1 97.25 217 LEU B CA 1
ATOM 4834 C C . LEU B 1 217 ? 0.523 -2.09 8.891 1 97.25 217 LEU B C 1
ATOM 4836 O O . LEU B 1 217 ? -0.555 -1.922 9.461 1 97.25 217 LEU B O 1
ATOM 4840 N N . THR B 1 218 ? 1.646 -2.236 9.594 1 95.81 218 THR B N 1
ATOM 4841 C CA . THR B 1 218 ? 1.719 -2.34 11.047 1 95.81 218 THR B CA 1
ATOM 4842 C C . THR B 1 218 ? 2.824 -1.444 11.602 1 95.81 218 THR B C 1
ATOM 4844 O O . THR B 1 218 ? 3.891 -1.319 10.992 1 95.81 218 THR B O 1
ATOM 4847 N N . MET B 1 219 ? 2.527 -0.857 12.758 1 95.44 219 MET B N 1
ATOM 4848 C CA . MET B 1 219 ? 3.521 0.003 13.391 1 95.44 219 MET B CA 1
ATOM 4849 C C . MET B 1 219 ? 4.613 -0.827 14.055 1 95.44 219 MET B C 1
ATOM 4851 O O . MET B 1 219 ? 4.324 -1.723 14.852 1 95.44 219 MET B O 1
ATOM 4855 N N . ASP B 1 220 ? 5.883 -0.474 13.719 1 94.19 220 ASP B N 1
ATOM 4856 C CA . ASP B 1 220 ? 7.023 -1.149 14.32 1 94.19 220 ASP B CA 1
ATOM 4857 C C . ASP B 1 220 ? 6.953 -1.091 15.844 1 94.19 220 ASP B C 1
ATOM 4859 O O . ASP B 1 220 ? 6.832 -0.01 16.422 1 94.19 220 ASP B O 1
ATOM 4863 N N . GLY B 1 221 ? 6.957 -2.262 16.484 1 93.19 221 GLY B N 1
ATOM 4864 C CA . GLY B 1 221 ? 6.98 -2.322 17.938 1 93.19 221 GLY B CA 1
ATOM 4865 C C . GLY B 1 221 ? 5.594 -2.291 18.562 1 93.19 221 GLY B C 1
ATOM 4866 O O . GLY B 1 221 ? 5.441 -2.516 19.766 1 93.19 221 GLY B O 1
ATOM 4867 N N . HIS B 1 222 ? 4.617 -2.045 17.797 1 93.62 222 HIS B N 1
ATOM 4868 C CA . HIS B 1 222 ? 3.238 -1.992 18.266 1 93.62 222 HIS B CA 1
ATOM 4869 C C . HIS B 1 222 ? 2.312 -2.783 17.359 1 93.62 222 HIS B C 1
ATOM 4871 O O . HIS B 1 222 ? 1.524 -2.199 16.609 1 93.62 222 HIS B O 1
ATOM 4877 N N . PRO B 1 223 ? 2.311 -4.102 17.469 1 91.5 223 PRO B N 1
ATOM 4878 C CA . PRO B 1 223 ? 1.572 -4.977 16.562 1 91.5 223 PRO B CA 1
ATOM 4879 C C . PRO B 1 223 ? 0.063 -4.75 16.625 1 91.5 223 PRO B C 1
ATOM 4881 O O . PRO B 1 223 ? -0.664 -5.168 15.711 1 91.5 223 PRO B O 1
ATOM 4884 N N . ASP B 1 224 ? -0.432 -4.031 17.672 1 91.62 224 ASP B N 1
ATOM 4885 C CA . ASP B 1 224 ? -1.867 -3.801 17.797 1 91.62 224 ASP B CA 1
ATOM 4886 C C . ASP B 1 224 ? -2.309 -2.578 17 1 91.62 224 ASP B C 1
ATOM 4888 O O . ASP B 1 224 ? -3.504 -2.301 16.891 1 91.62 224 ASP B O 1
ATOM 4892 N N . ILE B 1 225 ? -1.413 -1.834 16.453 1 93.5 225 ILE B N 1
ATOM 4893 C CA . ILE B 1 225 ? -1.712 -0.696 15.594 1 93.5 225 ILE B CA 1
ATOM 4894 C C . ILE B 1 225 ? -1.421 -1.062 14.141 1 93.5 225 ILE B C 1
ATOM 4896 O O . ILE B 1 225 ? -0.26 -1.112 13.727 1 93.5 225 ILE B O 1
ATOM 4900 N N . TYR B 1 226 ? -2.461 -1.346 13.391 1 93.62 226 TYR B N 1
ATOM 4901 C CA . TYR B 1 226 ? -2.33 -1.811 12.016 1 93.62 226 TYR B CA 1
ATOM 4902 C C . TYR B 1 226 ? -3.49 -1.318 11.156 1 93.62 226 TYR B C 1
ATOM 4904 O O . TYR B 1 226 ? -4.496 -0.833 11.68 1 93.62 226 TYR B O 1
ATOM 4912 N N . SER B 1 227 ? -3.291 -1.384 9.875 1 92.5 227 SER B N 1
ATOM 4913 C CA . SER B 1 227 ? -4.328 -0.979 8.93 1 92.5 227 SER B CA 1
ATOM 4914 C C . SER B 1 227 ? -5.535 -1.904 9 1 92.5 227 SER B C 1
ATOM 4916 O O . SER B 1 227 ? -5.387 -3.125 9.07 1 92.5 227 SER B O 1
ATOM 4918 N N . SER B 1 228 ? -6.672 -1.326 8.984 1 89.69 228 SER B N 1
ATOM 4919 C CA . SER B 1 228 ? -7.906 -2.09 8.852 1 89.69 228 SER B CA 1
ATOM 4920 C C . SER B 1 228 ? -8.383 -2.119 7.402 1 89.69 228 SER B C 1
ATOM 4922 O O . SER B 1 228 ? -9.438 -2.678 7.105 1 89.69 228 SER B O 1
ATOM 4924 N N . LYS B 1 229 ? -7.605 -1.556 6.477 1 91.81 229 LYS B N 1
ATOM 4925 C CA . LYS B 1 229 ? -8.086 -1.354 5.113 1 91.81 229 LYS B CA 1
ATOM 4926 C C . LYS B 1 229 ? -7.395 -2.305 4.141 1 91.81 229 LYS B C 1
ATOM 4928 O O . LYS B 1 229 ? -7.973 -2.684 3.119 1 91.81 229 LYS B O 1
ATOM 4933 N N . THR B 1 230 ? -6.172 -2.727 4.449 1 94.62 230 THR B N 1
ATOM 4934 C CA . THR B 1 230 ? -5.453 -3.596 3.521 1 94.62 230 THR B CA 1
ATOM 4935 C C . THR B 1 230 ? -4.906 -4.824 4.242 1 94.62 230 THR B C 1
ATOM 4937 O O . THR B 1 230 ? -4.527 -4.746 5.414 1 94.62 230 THR B O 1
ATOM 4940 N N . ALA B 1 231 ? -4.859 -5.926 3.59 1 95.38 231 ALA B N 1
ATOM 4941 C CA . ALA B 1 231 ? -4.27 -7.172 4.078 1 95.38 231 ALA B CA 1
ATOM 4942 C C . ALA B 1 231 ? -3.791 -8.039 2.918 1 95.38 231 ALA B C 1
ATOM 4944 O O . ALA B 1 231 ? -4.43 -8.086 1.864 1 95.38 231 ALA B O 1
ATOM 4945 N N . LEU B 1 232 ? -2.686 -8.648 3.111 1 96.88 232 LEU B N 1
ATOM 4946 C CA . LEU B 1 232 ? -2.094 -9.547 2.129 1 96.88 232 LEU B CA 1
ATOM 4947 C C . LEU B 1 232 ? -1.924 -10.945 2.711 1 96.88 232 LEU B C 1
ATOM 4949 O O . LEU B 1 232 ? -1.186 -11.133 3.682 1 96.88 232 LEU B O 1
ATOM 4953 N N . TYR B 1 233 ? -2.578 -11.93 2.178 1 96.75 233 TYR B N 1
ATOM 4954 C CA . TYR B 1 233 ? -2.512 -13.312 2.635 1 96.75 233 TYR B CA 1
ATOM 4955 C C . TYR B 1 233 ? -1.646 -14.156 1.703 1 96.75 233 TYR B C 1
ATOM 4957 O O . TYR B 1 233 ? -1.813 -14.109 0.482 1 96.75 233 TYR B O 1
ATOM 4965 N N . PHE B 1 234 ? -0.739 -14.898 2.271 1 96.75 234 PHE B N 1
ATOM 4966 C CA . PHE B 1 234 ? 0.015 -15.93 1.566 1 96.75 234 PHE B CA 1
ATOM 4967 C C . PHE B 1 234 ? -0.421 -17.312 2.014 1 96.75 234 PHE B C 1
ATOM 4969 O O . PHE B 1 234 ? -0.432 -17.625 3.209 1 96.75 234 PHE B O 1
ATOM 4976 N N . ILE B 1 235 ? -0.809 -18.094 1.08 1 96.31 235 ILE B N 1
ATOM 4977 C CA . ILE B 1 235 ? -1.132 -19.484 1.334 1 96.31 235 ILE B CA 1
ATOM 4978 C C . ILE B 1 235 ? -0.116 -20.391 0.634 1 96.31 235 ILE B C 1
ATOM 4980 O O . ILE B 1 235 ? 0.004 -20.359 -0.593 1 96.31 235 ILE B O 1
ATOM 4984 N N . GLU B 1 236 ? 0.606 -21.172 1.373 1 95.19 236 GLU B N 1
ATOM 4985 C CA . GLU B 1 236 ? 1.625 -22.062 0.817 1 95.19 236 GLU B CA 1
ATOM 4986 C C . GLU B 1 236 ? 1.104 -23.484 0.684 1 95.19 236 GLU B C 1
ATOM 4988 O O . GLU B 1 236 ? 1.113 -24.25 1.652 1 95.19 236 GLU B O 1
ATOM 4993 N N . LEU B 1 237 ? 0.837 -23.922 -0.508 1 93.81 237 LEU B N 1
ATOM 4994 C CA . LEU B 1 237 ? 0.142 -25.172 -0.802 1 93.81 237 LEU B CA 1
ATOM 4995 C C . LEU B 1 237 ? 0.967 -26.375 -0.351 1 93.81 237 LEU B C 1
ATOM 4997 O O . LEU B 1 237 ? 0.423 -27.344 0.192 1 93.81 237 LEU B O 1
ATOM 5001 N N . PRO B 1 238 ? 2.283 -26.328 -0.49 1 93.44 238 PRO B N 1
ATOM 5002 C CA . PRO B 1 238 ? 3.057 -27.516 -0.104 1 93.44 238 PRO B CA 1
ATOM 5003 C C . PRO B 1 238 ? 2.91 -27.859 1.377 1 93.44 238 PRO B C 1
ATOM 5005 O O . PRO B 1 238 ? 3.01 -29.031 1.756 1 93.44 238 PRO B O 1
ATOM 5008 N N . LYS B 1 239 ? 2.693 -26.922 2.178 1 92.62 239 LYS B N 1
ATOM 5009 C CA . LYS B 1 239 ? 2.533 -27.156 3.609 1 92.62 239 LYS B CA 1
ATOM 5010 C C . LYS B 1 239 ? 1.18 -27.797 3.914 1 92.62 239 LYS B C 1
ATOM 5012 O O . LYS B 1 239 ? 1.029 -28.5 4.914 1 92.62 239 LYS B O 1
ATOM 5017 N N . ILE B 1 240 ? 0.242 -27.516 3.082 1 92.06 240 ILE B N 1
ATOM 5018 C CA . ILE B 1 240 ? -1.087 -28.094 3.217 1 92.06 240 ILE B CA 1
ATOM 5019 C C . ILE B 1 240 ? -1.041 -29.578 2.824 1 92.06 240 ILE B C 1
ATOM 5021 O O . ILE B 1 240 ? -1.677 -30.422 3.467 1 92.06 240 ILE B O 1
ATOM 5025 N N . HIS B 1 241 ? -0.278 -29.906 1.876 1 87.25 241 HIS B N 1
ATOM 5026 C CA . HIS B 1 241 ? -0.158 -31.266 1.362 1 87.25 241 HIS B CA 1
ATOM 5027 C C . HIS B 1 241 ? 0.44 -32.219 2.408 1 87.25 241 HIS B C 1
ATOM 5029 O O . HIS B 1 241 ? 0.161 -33.406 2.408 1 87.25 241 HIS B O 1
ATOM 5035 N N . LYS B 1 242 ? 1.202 -31.609 3.221 1 83.38 242 LYS B N 1
ATOM 5036 C CA . LYS B 1 242 ? 1.906 -32.438 4.211 1 83.38 242 LYS B CA 1
ATOM 5037 C C . LYS B 1 242 ? 0.949 -32.938 5.285 1 83.38 242 LYS B C 1
ATOM 5039 O O . LYS B 1 242 ? 1.236 -33.938 5.953 1 83.38 242 LYS B O 1
ATOM 5044 N N . SER B 1 243 ? -0.135 -32.281 5.379 1 82.12 243 SER B N 1
ATOM 5045 C CA . SER B 1 243 ? -1.099 -32.719 6.391 1 82.12 243 SER B CA 1
ATOM 5046 C C . SER B 1 243 ? -2.01 -33.812 5.867 1 82.12 243 SER B C 1
ATOM 5048 O O . SER B 1 243 ? -2.473 -33.75 4.727 1 82.12 243 SER B O 1
ATOM 5050 N N . ASP B 1 244 ? -2.221 -34.781 6.66 1 79.69 244 ASP B N 1
ATOM 5051 C CA . ASP B 1 244 ? -3.059 -35.906 6.246 1 79.69 244 ASP B CA 1
ATOM 5052 C C . ASP B 1 244 ? -4.531 -35.625 6.539 1 79.69 244 ASP B C 1
ATOM 5054 O O . ASP B 1 244 ? -5.414 -36.312 6.016 1 79.69 244 ASP B O 1
ATOM 5058 N N . TYR B 1 245 ? -4.727 -34.625 7.324 1 83.56 245 TYR B N 1
ATOM 5059 C CA . TYR B 1 245 ? -6.102 -34.375 7.738 1 83.56 245 TYR B CA 1
ATOM 5060 C C . TYR B 1 245 ? -6.57 -33 7.242 1 83.56 245 TYR B C 1
ATOM 5062 O O . TYR B 1 245 ? -5.766 -32.094 7.09 1 83.56 245 TYR B O 1
ATOM 5070 N N . ILE B 1 246 ? -7.84 -33.031 6.855 1 89.38 246 ILE B N 1
ATOM 5071 C CA . ILE B 1 246 ? -8.492 -31.781 6.523 1 89.38 246 ILE B CA 1
ATOM 5072 C C . ILE B 1 246 ? -9.195 -31.219 7.758 1 89.38 246 ILE B C 1
ATOM 5074 O O . ILE B 1 246 ? -10.289 -31.672 8.109 1 89.38 246 ILE B O 1
ATOM 5078 N N . VAL B 1 247 ? -8.633 -30.203 8.367 1 85.12 247 VAL B N 1
ATOM 5079 C CA . VAL B 1 247 ? -9.133 -29.75 9.664 1 85.12 247 VAL B CA 1
ATOM 5080 C C . VAL B 1 247 ? -9.93 -28.469 9.477 1 85.12 247 VAL B C 1
ATOM 5082 O O . VAL B 1 247 ? -10.617 -28.016 10.398 1 85.12 247 VAL B O 1
ATOM 5085 N N . ASN B 1 248 ? -9.836 -27.859 8.383 1 90.06 248 ASN B N 1
ATOM 5086 C CA . ASN B 1 248 ? -10.594 -26.641 8.078 1 90.06 248 ASN B CA 1
ATOM 5087 C C . ASN B 1 248 ? -10.805 -26.484 6.574 1 90.06 248 ASN B C 1
ATOM 5089 O O . ASN B 1 248 ? -10.336 -27.297 5.781 1 90.06 248 ASN B O 1
ATOM 5093 N N . ARG B 1 249 ? -11.406 -25.422 6.211 1 94 249 ARG B N 1
ATOM 5094 C CA . ARG B 1 249 ? -11.82 -25.25 4.82 1 94 249 ARG B CA 1
ATOM 5095 C C . ARG B 1 249 ? -10.664 -24.797 3.949 1 94 249 ARG B C 1
ATOM 5097 O O . ARG B 1 249 ? -10.648 -25.047 2.74 1 94 249 ARG B O 1
ATOM 5104 N N . ILE B 1 250 ? -9.695 -24.125 4.531 1 95 250 ILE B N 1
ATOM 5105 C CA . ILE B 1 250 ? -8.523 -23.719 3.758 1 95 250 ILE B CA 1
ATOM 5106 C C . ILE B 1 250 ? -7.773 -24.953 3.268 1 95 250 ILE B C 1
ATOM 5108 O O . ILE B 1 250 ? -7.383 -25.031 2.102 1 95 250 ILE B O 1
ATOM 5112 N N . MET B 1 251 ? -7.637 -25.922 4.105 1 94.31 251 MET B N 1
ATOM 5113 C CA . MET B 1 251 ? -6.957 -27.172 3.734 1 94.31 251 MET B CA 1
ATOM 5114 C C . MET B 1 251 ? -7.746 -27.922 2.664 1 94.31 251 MET B C 1
ATOM 5116 O O . MET B 1 251 ? -7.156 -28.516 1.759 1 94.31 251 MET B O 1
ATOM 5120 N N . LEU B 1 252 ? -9.055 -27.859 2.855 1 95.12 252 LEU B N 1
ATOM 5121 C CA . LEU B 1 252 ? -9.906 -28.5 1.861 1 95.12 252 LEU B CA 1
ATOM 5122 C C . LEU B 1 252 ? -9.68 -27.906 0.478 1 95.12 252 LEU B C 1
ATOM 5124 O O . LEU B 1 252 ? -9.438 -28.641 -0.487 1 95.12 252 LEU B O 1
ATOM 5128 N N . TRP B 1 253 ? -9.711 -26.609 0.359 1 95.75 253 TRP B N 1
ATOM 5129 C CA . TRP B 1 253 ? -9.469 -25.906 -0.9 1 95.75 253 TRP B CA 1
ATOM 5130 C C . TRP B 1 253 ? -8.062 -26.188 -1.414 1 95.75 253 TRP B C 1
ATOM 5132 O O . TRP B 1 253 ? -7.863 -26.422 -2.609 1 95.75 253 TRP B O 1
ATOM 5142 N N . GLY B 1 254 ? -7.102 -26.156 -0.477 1 95.19 254 GLY B N 1
ATOM 5143 C CA . GLY B 1 254 ? -5.723 -26.438 -0.861 1 95.19 254 GLY B CA 1
ATOM 5144 C C . GLY B 1 254 ? -5.535 -27.812 -1.476 1 95.19 254 GLY B C 1
ATOM 5145 O O . GLY B 1 254 ? -4.855 -27.953 -2.492 1 95.19 254 GLY B O 1
ATOM 5146 N N . LYS B 1 255 ? -6.117 -28.75 -0.869 1 94.69 255 LYS B N 1
ATOM 5147 C CA . LYS B 1 255 ? -6.02 -30.109 -1.382 1 94.69 255 LYS B CA 1
ATOM 5148 C C . LYS B 1 255 ? -6.742 -30.25 -2.719 1 94.69 255 LYS B C 1
ATOM 5150 O O . LYS B 1 255 ? -6.27 -30.953 -3.619 1 94.69 255 LYS B O 1
ATOM 5155 N N . LEU B 1 256 ? -7.855 -29.609 -2.84 1 95.94 256 LEU B N 1
ATOM 5156 C CA . LEU B 1 256 ? -8.594 -29.625 -4.098 1 95.94 256 LEU B CA 1
ATOM 5157 C C . LEU B 1 256 ? -7.77 -29 -5.219 1 95.94 256 LEU B C 1
ATOM 5159 O O . LEU B 1 256 ? -7.676 -29.562 -6.312 1 95.94 256 LEU B O 1
ATOM 5163 N N . ILE B 1 257 ? -7.176 -27.844 -4.953 1 94.19 257 ILE B N 1
ATOM 5164 C CA . ILE B 1 257 ? -6.395 -27.125 -5.945 1 94.19 257 ILE B CA 1
ATOM 5165 C C . ILE B 1 257 ? -5.168 -27.938 -6.336 1 94.19 257 ILE B C 1
ATOM 5167 O O . ILE B 1 257 ? -4.809 -28 -7.516 1 94.19 257 ILE B O 1
ATOM 5171 N N . SER B 1 258 ? -4.621 -28.609 -5.414 1 91.5 258 SER B N 1
ATOM 5172 C CA . SER B 1 258 ? -3.408 -29.375 -5.668 1 91.5 258 SER B CA 1
ATOM 5173 C C . SER B 1 258 ? -3.721 -30.672 -6.418 1 91.5 258 SER B C 1
ATOM 5175 O O . SER B 1 258 ? -2.967 -31.078 -7.305 1 91.5 258 SER B O 1
ATOM 5177 N N . ASN B 1 259 ? -4.805 -31.234 -5.965 1 92 259 ASN B N 1
ATOM 5178 C CA . ASN B 1 259 ? -5.207 -32.5 -6.57 1 92 259 ASN B CA 1
ATOM 5179 C C . ASN B 1 259 ? -6.707 -32.75 -6.445 1 92 259 ASN B C 1
ATOM 5181 O O . ASN B 1 259 ? -7.168 -33.375 -5.496 1 92 259 ASN B O 1
ATOM 5185 N N . PRO B 1 260 ? -7.387 -32.375 -7.523 1 95.06 260 PRO B N 1
ATOM 5186 C CA . PRO B 1 260 ? -8.836 -32.562 -7.461 1 95.06 260 PRO B CA 1
ATOM 5187 C C . PRO B 1 260 ? -9.266 -34 -7.352 1 95.06 260 PRO B C 1
ATOM 5189 O O . PRO B 1 260 ? -10.406 -34.312 -6.984 1 95.06 260 PRO B O 1
ATOM 5192 N N . SER B 1 261 ? -8.367 -34.938 -7.594 1 94.06 261 SER B N 1
ATOM 5193 C CA . SER B 1 261 ? -8.672 -36.344 -7.52 1 94.06 261 SER B CA 1
ATOM 5194 C C . SER B 1 261 ? -8.469 -36.875 -6.105 1 94.06 261 SER B C 1
ATOM 5196 O O . SER B 1 261 ? -8.664 -38.062 -5.855 1 94.06 261 SER B O 1
ATOM 5198 N N . ASN B 1 262 ? -8.086 -36.062 -5.223 1 92.44 262 ASN B N 1
ATOM 5199 C CA . ASN B 1 262 ? -7.879 -36.469 -3.84 1 92.44 262 ASN B CA 1
ATOM 5200 C C . ASN B 1 262 ? -9.125 -37.156 -3.258 1 92.44 262 ASN B C 1
ATOM 5202 O O . ASN B 1 262 ? -10.227 -36.594 -3.355 1 92.44 262 ASN B O 1
ATOM 5206 N N . LEU B 1 263 ? -8.922 -38.25 -2.607 1 92.12 263 LEU B N 1
ATOM 5207 C CA . LEU B 1 263 ? -10.039 -39.062 -2.125 1 92.12 263 LEU B CA 1
ATOM 5208 C C . LEU B 1 263 ? -10.797 -38.344 -1.02 1 92.12 263 LEU B C 1
ATOM 5210 O O . LEU B 1 263 ? -12.031 -38.375 -0.981 1 92.12 263 LEU B O 1
ATOM 5214 N N . ASP B 1 264 ? -10.078 -37.75 -0.083 1 92.56 264 ASP B N 1
ATOM 5215 C CA . ASP B 1 264 ? -10.719 -37.062 1.021 1 92.56 264 ASP B CA 1
ATOM 5216 C C . ASP B 1 264 ? -11.594 -35.906 0.505 1 92.56 264 ASP B C 1
ATOM 5218 O O . ASP B 1 264 ? -12.688 -35.688 1.019 1 92.56 264 ASP B O 1
ATOM 5222 N N . VAL B 1 265 ? -11.125 -35.219 -0.527 1 94.44 265 VAL B N 1
ATOM 5223 C CA . VAL B 1 265 ? -11.875 -34.125 -1.128 1 94.44 265 VAL B CA 1
ATOM 5224 C C . VAL B 1 265 ? -13.164 -34.656 -1.756 1 94.44 265 VAL B C 1
ATOM 5226 O O . VAL B 1 265 ? -14.234 -34.062 -1.57 1 94.44 265 VAL B O 1
ATOM 5229 N N . ARG B 1 266 ? -13.055 -35.719 -2.369 1 93.94 266 ARG B N 1
ATOM 5230 C CA . ARG B 1 266 ? -14.195 -36.312 -3.064 1 93.94 266 ARG B CA 1
ATOM 5231 C C . ARG B 1 266 ? -15.25 -36.812 -2.074 1 93.94 266 ARG B C 1
ATOM 5233 O O . ARG B 1 266 ? -16.453 -36.688 -2.33 1 93.94 266 ARG B O 1
ATOM 5240 N N . VAL B 1 267 ? -14.812 -37.312 -1.005 1 94.25 267 VAL B N 1
ATOM 5241 C CA . VAL B 1 267 ? -15.727 -37.781 0.031 1 94.25 267 VAL B CA 1
ATOM 5242 C C . VAL B 1 267 ? -16.484 -36.594 0.623 1 94.25 267 VAL B C 1
ATOM 5244 O O . VAL B 1 267 ? -17.703 -36.656 0.803 1 94.25 267 VAL B O 1
ATOM 5247 N N . ILE B 1 268 ? -15.766 -35.594 0.89 1 94.38 268 ILE B N 1
ATOM 5248 C CA . ILE B 1 268 ? -16.375 -34.406 1.475 1 94.38 268 ILE B CA 1
ATOM 5249 C C . ILE B 1 268 ? -17.344 -33.781 0.48 1 94.38 268 ILE B C 1
ATOM 5251 O O . ILE B 1 268 ? -18.406 -33.281 0.872 1 94.38 268 ILE B O 1
ATOM 5255 N N . ALA B 1 269 ? -17.047 -33.844 -0.808 1 94.81 269 ALA B N 1
ATOM 5256 C CA . ALA B 1 269 ? -17.875 -33.25 -1.866 1 94.81 269 ALA B CA 1
ATOM 5257 C C . ALA B 1 269 ? -19.266 -33.875 -1.897 1 94.81 269 ALA B C 1
ATOM 5259 O O . ALA B 1 269 ? -20.219 -33.25 -2.369 1 94.81 269 ALA B O 1
ATOM 5260 N N . LYS B 1 270 ? -19.406 -35.031 -1.392 1 94.69 270 LYS B N 1
ATOM 5261 C CA . LYS B 1 270 ? -20.688 -35.719 -1.388 1 94.69 270 LYS B CA 1
ATOM 5262 C C . LYS B 1 270 ? -21.703 -34.969 -0.53 1 94.69 270 LYS B C 1
ATOM 5264 O O . LYS B 1 270 ? -22.906 -35 -0.808 1 94.69 270 LYS B O 1
ATOM 5269 N N . ASN B 1 271 ? -21.203 -34.312 0.46 1 95 271 ASN B N 1
ATOM 5270 C CA . ASN B 1 271 ? -22.094 -33.625 1.377 1 95 271 ASN B CA 1
ATOM 5271 C C . ASN B 1 271 ? -21.828 -32.125 1.401 1 95 271 ASN B C 1
ATOM 5273 O O . ASN B 1 271 ? -22.375 -31.406 2.246 1 95 271 ASN B O 1
ATOM 5277 N N . ASP B 1 272 ? -21 -31.672 0.62 1 95.75 272 ASP B N 1
ATOM 5278 C CA . ASP B 1 272 ? -20.672 -30.266 0.501 1 95.75 272 ASP B CA 1
ATOM 5279 C C . ASP B 1 272 ? -20.969 -29.75 -0.907 1 95.75 272 ASP B C 1
ATOM 5281 O O . ASP B 1 272 ? -20.203 -30.016 -1.84 1 95.75 272 ASP B O 1
ATOM 5285 N N . SER B 1 273 ? -21.969 -28.984 -1.021 1 95.94 273 SER B N 1
ATOM 5286 C CA . SER B 1 273 ? -22.453 -28.562 -2.332 1 95.94 273 SER B CA 1
ATOM 5287 C C . SER B 1 273 ? -21.469 -27.656 -3.031 1 95.94 273 SER B C 1
ATOM 5289 O O . SER B 1 273 ? -21.359 -27.656 -4.262 1 95.94 273 SER B O 1
ATOM 5291 N N . ILE B 1 274 ? -20.781 -26.922 -2.264 1 95.81 274 ILE B N 1
ATOM 5292 C CA . ILE B 1 274 ? -19.828 -25.969 -2.832 1 95.81 274 ILE B CA 1
ATOM 5293 C C . ILE B 1 274 ? -18.641 -26.734 -3.43 1 95.81 274 ILE B C 1
ATOM 5295 O O . ILE B 1 274 ? -18.25 -26.484 -4.57 1 95.81 274 ILE B O 1
ATOM 5299 N N . ILE B 1 275 ? -18.094 -27.719 -2.74 1 96.62 275 ILE B N 1
ATOM 5300 C CA . ILE B 1 275 ? -16.953 -28.5 -3.207 1 96.62 275 ILE B CA 1
ATOM 5301 C C . ILE B 1 275 ? -17.391 -29.391 -4.371 1 96.62 275 ILE B C 1
ATOM 5303 O O . ILE B 1 275 ? -16.641 -29.578 -5.328 1 96.62 275 ILE B O 1
ATOM 5307 N N . LYS B 1 276 ? -18.594 -29.844 -4.242 1 97.38 276 LYS B N 1
ATOM 5308 C CA . LYS B 1 276 ? -19.141 -30.625 -5.355 1 97.38 276 LYS B CA 1
ATOM 5309 C C . LYS B 1 276 ? -19.203 -29.781 -6.629 1 97.38 276 LYS B C 1
ATOM 5311 O O . LYS B 1 276 ? -18.812 -30.234 -7.703 1 97.38 276 LYS B O 1
ATOM 5316 N N . LYS B 1 277 ? -19.703 -28.656 -6.477 1 96.94 277 LYS B N 1
ATOM 5317 C CA . LYS B 1 277 ? -19.797 -27.75 -7.613 1 96.94 277 LYS B CA 1
ATOM 5318 C C . LYS B 1 277 ? -18.422 -27.453 -8.203 1 96.94 277 LYS B C 1
ATOM 5320 O O . LYS B 1 277 ? -18.25 -27.391 -9.422 1 96.94 277 LYS B O 1
ATOM 5325 N N . ALA B 1 278 ? -17.438 -27.219 -7.383 1 97.44 278 ALA B N 1
ATOM 5326 C CA . ALA B 1 278 ? -16.078 -26.984 -7.832 1 97.44 278 ALA B CA 1
ATOM 5327 C C . ALA B 1 278 ? -15.539 -28.156 -8.633 1 97.44 278 ALA B C 1
ATOM 5329 O O . ALA B 1 278 ? -14.992 -27.984 -9.727 1 97.44 278 ALA B O 1
ATOM 5330 N N . LEU B 1 279 ? -15.734 -29.359 -8.148 1 97.44 279 LEU B N 1
ATOM 5331 C CA . LEU B 1 279 ? -15.266 -30.562 -8.828 1 97.44 279 LEU B CA 1
ATOM 5332 C C . LEU B 1 279 ? -15.992 -30.75 -10.156 1 97.44 279 LEU B C 1
ATOM 5334 O O . LEU B 1 279 ? -15.383 -31.125 -11.156 1 97.44 279 LEU B O 1
ATOM 5338 N N . ASP B 1 280 ? -17.266 -30.469 -10.141 1 96.81 280 ASP B N 1
ATOM 5339 C CA . ASP B 1 280 ? -18.047 -30.578 -11.375 1 96.81 280 ASP B CA 1
ATOM 5340 C C . ASP B 1 280 ? -17.531 -29.609 -12.438 1 96.81 280 ASP B C 1
ATOM 5342 O O . ASP B 1 280 ? -17.438 -29.953 -13.609 1 96.81 280 ASP B O 1
ATOM 5346 N N . ARG B 1 281 ? -17.234 -28.453 -12.039 1 96.56 281 ARG B N 1
ATOM 5347 C CA . ARG B 1 281 ? -16.703 -27.453 -12.961 1 96.56 281 ARG B CA 1
ATOM 5348 C C . ARG B 1 281 ? -15.367 -27.906 -13.539 1 96.56 281 ARG B C 1
ATOM 5350 O O . ARG B 1 281 ? -15.117 -27.734 -14.734 1 96.56 281 ARG B O 1
ATOM 5357 N N . LEU B 1 282 ? -14.523 -28.406 -12.695 1 97.25 282 LEU B N 1
ATOM 5358 C CA . LEU B 1 282 ? -13.227 -28.891 -13.164 1 97.25 282 LEU B CA 1
ATOM 5359 C C . LEU B 1 282 ? -13.398 -30.047 -14.148 1 97.25 282 LEU B C 1
ATOM 5361 O O . LEU B 1 282 ? -12.633 -30.172 -15.109 1 97.25 282 LEU B O 1
ATOM 5365 N N . LYS B 1 283 ? -14.367 -30.844 -13.906 1 97 283 LYS B N 1
ATOM 5366 C CA . LYS B 1 283 ? -14.68 -31.938 -14.82 1 97 283 LYS B CA 1
ATOM 5367 C C . LYS B 1 283 ? -15.172 -31.406 -16.156 1 97 283 LYS B C 1
ATOM 5369 O O . LYS B 1 283 ? -14.82 -31.938 -17.219 1 97 283 LYS B O 1
ATOM 5374 N N . GLU B 1 284 ? -15.977 -30.453 -16.078 1 96.31 284 GLU B N 1
ATOM 5375 C CA . GLU B 1 284 ? -16.469 -29.797 -17.297 1 96.31 284 GLU B CA 1
ATOM 5376 C C . GLU B 1 284 ? -15.32 -29.219 -18.109 1 96.31 284 GLU B C 1
ATOM 5378 O O . GLU B 1 284 ? -15.258 -29.438 -19.328 1 96.31 284 GLU B O 1
ATOM 5383 N N . LEU B 1 285 ? -14.492 -28.531 -17.484 1 95.81 285 LEU B N 1
ATOM 5384 C CA . LEU B 1 285 ? -13.328 -27.969 -18.156 1 95.81 285 LEU B CA 1
ATOM 5385 C C . LEU B 1 285 ? -12.438 -29.062 -18.719 1 95.81 285 LEU B C 1
ATOM 5387 O O . LEU B 1 285 ? -11.906 -28.938 -19.828 1 95.81 285 LEU B O 1
ATOM 5391 N N . GLY B 1 286 ? -12.328 -30.109 -17.984 1 96.31 286 GLY B N 1
ATOM 5392 C CA . GLY B 1 286 ? -11.484 -31.234 -18.375 1 96.31 286 GLY B CA 1
ATOM 5393 C C . GLY B 1 286 ? -12.039 -32 -19.547 1 96.31 286 GLY B C 1
ATOM 5394 O O . GLY B 1 286 ? -11.312 -32.781 -20.188 1 96.31 286 GLY B O 1
ATOM 5395 N N . SER B 1 287 ? -13.273 -31.859 -19.844 1 96.06 287 SER B N 1
ATOM 5396 C CA . SER B 1 287 ? -13.898 -32.562 -20.953 1 96.06 287 SER B CA 1
ATOM 5397 C C . SER B 1 287 ? -13.977 -31.703 -22.203 1 96.06 287 SER B C 1
ATOM 5399 O O . SER B 1 287 ? -14.383 -32.188 -23.266 1 96.06 287 SER B O 1
ATOM 5401 N N . ASN B 1 288 ? -13.602 -30.5 -22.094 1 95.25 288 ASN B N 1
ATOM 5402 C CA . ASN B 1 288 ? -13.625 -29.578 -23.219 1 95.25 288 ASN B CA 1
ATOM 5403 C C . ASN B 1 288 ? -12.32 -29.609 -24 1 95.25 288 ASN B C 1
ATOM 5405 O O . ASN B 1 288 ? -11.336 -28.969 -23.609 1 95.25 288 ASN B O 1
ATOM 5409 N N . GLU B 1 289 ? -12.344 -30.188 -25.156 1 93.44 289 GLU B N 1
ATOM 5410 C CA . GLU B 1 289 ? -11.133 -30.438 -25.922 1 93.44 289 GLU B CA 1
ATOM 5411 C C . GLU B 1 289 ? -10.484 -29.125 -26.375 1 93.44 289 GLU B C 1
ATOM 5413 O O . GLU B 1 289 ? -9.258 -29 -26.328 1 93.44 289 GLU B O 1
ATOM 5418 N N . GLU B 1 290 ? -11.289 -28.234 -26.797 1 93 290 GLU B N 1
ATOM 5419 C CA . GLU B 1 290 ? -10.758 -26.953 -27.25 1 93 290 GLU B CA 1
ATOM 5420 C C . GLU B 1 290 ? -10.094 -26.203 -26.094 1 93 290 GLU B C 1
ATOM 5422 O O . GLU B 1 290 ? -9.023 -25.609 -26.266 1 93 290 GLU B O 1
ATOM 5427 N N . TYR B 1 291 ? -10.75 -26.219 -25 1 92.25 291 TYR B N 1
ATOM 5428 C CA . TYR B 1 291 ? -10.203 -25.594 -23.812 1 92.25 291 TYR B CA 1
ATOM 5429 C C . TYR B 1 291 ? -8.859 -26.203 -23.438 1 92.25 291 TYR B C 1
ATOM 5431 O O . TYR B 1 291 ? -7.895 -25.5 -23.156 1 92.25 291 TYR B O 1
ATOM 5439 N N . LEU B 1 292 ? -8.773 -27.484 -23.5 1 93.56 292 LEU B N 1
ATOM 5440 C CA . LEU B 1 292 ? -7.57 -28.203 -23.094 1 93.56 292 LEU B CA 1
ATOM 5441 C C . LEU B 1 292 ? -6.426 -27.938 -24.062 1 93.56 292 LEU B C 1
ATOM 5443 O O . LEU B 1 292 ? -5.266 -27.859 -23.656 1 93.56 292 LEU B O 1
ATOM 5447 N N . LEU B 1 293 ? -6.805 -27.875 -25.281 1 93.31 293 LEU B N 1
ATOM 5448 C CA . LEU B 1 293 ? -5.785 -27.562 -26.281 1 93.31 293 LEU B CA 1
ATOM 5449 C C . LEU B 1 293 ? -5.148 -26.203 -26 1 93.31 293 LEU B C 1
ATOM 5451 O O . LEU B 1 293 ? -3.924 -26.062 -26.031 1 93.31 293 LEU B O 1
ATOM 5455 N N . ASN B 1 294 ? -5.969 -25.266 -25.781 1 90.19 294 ASN B N 1
ATOM 5456 C CA . ASN B 1 294 ? -5.477 -23.922 -25.453 1 90.19 294 ASN B CA 1
ATOM 5457 C C . ASN B 1 294 ? -4.641 -23.922 -24.188 1 90.19 294 ASN B C 1
ATOM 5459 O O . ASN B 1 294 ? -3.627 -23.234 -24.094 1 90.19 294 ASN B O 1
ATOM 5463 N N . LEU B 1 295 ? -5.094 -24.641 -23.266 1 90.25 295 LEU B N 1
ATOM 5464 C CA . LEU B 1 295 ? -4.375 -24.766 -22.016 1 90.25 295 LEU B CA 1
ATOM 5465 C C . LEU B 1 295 ? -2.99 -25.359 -22.234 1 90.25 295 LEU B C 1
ATOM 5467 O O . LEU B 1 295 ? -2.004 -24.875 -21.672 1 90.25 295 LEU B O 1
ATOM 5471 N N . LYS B 1 296 ? -2.9 -26.375 -22.969 1 92.5 296 LYS B N 1
ATOM 5472 C CA . LYS B 1 296 ? -1.633 -27.031 -23.266 1 92.5 296 LYS B CA 1
ATOM 5473 C C . LYS B 1 296 ? -0.673 -26.094 -23.969 1 92.5 296 LYS B C 1
ATOM 5475 O O . LYS B 1 296 ? 0.528 -26.094 -23.703 1 92.5 296 LYS B O 1
ATOM 5480 N N . ARG B 1 297 ? -1.204 -25.375 -24.828 1 91.31 297 ARG B N 1
ATOM 5481 C CA . ARG B 1 297 ? -0.372 -24.422 -25.547 1 91.31 297 ARG B CA 1
ATOM 5482 C C . ARG B 1 297 ? 0.22 -23.391 -24.594 1 91.31 297 ARG B C 1
ATOM 5484 O O . ARG B 1 297 ? 1.402 -23.047 -24.688 1 91.31 297 ARG B O 1
ATOM 5491 N N . GLY B 1 298 ? -0.631 -22.906 -23.766 1 87.06 298 GLY B N 1
ATOM 5492 C CA . GLY B 1 298 ? -0.141 -21.984 -22.75 1 87.06 298 GLY B CA 1
ATOM 5493 C C . GLY B 1 298 ? 0.902 -22.609 -21.844 1 87.06 298 GLY B C 1
ATOM 5494 O O . GLY B 1 298 ? 1.917 -21.969 -21.531 1 87.06 298 GLY B O 1
ATOM 5495 N N . ALA B 1 299 ? 0.653 -23.781 -21.438 1 87.31 299 ALA B N 1
ATOM 5496 C CA . ALA B 1 299 ? 1.579 -24.5 -20.578 1 87.31 299 ALA B CA 1
ATOM 5497 C C . ALA B 1 299 ? 2.92 -24.734 -21.266 1 87.31 299 ALA B C 1
ATOM 5499 O O . ALA B 1 299 ? 3.973 -24.688 -20.625 1 87.31 299 ALA B O 1
ATOM 5500 N N . TYR B 1 300 ? 2.826 -25.016 -22.5 1 90.56 300 TYR B N 1
ATOM 5501 C CA . TYR B 1 300 ? 4.043 -25.203 -23.281 1 90.56 300 TYR B CA 1
ATOM 5502 C C . TYR B 1 300 ? 4.918 -23.953 -23.234 1 90.56 300 TYR B C 1
ATOM 5504 O O . TYR B 1 300 ? 6.117 -24.031 -22.953 1 90.56 300 TYR B O 1
ATOM 5512 N N . ILE B 1 301 ? 4.301 -22.906 -23.453 1 86.81 301 ILE B N 1
ATOM 5513 C CA . ILE B 1 301 ? 5.027 -21.641 -23.422 1 86.81 301 ILE B CA 1
ATOM 5514 C C . ILE B 1 301 ? 5.594 -21.391 -22.031 1 86.81 301 ILE B C 1
ATOM 5516 O O . ILE B 1 301 ? 6.742 -20.969 -21.891 1 86.81 301 ILE B O 1
ATOM 5520 N N . MET B 1 302 ? 4.82 -21.656 -21.109 1 83.5 302 MET B N 1
ATOM 5521 C CA . MET B 1 302 ? 5.25 -21.453 -19.719 1 83.5 302 MET B CA 1
ATOM 5522 C C . MET B 1 302 ? 6.465 -22.312 -19.391 1 83.5 302 MET B C 1
ATOM 5524 O O . MET B 1 302 ? 7.434 -21.828 -18.797 1 83.5 302 MET B O 1
ATOM 5528 N N . ASN B 1 303 ? 6.371 -23.516 -19.75 1 83.81 303 ASN B N 1
ATOM 5529 C CA . ASN B 1 303 ? 7.477 -24.438 -19.5 1 83.81 303 ASN B CA 1
ATOM 5530 C C . ASN B 1 303 ? 8.75 -23.984 -20.203 1 83.81 303 ASN B C 1
ATOM 5532 O O . ASN B 1 303 ? 9.828 -24 -19.609 1 83.81 303 ASN B O 1
ATOM 5536 N N . LYS B 1 304 ? 8.578 -23.625 -21.406 1 85.12 304 LYS B N 1
ATOM 5537 C CA . LYS B 1 304 ? 9.734 -23.172 -22.156 1 85.12 304 LYS B CA 1
ATOM 5538 C C . LYS B 1 304 ? 10.305 -21.875 -21.578 1 85.12 304 LYS B C 1
ATOM 5540 O O . LYS B 1 304 ? 11.523 -21.688 -21.547 1 85.12 304 LYS B O 1
ATOM 5545 N N . SER B 1 305 ? 9.406 -21.047 -21.203 1 80.19 305 SER B N 1
ATOM 5546 C CA . SER B 1 305 ? 9.836 -19.812 -20.578 1 80.19 305 SER B CA 1
ATOM 5547 C C . SER B 1 305 ? 10.609 -20.078 -19.281 1 80.19 305 SER B C 1
ATOM 5549 O O . SER B 1 305 ? 11.617 -19.422 -19.016 1 80.19 305 SER B O 1
ATOM 5551 N N . ARG B 1 306 ? 10.125 -20.922 -18.547 1 78.31 306 ARG B N 1
ATOM 5552 C CA . ARG B 1 306 ? 10.789 -21.297 -17.297 1 78.31 306 ARG B CA 1
ATOM 5553 C C . ARG B 1 306 ? 12.172 -21.875 -17.578 1 78.31 306 ARG B C 1
ATOM 5555 O O . ARG B 1 306 ? 13.141 -21.516 -16.891 1 78.31 306 ARG B O 1
ATOM 5562 N N . ASN B 1 307 ? 12.219 -22.75 -18.453 1 80.44 307 ASN B N 1
ATOM 5563 C CA . ASN B 1 307 ? 13.492 -23.344 -18.828 1 80.44 307 ASN B CA 1
ATOM 5564 C C . ASN B 1 307 ? 14.484 -22.297 -19.312 1 80.44 307 ASN B C 1
ATOM 5566 O O . ASN B 1 307 ? 15.664 -22.344 -18.969 1 80.44 307 ASN B O 1
ATOM 5570 N N . PHE B 1 308 ? 13.969 -21.469 -20.078 1 80.88 308 PHE B N 1
ATOM 5571 C CA . PHE B 1 308 ? 14.805 -20.375 -20.578 1 80.88 308 PHE B CA 1
ATOM 5572 C C . PHE B 1 308 ? 15.359 -19.547 -19.422 1 80.88 308 PHE B C 1
ATOM 5574 O O . PHE B 1 308 ? 16.547 -19.234 -19.391 1 80.88 308 PHE B O 1
ATOM 5581 N N . LYS B 1 309 ? 14.555 -19.188 -18.547 1 76.12 309 LYS B N 1
ATOM 5582 C CA . LYS B 1 309 ? 14.961 -18.391 -17.391 1 76.12 309 LYS B CA 1
ATOM 5583 C C . LYS B 1 309 ? 15.984 -19.125 -16.531 1 76.12 309 LYS B C 1
ATOM 5585 O O . LYS B 1 309 ? 16.953 -18.531 -16.062 1 76.12 309 LYS B O 1
ATOM 5590 N N . GLU B 1 310 ? 15.734 -20.328 -16.328 1 77.31 310 GLU B N 1
ATOM 5591 C CA . GLU B 1 310 ? 16.672 -21.156 -15.562 1 77.31 310 GLU B CA 1
ATOM 5592 C C . GLU B 1 310 ? 18.031 -21.219 -16.234 1 77.31 310 GLU B C 1
ATOM 5594 O O . GLU B 1 310 ? 19.062 -21.172 -15.57 1 77.31 310 GLU B O 1
ATOM 5599 N N . GLU B 1 311 ? 17.953 -21.359 -17.453 1 77.88 311 GLU B N 1
ATOM 5600 C CA . GLU B 1 311 ? 19.219 -21.391 -18.219 1 77.88 311 GLU B CA 1
ATOM 5601 C C . GLU B 1 311 ? 19.969 -20.062 -18.078 1 77.88 311 GLU B C 1
ATOM 5603 O O . GLU B 1 311 ? 21.172 -20.062 -17.859 1 77.88 311 GLU B O 1
ATOM 5608 N N . ILE B 1 312 ? 19.266 -19.062 -18.188 1 76.19 312 ILE B N 1
ATOM 5609 C CA . ILE B 1 312 ? 19.891 -17.734 -18.031 1 76.19 312 ILE B CA 1
ATOM 5610 C C . ILE B 1 312 ? 20.453 -17.578 -16.625 1 76.19 312 ILE B C 1
ATOM 5612 O O . ILE B 1 312 ? 21.562 -17.078 -16.453 1 76.19 312 ILE B O 1
ATOM 5616 N N . GLU B 1 313 ? 19.672 -17.938 -15.648 1 73.62 313 GLU B N 1
ATOM 5617 C CA . GLU B 1 313 ? 20.109 -17.844 -14.258 1 73.62 313 GLU B CA 1
ATOM 5618 C C . GLU B 1 313 ? 21.359 -18.703 -14.016 1 73.62 313 GLU B C 1
ATOM 5620 O O . GLU B 1 313 ? 22.266 -18.297 -13.297 1 73.62 313 GLU B O 1
ATOM 5625 N N . ARG B 1 314 ? 21.312 -19.781 -14.555 1 73.44 314 ARG B N 1
ATOM 5626 C CA . ARG B 1 314 ? 22.453 -20.672 -14.445 1 73.44 314 ARG B CA 1
ATOM 5627 C C . ARG B 1 314 ? 23.688 -20.062 -15.102 1 73.44 314 ARG B C 1
ATOM 5629 O O . ARG B 1 314 ? 24.781 -20.062 -14.523 1 73.44 314 ARG B O 1
ATOM 5636 N N . GLU B 1 315 ? 23.484 -19.625 -16.234 1 74.62 315 GLU B N 1
ATOM 5637 C CA . GLU B 1 315 ? 24.594 -19 -16.953 1 74.62 315 GLU B CA 1
ATOM 5638 C C . GLU B 1 315 ? 25.125 -17.781 -16.188 1 74.62 315 GLU B C 1
ATOM 5640 O O . GLU B 1 315 ? 26.328 -17.562 -16.094 1 74.62 315 GLU B O 1
ATOM 5645 N N . THR B 1 316 ? 24.25 -17.016 -15.711 1 70.31 316 THR B N 1
ATOM 5646 C CA . THR B 1 316 ? 24.625 -15.852 -14.922 1 70.31 316 THR B CA 1
ATOM 5647 C C . THR B 1 316 ? 25.375 -16.281 -13.656 1 70.31 316 THR B C 1
ATOM 5649 O O . THR B 1 316 ? 26.375 -15.664 -13.281 1 70.31 316 THR B O 1
ATOM 5652 N N . ALA B 1 317 ? 24.828 -17.266 -13.008 1 68.56 317 ALA B N 1
ATOM 5653 C CA . ALA B 1 317 ? 25.484 -17.797 -11.805 1 68.56 317 ALA B CA 1
ATOM 5654 C C . ALA B 1 317 ? 26.906 -18.266 -12.117 1 68.56 317 ALA B C 1
ATOM 5656 O O . ALA B 1 317 ? 27.828 -18.016 -11.352 1 68.56 317 ALA B O 1
ATOM 5657 N N . ILE B 1 318 ? 27.016 -18.922 -13.172 1 72.94 318 ILE B N 1
ATOM 5658 C CA . ILE B 1 318 ? 28.328 -19.391 -13.609 1 72.94 318 ILE B CA 1
ATOM 5659 C C . ILE B 1 318 ? 29.234 -18.188 -13.891 1 72.94 318 ILE B C 1
ATOM 5661 O O . ILE B 1 318 ? 30.391 -18.156 -13.461 1 72.94 318 ILE B O 1
ATOM 5665 N N . ARG B 1 319 ? 28.75 -17.266 -14.508 1 71.88 319 ARG B N 1
ATOM 5666 C CA . ARG B 1 319 ? 29.516 -16.062 -14.828 1 71.88 319 ARG B CA 1
ATOM 5667 C C . ARG B 1 319 ? 29.922 -15.328 -13.555 1 71.88 319 ARG B C 1
ATOM 5669 O O . ARG B 1 319 ? 31.078 -14.914 -13.422 1 71.88 319 ARG B O 1
ATOM 5676 N N . VAL B 1 320 ? 29.047 -15.141 -12.695 1 69.62 320 VAL B N 1
ATOM 5677 C CA . VAL B 1 320 ? 29.328 -14.453 -11.438 1 69.62 320 VAL B CA 1
ATOM 5678 C C . VAL B 1 320 ? 30.375 -15.25 -10.648 1 69.62 320 VAL B C 1
ATOM 5680 O O . VAL B 1 320 ? 31.281 -14.664 -10.062 1 69.62 320 VAL B O 1
ATOM 5683 N N . ALA B 1 321 ? 30.141 -16.562 -10.641 1 71.81 321 ALA B N 1
ATOM 5684 C CA . ALA B 1 321 ? 31.109 -17.422 -9.969 1 71.81 321 ALA B CA 1
ATOM 5685 C C . ALA B 1 321 ? 32.5 -17.281 -10.594 1 71.81 321 ALA B C 1
ATOM 5687 O O . ALA B 1 321 ? 33.5 -17.203 -9.883 1 71.81 321 ALA B O 1
ATOM 5688 N N . LYS B 1 322 ? 32.531 -17.266 -11.797 1 76.25 322 LYS B N 1
ATOM 5689 C CA . LYS B 1 322 ? 33.812 -17.094 -12.5 1 76.25 322 LYS B CA 1
ATOM 5690 C C . LYS B 1 322 ? 34.406 -15.727 -12.211 1 76.25 322 LYS B C 1
ATOM 5692 O O . LYS B 1 322 ? 35.594 -15.609 -11.977 1 76.25 322 LYS B O 1
ATOM 5697 N N . GLU B 1 323 ? 33.562 -14.797 -12.273 1 76.88 323 GLU B N 1
ATOM 5698 C CA . GLU B 1 323 ? 34.031 -13.445 -11.984 1 76.88 323 GLU B CA 1
ATOM 5699 C C . GLU B 1 323 ? 34.562 -13.336 -10.562 1 76.88 323 GLU B C 1
ATOM 5701 O O . GLU B 1 323 ? 35.562 -12.664 -10.312 1 76.88 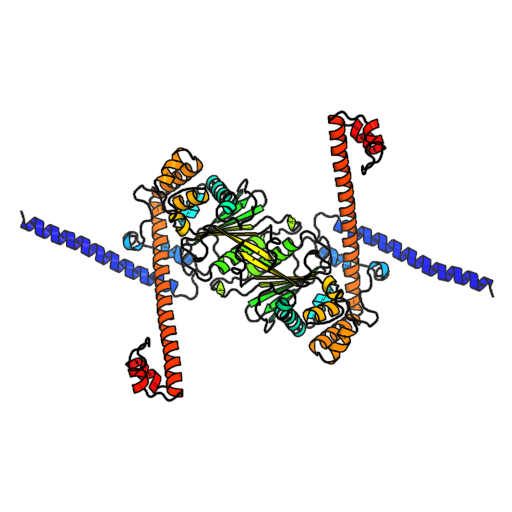323 GLU B O 1
ATOM 5706 N N . LYS B 1 324 ? 33.875 -13.914 -9.656 1 75.06 324 LYS B N 1
ATOM 5707 C CA . LYS B 1 324 ? 34.375 -13.953 -8.281 1 75.06 324 LYS B CA 1
ATOM 5708 C C . LYS B 1 324 ? 35.75 -14.641 -8.203 1 75.06 324 LYS B C 1
ATOM 5710 O O . LYS B 1 324 ? 36.656 -14.18 -7.504 1 75.06 324 LYS B O 1
ATOM 5715 N N . ASP B 1 325 ? 35.781 -15.75 -8.875 1 78.94 325 ASP B N 1
ATOM 5716 C CA . ASP B 1 325 ? 37.062 -16.469 -8.922 1 78.94 325 ASP B CA 1
ATOM 5717 C C . ASP B 1 325 ? 38.156 -15.609 -9.539 1 78.94 325 ASP B C 1
ATOM 5719 O O . ASP B 1 325 ? 39.281 -15.602 -9.062 1 78.94 325 ASP B O 1
ATOM 5723 N N . TYR B 1 326 ? 37.781 -14.898 -10.516 1 82.81 326 TYR B N 1
ATOM 5724 C CA . TYR B 1 326 ? 38.719 -13.977 -11.133 1 82.81 326 TYR B CA 1
ATOM 5725 C C . TYR B 1 326 ? 39.219 -12.961 -10.117 1 82.81 326 TYR B C 1
ATOM 5727 O O . TYR B 1 326 ? 40.438 -12.734 -10.016 1 82.81 326 TYR B O 1
ATOM 5735 N N . LYS B 1 327 ? 38.375 -12.438 -9.391 1 82.5 327 LYS B N 1
ATOM 5736 C CA . LYS B 1 327 ? 38.75 -11.422 -8.414 1 82.5 327 LYS B CA 1
ATOM 5737 C C . LYS B 1 327 ? 39.625 -12.016 -7.32 1 82.5 327 LYS B C 1
ATOM 5739 O O . LYS B 1 327 ? 40.594 -11.383 -6.879 1 82.5 327 LYS B O 1
ATOM 5744 N N . ILE B 1 328 ? 39.344 -13.172 -6.957 1 81.12 328 ILE B N 1
ATOM 5745 C CA . ILE B 1 328 ? 40.125 -13.859 -5.93 1 81.12 328 ILE B CA 1
ATOM 5746 C C . ILE B 1 328 ? 41.531 -14.141 -6.457 1 81.12 328 ILE B C 1
ATOM 5748 O O . ILE B 1 328 ? 42.5 -13.914 -5.754 1 81.12 328 ILE B O 1
ATOM 5752 N N . ILE B 1 329 ? 41.656 -14.578 -7.695 1 84.81 329 ILE B N 1
ATOM 5753 C CA . ILE B 1 329 ? 42.938 -14.891 -8.297 1 84.81 329 ILE B CA 1
ATOM 5754 C C . ILE B 1 329 ? 43.781 -13.617 -8.406 1 84.81 329 ILE B C 1
ATOM 5756 O O . ILE B 1 329 ? 44.969 -13.625 -8.078 1 84.81 329 ILE B O 1
ATOM 5760 N N . ILE B 1 330 ? 43.125 -12.609 -8.727 1 85.38 330 ILE B N 1
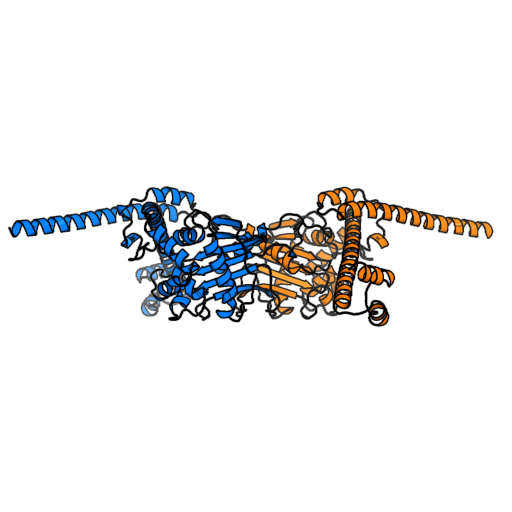ATOM 5761 C CA . ILE B 1 330 ? 43.812 -11.328 -8.852 1 85.38 330 ILE B CA 1
ATOM 5762 C C . ILE B 1 330 ? 44.281 -10.852 -7.477 1 85.38 330 ILE B C 1
ATOM 5764 O O . ILE B 1 330 ? 45.406 -10.375 -7.328 1 85.38 330 ILE B O 1
ATOM 5768 N N . MET B 1 331 ? 43.406 -11.008 -6.555 1 84.5 331 MET B N 1
ATOM 5769 C CA . MET B 1 331 ? 43.75 -10.641 -5.184 1 84.5 331 MET B CA 1
ATOM 5770 C C . MET B 1 331 ? 44.906 -11.484 -4.672 1 84.5 331 MET B C 1
ATOM 5772 O O . MET B 1 331 ? 45.844 -10.969 -4.035 1 84.5 331 MET B O 1
ATOM 5776 N N . LEU B 1 332 ? 44.906 -12.742 -4.938 1 83.62 332 LEU B N 1
ATOM 5777 C CA . LEU B 1 332 ? 46 -13.641 -4.523 1 83.62 332 LEU B CA 1
ATOM 5778 C C . LEU B 1 332 ? 47.312 -13.258 -5.203 1 83.62 332 LEU B C 1
ATOM 5780 O O . LEU B 1 332 ? 48.344 -13.25 -4.562 1 83.62 332 LEU B O 1
ATOM 5784 N N . LYS B 1 333 ? 47.25 -12.93 -6.41 1 86.94 333 LYS B N 1
ATOM 5785 C CA . LYS B 1 333 ? 48.438 -12.477 -7.141 1 86.94 333 LYS B CA 1
ATOM 5786 C C . LYS B 1 333 ? 48.969 -11.188 -6.535 1 86.94 333 LYS B C 1
ATOM 5788 O O . LYS B 1 333 ? 50.188 -11.078 -6.309 1 86.94 333 LYS B O 1
ATOM 5793 N N . LYS B 1 334 ? 48.094 -10.359 -6.238 1 87.25 334 LYS B N 1
ATOM 5794 C CA . LYS B 1 334 ? 48.5 -9.078 -5.668 1 87.25 334 LYS B CA 1
ATOM 5795 C C . LYS B 1 334 ? 49.125 -9.258 -4.289 1 87.25 334 LYS B C 1
ATOM 5797 O O . LYS B 1 334 ? 50 -8.469 -3.881 1 87.25 334 LYS B O 1
ATOM 5802 N N . ASN B 1 335 ? 48.688 -10.312 -3.672 1 87.44 335 ASN B N 1
ATOM 5803 C CA . ASN B 1 335 ? 49.219 -10.594 -2.346 1 87.44 335 ASN B CA 1
ATOM 5804 C C . ASN B 1 335 ? 50.438 -11.508 -2.414 1 87.44 335 ASN B C 1
ATOM 5806 O O . ASN B 1 335 ? 50.875 -12.062 -1.398 1 87.44 335 ASN B O 1
ATOM 5810 N N . GLY B 1 336 ? 50.844 -11.797 -3.652 1 85.88 336 GLY B N 1
ATOM 5811 C CA . GLY B 1 336 ? 52.156 -12.398 -3.816 1 85.88 336 GLY B CA 1
ATOM 5812 C C . GLY B 1 336 ? 52.094 -13.898 -4.059 1 85.88 336 GLY B C 1
ATOM 5813 O O . GLY B 1 336 ? 53.125 -14.57 -4.074 1 85.88 336 GLY B O 1
ATOM 5814 N N . PHE B 1 337 ? 50.969 -14.461 -4.219 1 87.06 337 PHE B N 1
ATOM 5815 C CA . PHE B 1 337 ? 50.875 -15.891 -4.477 1 87.06 337 PHE B CA 1
ATOM 5816 C C . PHE B 1 337 ? 51.312 -16.203 -5.906 1 87.06 337 PHE B C 1
ATOM 5818 O O . PHE B 1 337 ? 50.906 -15.516 -6.848 1 87.06 337 PHE B O 1
ATOM 5825 N N . LYS B 1 338 ? 52.156 -17.172 -5.992 1 89.25 338 LYS B N 1
ATOM 5826 C CA . LYS B 1 338 ? 52.562 -17.625 -7.312 1 89.25 338 LYS B CA 1
ATOM 5827 C C . LYS B 1 338 ? 51.531 -18.5 -7.965 1 89.25 338 LYS B C 1
ATOM 5829 O O . LYS B 1 338 ? 50.719 -19.125 -7.277 1 89.25 338 LYS B O 1
ATOM 5834 N N . LEU B 1 339 ? 51.469 -18.578 -9.312 1 90.88 339 LEU B N 1
ATOM 5835 C CA . LEU B 1 339 ? 50.5 -19.328 -10.086 1 90.88 339 LEU B CA 1
ATOM 5836 C C . LEU B 1 339 ? 50.469 -20.797 -9.656 1 90.88 339 LEU B C 1
ATOM 5838 O O . LEU B 1 339 ? 49.375 -21.375 -9.484 1 90.88 339 LEU B O 1
ATOM 5842 N N . ASP B 1 340 ? 51.688 -21.297 -9.492 1 88.19 340 ASP B N 1
ATOM 5843 C CA . ASP B 1 340 ? 51.781 -22.703 -9.109 1 88.19 340 ASP B CA 1
ATOM 5844 C C . ASP B 1 340 ? 51.125 -22.969 -7.758 1 88.19 340 ASP B C 1
ATOM 5846 O O . ASP B 1 340 ? 50.5 -24 -7.551 1 88.19 340 ASP B O 1
ATOM 5850 N N . ASP B 1 341 ? 51.25 -22.016 -6.887 1 85.75 341 ASP B N 1
ATOM 5851 C CA . ASP B 1 341 ? 50.625 -22.125 -5.566 1 85.75 341 ASP B CA 1
ATOM 5852 C C . ASP B 1 341 ? 49.094 -22.094 -5.672 1 85.75 341 ASP B C 1
ATOM 5854 O O . ASP B 1 341 ? 48.406 -22.828 -4.973 1 85.75 341 ASP B O 1
ATOM 5858 N N . ILE B 1 342 ? 48.656 -21.172 -6.523 1 86.19 342 ILE B N 1
ATOM 5859 C CA . ILE B 1 342 ? 47.219 -21.031 -6.699 1 86.19 342 ILE B CA 1
ATOM 5860 C C . ILE B 1 342 ? 46.625 -22.312 -7.301 1 86.19 342 ILE B C 1
ATOM 5862 O O . ILE B 1 342 ? 45.594 -22.812 -6.836 1 86.19 342 ILE B O 1
ATOM 5866 N N . LEU B 1 343 ? 47.312 -22.875 -8.242 1 86.5 343 LEU B N 1
ATOM 5867 C CA . LEU B 1 343 ? 46.844 -24.078 -8.93 1 86.5 343 LEU B CA 1
ATOM 5868 C C . LEU B 1 343 ? 46.906 -25.297 -8 1 86.5 343 LEU B C 1
ATOM 5870 O O . LEU B 1 343 ? 46.062 -26.172 -8.07 1 86.5 343 LEU B O 1
ATOM 5874 N N . ASN B 1 344 ? 47.844 -25.266 -7.152 1 79.75 344 ASN B N 1
ATOM 5875 C CA . ASN B 1 344 ? 48.062 -26.422 -6.285 1 79.75 344 ASN B CA 1
ATOM 5876 C C . ASN B 1 344 ? 47.219 -26.312 -5.008 1 79.75 344 ASN B C 1
ATOM 5878 O O . ASN B 1 344 ? 46.719 -27.312 -4.504 1 79.75 344 ASN B O 1
ATOM 5882 N N . LYS B 1 345 ? 47.094 -25.078 -4.555 1 71.25 345 LYS B N 1
ATOM 5883 C CA . LYS B 1 345 ? 46.5 -24.906 -3.221 1 71.25 345 LYS B CA 1
ATOM 5884 C C . LYS B 1 345 ? 45 -24.609 -3.301 1 71.25 345 LYS B C 1
ATOM 5886 O O . LYS B 1 345 ? 44.281 -24.891 -2.357 1 71.25 345 LYS B O 1
ATOM 5891 N N . PHE B 1 346 ? 44.688 -24.047 -4.359 1 69 346 PHE B N 1
ATOM 5892 C CA . PHE B 1 346 ? 43.281 -23.625 -4.438 1 69 346 PHE B CA 1
ATOM 5893 C C . PHE B 1 346 ? 42.531 -24.438 -5.492 1 69 346 PHE B C 1
ATOM 5895 O O . PHE B 1 346 ? 42.75 -24.25 -6.691 1 69 346 PHE B O 1
ATOM 5902 N N . ASN B 1 347 ? 41.906 -25.469 -5.141 1 67.56 347 ASN B N 1
ATOM 5903 C CA . ASN B 1 347 ? 41.219 -26.375 -6.055 1 67.56 347 ASN B CA 1
ATOM 5904 C C . ASN B 1 347 ? 39.719 -26.094 -6.098 1 67.56 347 ASN B C 1
ATOM 5906 O O . ASN B 1 347 ? 38.969 -26.828 -6.758 1 67.56 347 ASN B O 1
ATOM 5910 N N . ASP B 1 348 ? 39.406 -25 -5.578 1 70.06 348 ASP B N 1
ATOM 5911 C CA . ASP B 1 348 ? 37.938 -24.859 -5.438 1 70.06 348 ASP B CA 1
ATOM 5912 C C . ASP B 1 348 ? 37.406 -23.75 -6.355 1 70.06 348 ASP B C 1
ATOM 5914 O O . ASP B 1 348 ? 36.344 -23.188 -6.098 1 70.06 348 ASP B O 1
ATOM 5918 N N . PHE B 1 349 ? 38.219 -23.484 -7.402 1 75.31 349 PHE B N 1
ATOM 5919 C CA . PHE B 1 349 ? 37.75 -22.453 -8.312 1 75.31 349 PHE B CA 1
ATOM 5920 C C . PHE B 1 349 ? 36.812 -23.047 -9.367 1 75.31 349 PHE B C 1
ATOM 5922 O O . PHE B 1 349 ? 37 -24.203 -9.766 1 75.31 349 PHE B O 1
ATOM 5929 N N . ASP B 1 350 ? 35.906 -22.344 -9.773 1 75.31 350 ASP B N 1
ATOM 5930 C CA . ASP B 1 350 ? 35.031 -22.703 -10.891 1 75.31 350 ASP B CA 1
ATOM 5931 C C . ASP B 1 350 ? 35.688 -22.359 -12.227 1 75.31 350 ASP B C 1
ATOM 5933 O O . ASP B 1 350 ? 35 -22.031 -13.188 1 75.31 350 ASP B O 1
ATOM 5937 N N . LEU B 1 351 ? 37 -22.375 -12.266 1 81.94 351 LEU B N 1
ATOM 5938 C CA . LEU B 1 351 ? 37.781 -22.078 -13.461 1 81.94 351 LEU B CA 1
ATOM 5939 C C . LEU B 1 351 ? 38.688 -23.25 -13.828 1 81.94 351 LEU B C 1
ATOM 5941 O O . LEU B 1 351 ? 39.125 -24 -12.953 1 81.94 351 LEU B O 1
ATOM 5945 N N . SER B 1 352 ? 38.781 -23.406 -15.078 1 81.75 352 SER B N 1
ATOM 5946 C CA . SER B 1 352 ? 39.781 -24.375 -15.539 1 81.75 352 SER B CA 1
ATOM 5947 C C . SER B 1 352 ? 41.188 -23.891 -15.273 1 81.75 352 SER B C 1
ATOM 5949 O O . SER B 1 352 ? 41.406 -22.703 -15.016 1 81.75 352 SER B O 1
ATOM 5951 N N . GLU B 1 353 ? 42.062 -24.906 -15.25 1 83.06 353 GLU B N 1
ATOM 5952 C CA . GLU B 1 353 ? 43.438 -24.547 -15.07 1 83.06 353 GLU B CA 1
ATOM 5953 C C . GLU B 1 353 ? 43.875 -23.5 -16.094 1 83.06 353 GLU B C 1
ATOM 5955 O O . GLU B 1 353 ? 44.625 -22.562 -15.758 1 83.06 353 GLU B O 1
ATOM 5960 N N . ASP B 1 354 ? 43.375 -23.719 -17.266 1 85.75 354 ASP B N 1
ATOM 5961 C CA . ASP B 1 354 ? 43.75 -22.797 -18.328 1 85.75 354 ASP B CA 1
ATOM 5962 C C . ASP B 1 354 ? 43.156 -21.406 -18.062 1 85.75 354 ASP B C 1
ATOM 5964 O O . ASP B 1 354 ? 43.844 -20.391 -18.328 1 85.75 354 ASP B O 1
ATOM 5968 N N . GLU B 1 355 ? 42.062 -21.375 -17.516 1 86.69 355 GLU B N 1
ATOM 5969 C CA . GLU B 1 355 ? 41.406 -20.094 -17.219 1 86.69 355 GLU B CA 1
ATOM 5970 C C . GLU B 1 355 ? 42.125 -19.375 -16.078 1 86.69 355 GLU B C 1
ATOM 5972 O O . GLU B 1 355 ? 42.281 -18.141 -16.125 1 86.69 355 GLU B O 1
ATOM 5977 N N . ILE B 1 356 ? 42.562 -20.125 -15.172 1 87.19 356 ILE B N 1
ATOM 5978 C CA . ILE B 1 356 ? 43.281 -19.562 -14.039 1 87.19 356 ILE B CA 1
ATOM 5979 C C . ILE B 1 356 ? 44.594 -18.938 -14.531 1 87.19 356 ILE B C 1
ATOM 5981 O O . ILE B 1 356 ? 44.938 -17.812 -14.148 1 87.19 356 ILE B O 1
ATOM 5985 N N . LYS B 1 357 ? 45.25 -19.672 -15.375 1 87.19 357 LYS B N 1
ATOM 5986 C CA . LYS B 1 357 ? 46.5 -19.188 -15.945 1 87.19 357 LYS B CA 1
ATOM 5987 C C . LYS B 1 357 ? 46.312 -17.891 -16.703 1 87.19 357 LYS B C 1
ATOM 5989 O O . LYS B 1 357 ? 47.094 -16.938 -16.562 1 87.19 357 LYS B O 1
ATOM 5994 N N . GLU B 1 358 ? 45.219 -17.938 -17.391 1 88.06 358 GLU B N 1
ATOM 5995 C CA . GLU B 1 358 ? 44.938 -16.766 -18.219 1 88.06 358 GLU B CA 1
ATOM 5996 C C . GLU B 1 358 ? 44.656 -15.531 -17.344 1 88.06 358 GLU B C 1
ATOM 5998 O O . GLU B 1 358 ? 45.156 -14.445 -17.625 1 88.06 358 GLU B O 1
ATOM 6003 N N . VAL B 1 359 ? 43.875 -15.656 -16.328 1 88 359 VAL B N 1
ATOM 6004 C CA . VAL B 1 359 ? 43.531 -14.562 -15.438 1 88 359 VAL B CA 1
ATOM 6005 C C . VAL B 1 359 ? 44.75 -14.078 -14.68 1 88 359 VAL B C 1
ATOM 6007 O O . VAL B 1 359 ? 44.969 -12.867 -14.523 1 88 359 VAL B O 1
ATOM 6010 N N . TYR B 1 360 ? 45.531 -15.023 -14.242 1 88.25 360 TYR B N 1
ATOM 6011 C CA . TYR B 1 360 ? 46.75 -14.711 -13.492 1 88.25 360 TYR B CA 1
ATOM 6012 C C . TYR B 1 360 ? 47.719 -13.945 -14.359 1 88.25 360 TYR B C 1
ATOM 6014 O O . TYR B 1 360 ? 48.312 -12.945 -13.922 1 88.25 360 TYR B O 1
ATOM 6022 N N . GLU B 1 361 ? 47.938 -14.328 -15.625 1 87.38 361 GLU B N 1
ATOM 6023 C CA . GLU B 1 361 ? 48.938 -13.758 -16.516 1 87.38 361 GLU B CA 1
ATOM 6024 C C . GLU B 1 361 ? 48.469 -12.414 -17.078 1 87.38 361 GLU B C 1
ATOM 6026 O O . GLU B 1 361 ? 49.312 -11.547 -17.375 1 87.38 361 GLU B O 1
ATOM 6031 N N . ASN B 1 362 ? 47.188 -12.25 -17.203 1 85.12 362 ASN B N 1
ATOM 6032 C CA . ASN B 1 362 ? 46.688 -11.055 -17.859 1 85.12 362 ASN B CA 1
ATOM 6033 C C . ASN B 1 362 ? 46.406 -9.93 -16.859 1 85.12 362 ASN B C 1
ATOM 6035 O O . ASN B 1 362 ? 45.969 -8.852 -17.25 1 85.12 362 ASN B O 1
ATOM 6039 N N . ASN B 1 363 ? 46.594 -10.141 -15.641 1 80.88 363 ASN B N 1
ATOM 6040 C CA . ASN B 1 363 ? 46.375 -9.125 -14.625 1 80.88 363 ASN B CA 1
ATOM 6041 C C . ASN B 1 363 ? 47.562 -8.984 -13.68 1 80.88 363 ASN B C 1
ATOM 6043 O O . ASN B 1 363 ? 48.281 -9.938 -13.461 1 80.88 363 ASN B O 1
#

InterPro domains:
  IPR010106 Recombination-promoting nuclease RpnA [TIGR01784] (80-359)

Foldseek 3Di:
DVVVVVVVVVVVVVVVVVLVVVLVVLLVVVLVVLLVQLVDPADDLVVLVVCLVVRDPSNLDCVLQNDQADPVQFGALLFLVLVLCLQQPPNDHPLVLVLVQQCQVCLCVLPVLDDHADHADAWDDKDADPGRDAPPHPDLGFGIWTAGPLREIETEEEEEDDDLCVVVSQVVVQCVSQVVQDDPDDDPVSGAAYEYEYEYQADPDPPDLRQKDKDFAADVPGRVDTDNRYMYIYGHLVSLVVDPDDPGVNSLVSCCNRPVPDPVNVVVCVVPVSSVSSRVSSNVCSPDPVSVSSSSSSSSSRSSSVVSVVVVVVVVVLVVQQVVLLVVLVVCVVVPDDLVCCVVPPPPGSDDNVRSVVSNVVD/DVVVVVVVVVVVVVVVVVLVVVLVVLLVVVLVVLLVQLVDPADDLVVLVVCLVVRDPSNLDCVLQNDQADPVQFGALLFLVNVLCLQQPPNDHPLVLVLVQQCQVCLCVLPVLDDHADHADAWDDKDADPGRDAPNHPDLGFGIWTAGPLREIETEEEEEDDDLCVVVSQVVVQCVSQVVQDDPDDDPVSRAAYEYEYEYQADPDPPDLRQKDKDFAADVPHRVDTDNRYMYIYGHLVSLVPDPDDPGVNSLVSCCNRPVPDPVNVVVCVVPVSSVSSRVSSNVCSPDPVSVSSSSSSSSSRSSSVVSVVVVVVVVVLVVQQVVLLVVLVVCVVVPDDLVCCVVPPPPGSDDNVRSVVSNVVD

Sequence (726 aa):
MIEKVEEKSKIIKTSKEYKRTIIEEKDKEWTKKLNDILSRSSFSNDELDKIKALIPKEILTNENVGEVVTEDGYAKPEYDEVFKSLFTLNNEYDLLVNFINDILKDAPYANRNIKPFTQIKRIIRVETDPTINYIGEKRPRLDILAEDEENNHINIEMQRAFENDYLERAEYYLSRVHGRKLEEGKEYKEIGKTIGIHILNHVKYNHIEDYVNCLRLTMDGHPDIYSSKTALYFIELPKIHKSDYIVNRIMLWGKLISNPSNLDVRVIAKNDSIIKKALDRLKELGSNEEYLLNLKRGAYIMNKSRNFKEEIERETAIRVAKEKDYKIIIMLKKNGFKLDDILNKFNDFDLSEDEIKEVYENNMIEKVEEKSKIIKTSKEYKRTIIEEKDKEWTKKLNDILSRSSFSNDELDKIKALIPKEILTNENVGEVVTEDGYAKPEYDEVFKSLFTLNNEYDLLVNFINDILKDAPYANRNIKPFTQIKRIIRVETDPTINYIGEKRPRLDILAEDEENNHINIEMQRAFENDYLERAEYYLSRVHGRKLEEGKEYKEIGKTIGIHILNHVKYNHIEDYVNCLRLTMDGHPDIYSSKTALYFIELPKIHKSDYIVNRIMLWGKLISNPSNLDVRVIAKNDSIIKKALDRLKELGSNEEYLLNLKRGAYIMNKSRNFKEEIERETAIRVAKEKDYKIIIMLKKNGFKLDDILNKFNDFDLSEDEIKEVYENN

Secondary structure (DSSP, 8-state):
-HHHHHHHHHHHHHHHHHHHHHHHHHHHHHHHHHHHHHTSS---HHHHHHHHTTS-GGG--HHHH--SB-TTSPBPTTSHHHHHHHHHGGG--HHHHHHHHHHHHHHHHH-TTPPP-PPP--EEEEEE--S---TT--S---SEEEEETTS-EEEEEEE-S--TTHHHHHHHHHHHHHTT---TT--GGGSPPEEEEEEESS-S-TT---SEEEEEEEETTEEEEE-SSEEEEEEEHHHHHT-SS--SHHHHHHHHHH-TT-HHHHHHHTT-HHHHHHHHHHHHHHH-HHHHHHHHHHHHHHHHHHHHHHHHHHHHHHHHHHHHHHHHHHHHHHTT--HHHHHHH----SS-HHHHHHHHHH-/-HHHHHHHHHHHHHHHHHHHHHHHHHHHHHHHHHHHHHTSS---HHHHHHHHTTS-GGG--HHHH--SB-TTSPBPTTSHHHHHHHHHGGG--HHHHHHHHHHHHHHHHH-TTPPP-PPP--EEEEEE--S---TT--S---SEEEEETTS-EEEEEEE-S--TTHHHHHHHHHHHHHTT---TT--GGGSPPEEEEEEESS-S-TT---SEEEEEEEETTEEEEE-SSEEEEEEEHHHHHT-SS--SHHHHHHHHHH-TT-HHHHHHHTT-HHHHHHHHHHHHHHH-HHHHHHHHHHHHHHHHHHHHHHHHHHHHHHHHHHHHHHHHHHHHHHTT--HHHHHHH----SS-HHHHHHHHHH-

Organism: Clostridioides difficile (strain 630) (NCBI:txid272563)

Solvent-accessible surface area (backbone atoms only — not comparable to full-atom values): 39402 Å² total; per-residue (Å²): 117,65,66,63,51,53,50,49,50,50,47,48,52,43,47,52,50,47,50,49,50,49,35,49,49,49,43,51,51,49,49,51,57,50,44,60,51,68,69,38,88,65,66,56,66,64,62,53,52,61,52,41,77,65,57,60,73,79,49,62,36,56,88,58,44,45,81,61,46,45,94,88,33,34,35,42,37,76,41,65,68,46,39,48,45,69,33,44,47,93,78,44,50,66,62,38,48,51,52,52,39,35,41,51,68,42,38,36,76,50,23,76,57,38,73,84,68,80,78,70,88,47,74,74,45,75,48,62,49,88,62,79,84,47,61,84,55,30,57,95,72,58,50,34,38,33,27,32,82,72,56,28,35,40,38,38,40,78,38,64,72,88,53,95,46,44,66,53,42,52,50,40,53,46,19,35,58,49,34,64,61,79,57,81,43,53,59,51,78,67,50,41,36,30,37,31,41,36,41,26,65,40,80,85,57,82,90,50,84,54,39,38,48,40,30,26,42,25,29,51,86,36,83,90,45,54,52,89,43,43,39,38,35,42,34,27,42,59,57,47,66,71,47,91,68,74,86,48,61,50,43,44,51,41,45,36,41,74,35,70,79,39,64,69,56,52,58,50,22,75,78,29,69,67,54,33,50,52,52,51,49,28,32,52,50,39,69,31,64,69,58,46,52,55,48,41,39,50,38,30,51,34,46,51,34,45,50,51,49,50,50,50,51,48,51,48,49,49,49,49,47,38,50,50,43,47,51,48,47,48,52,40,44,73,71,64,50,48,70,68,52,47,65,70,69,50,79,80,55,82,54,51,71,68,50,48,51,48,52,52,72,74,96,118,65,68,63,49,54,49,47,49,53,44,54,54,42,49,54,50,48,50,48,50,51,35,50,51,50,43,50,52,49,48,50,55,50,47,58,50,67,68,39,88,63,64,57,65,64,61,53,52,62,50,40,76,65,57,61,73,77,49,61,37,56,88,58,44,45,81,62,46,47,96,88,33,32,36,43,36,77,41,66,69,45,40,50,44,70,33,45,47,93,79,42,48,65,63,38,45,49,53,53,38,35,40,51,65,42,38,36,77,50,25,76,56,38,74,83,68,81,79,70,88,47,74,75,45,75,47,62,50,88,61,78,84,46,60,84,54,29,58,97,73,56,51,34,37,35,28,31,82,72,55,29,35,41,39,40,39,77,38,63,74,90,54,94,46,43,67,52,42,52,49,38,52,48,18,34,58,50,32,65,60,78,57,82,44,53,60,49,78,67,51,42,35,30,37,32,41,35,40,26,63,41,80,84,57,83,89,49,86,54,39,37,48,41,30,26,42,24,29,52,86,35,82,88,46,54,53,89,43,46,39,38,35,42,35,27,41,58,58,47,67,72,45,91,67,74,86,49,62,49,45,45,51,42,46,38,41,74,34,70,80,38,64,70,56,52,59,50,24,76,78,28,68,67,54,32,50,52,53,50,49,26,33,52,51,40,68,32,64,69,57,45,52,54,48,41,37,52,38,31,51,34,48,50,34,46,51,50,50,51,49,50,50,49,52,49,50,49,47,50,48,37,49,50,43,48,51,49,47,48,51,40,43,74,72,65,52,49,68,70,51,46,66,70,68,48,77,82,56,82,55,50,72,69,50,47,52,49,53,52,72,75,96

pLDDT: mean 84.73, std 11.43, range [42.97, 97.44]

Radius of gyration: 34.46 Å; Cα contacts (8 Å, |Δi|>4): 1027; chains: 2; bounding box: 99×138×80 Å